Protein AF-A0A6C0DHE0-F1 (afdb_monomer_lite)

Structure (mmCIF, N/CA/C/O backbone):
data_AF-A0A6C0DHE0-F1
#
_entry.id   AF-A0A6C0DHE0-F1
#
loop_
_atom_site.group_PDB
_atom_site.id
_atom_site.type_symbol
_atom_site.label_atom_id
_atom_site.label_alt_id
_atom_site.label_comp_id
_atom_site.label_asym_id
_atom_site.label_entity_id
_atom_site.label_seq_id
_atom_site.pdbx_PDB_ins_code
_atom_site.Cartn_x
_atom_site.Cartn_y
_atom_site.Cartn_z
_atom_site.occupancy
_atom_site.B_iso_or_equiv
_atom_site.auth_seq_id
_atom_site.auth_comp_id
_atom_site.auth_asym_id
_atom_site.auth_atom_id
_atom_site.pdbx_PDB_model_num
ATOM 1 N N . MET A 1 1 ? -10.640 47.328 -38.305 1.00 56.69 1 MET A N 1
ATOM 2 C CA . MET A 1 1 ? -11.706 46.494 -37.706 1.00 56.69 1 MET A CA 1
ATOM 3 C C . MET A 1 1 ? -12.024 47.086 -36.341 1.00 56.69 1 MET A C 1
ATOM 5 O O . MET A 1 1 ? -11.101 47.287 -35.565 1.00 56.69 1 MET A O 1
ATOM 9 N N . ASN A 1 2 ? -13.267 47.509 -36.112 1.00 73.56 2 ASN A N 1
ATOM 10 C CA . ASN A 1 2 ? -13.634 48.379 -34.990 1.00 73.56 2 ASN A CA 1
ATOM 11 C C . ASN A 1 2 ? -13.521 47.608 -33.659 1.00 73.56 2 ASN A C 1
ATOM 13 O O . ASN A 1 2 ? -14.171 46.573 -33.521 1.00 73.56 2 ASN A O 1
ATOM 17 N N . GLN A 1 3 ? -12.709 48.072 -32.700 1.00 78.75 3 GLN A N 1
ATOM 18 C CA . GLN A 1 3 ? -12.484 47.367 -31.421 1.00 78.75 3 GLN A CA 1
ATOM 19 C C . GLN A 1 3 ? -13.794 47.066 -30.673 1.00 78.75 3 GLN A C 1
ATOM 21 O O . GLN A 1 3 ? -13.920 46.011 -30.056 1.00 78.75 3 GLN A O 1
ATOM 26 N N . GLY A 1 4 ? -14.806 47.930 -30.812 1.00 91.25 4 GLY A N 1
ATOM 27 C CA . GLY A 1 4 ? -16.132 47.697 -30.236 1.00 91.25 4 GLY A CA 1
ATOM 28 C C . GLY A 1 4 ? -16.842 46.448 -30.777 1.00 91.25 4 GLY A C 1
ATOM 29 O O . GLY A 1 4 ? -17.544 45.776 -30.028 1.00 91.25 4 GLY A O 1
ATOM 30 N N . LEU A 1 5 ? -16.616 46.076 -32.043 1.00 91.88 5 LEU A N 1
ATOM 31 C CA . LEU A 1 5 ? -17.239 44.890 -32.644 1.00 91.88 5 LEU A CA 1
ATOM 32 C C . LEU A 1 5 ? -16.629 43.591 -32.093 1.00 91.88 5 LEU A C 1
ATOM 34 O O . LEU A 1 5 ? -17.346 42.625 -31.856 1.00 91.88 5 LEU A O 1
ATOM 38 N N . LEU A 1 6 ? -15.317 43.581 -31.839 1.00 91.88 6 LEU A N 1
ATOM 39 C CA . LEU A 1 6 ? -14.616 42.431 -31.257 1.00 91.88 6 LEU A CA 1
ATOM 40 C C . LEU A 1 6 ? -15.067 42.156 -29.817 1.00 91.88 6 LEU A C 1
ATOM 42 O O . LEU A 1 6 ? -15.291 41.002 -29.460 1.00 91.88 6 LEU A O 1
ATOM 46 N N . ILE A 1 7 ? -15.268 43.209 -29.018 1.00 94.12 7 ILE A N 1
ATOM 47 C CA . ILE A 1 7 ? -15.759 43.085 -27.637 1.00 94.12 7 ILE A CA 1
ATOM 48 C C . ILE A 1 7 ? -17.194 42.543 -27.621 1.00 94.12 7 ILE A C 1
ATOM 50 O O . ILE A 1 7 ? -17.504 41.652 -26.832 1.00 94.12 7 ILE A O 1
ATOM 54 N N . LEU A 1 8 ? -18.055 43.015 -28.529 1.00 95.31 8 LEU A N 1
ATOM 55 C CA . LEU A 1 8 ? -19.436 42.537 -28.626 1.00 95.31 8 LEU A CA 1
ATOM 56 C C . LEU A 1 8 ? -19.506 41.046 -29.004 1.00 95.31 8 LEU A C 1
ATOM 58 O O . LEU A 1 8 ? -20.281 40.296 -28.413 1.00 95.31 8 LEU A O 1
ATOM 62 N N . ILE A 1 9 ? -18.668 40.605 -29.950 1.00 95.25 9 ILE A N 1
ATOM 63 C CA . ILE A 1 9 ? -18.583 39.194 -30.358 1.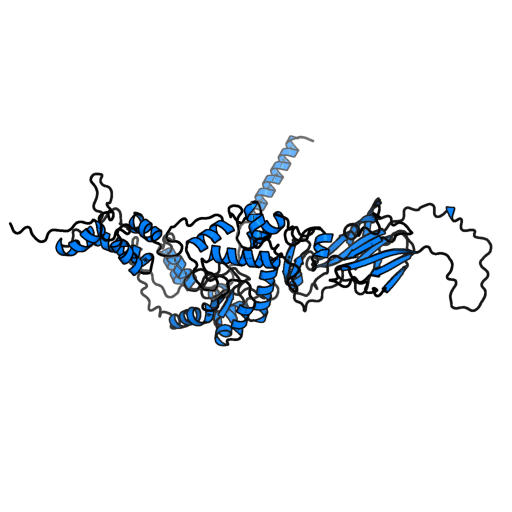00 95.25 9 ILE A CA 1
ATOM 64 C C . ILE A 1 9 ? -18.084 38.326 -29.196 1.00 95.25 9 ILE A C 1
ATOM 66 O O . ILE A 1 9 ? -18.640 37.258 -28.947 1.00 95.25 9 ILE A O 1
ATOM 70 N N . PHE A 1 10 ? -17.080 38.791 -28.450 1.00 94.81 10 PHE A N 1
ATOM 71 C CA . PHE A 1 10 ? -16.539 38.049 -27.311 1.00 94.81 10 PHE A CA 1
ATOM 72 C C . PHE A 1 10 ? -17.572 37.881 -26.184 1.00 94.81 10 PHE A C 1
ATOM 74 O O . PHE A 1 10 ? -17.731 36.784 -25.649 1.00 94.81 10 PHE A O 1
ATOM 81 N N . LEU A 1 11 ? -18.344 38.931 -25.880 1.00 95.50 11 LEU A N 1
ATOM 82 C CA . LEU A 1 11 ? -19.434 38.866 -24.899 1.00 95.50 11 LEU A CA 1
ATOM 83 C C . LEU A 1 11 ? -20.566 37.929 -25.344 1.00 95.50 11 LEU A C 1
ATOM 85 O O . LEU A 1 11 ? -21.099 37.184 -24.522 1.00 95.50 11 LEU A O 1
ATOM 89 N N . LEU A 1 12 ? -20.896 37.912 -26.639 1.00 95.25 12 LEU A N 1
ATOM 90 C CA . LEU A 1 12 ? -21.870 36.974 -27.205 1.00 95.25 12 LEU A CA 1
ATOM 91 C C . LEU A 1 12 ? -21.413 35.519 -27.065 1.00 95.25 12 LEU A C 1
ATOM 93 O O . LEU A 1 12 ? -22.221 34.671 -26.696 1.00 95.25 12 LEU A O 1
ATOM 97 N N . ILE A 1 13 ? -20.129 35.230 -27.297 1.00 95.19 13 ILE A N 1
ATOM 98 C CA . ILE A 1 13 ? -19.569 33.881 -27.123 1.00 95.19 13 ILE A CA 1
ATOM 99 C C . ILE A 1 13 ? -19.643 33.454 -25.652 1.00 95.19 13 ILE A C 1
ATOM 101 O O . ILE A 1 13 ? -20.100 32.348 -25.370 1.00 95.19 13 ILE A O 1
ATOM 105 N N . ILE A 1 14 ? -19.271 34.330 -24.711 1.00 93.81 14 ILE A N 1
ATOM 106 C CA . ILE A 1 14 ? -19.358 34.035 -23.271 1.00 93.81 14 ILE A CA 1
ATOM 107 C C . ILE A 1 14 ? -20.806 33.759 -22.854 1.00 93.81 14 ILE A C 1
ATOM 109 O O . ILE A 1 14 ? -21.067 32.761 -22.184 1.00 93.81 14 ILE A O 1
ATOM 113 N N . ALA A 1 15 ? -21.761 34.588 -23.284 1.00 93.31 15 ALA A N 1
ATOM 114 C CA . ALA A 1 15 ? -23.175 34.383 -22.977 1.00 93.31 15 ALA A CA 1
ATOM 115 C C . ALA A 1 15 ? -23.695 33.042 -23.524 1.00 93.31 15 ALA A C 1
ATOM 117 O O . ALA A 1 15 ? -24.464 32.354 -22.854 1.00 93.31 15 ALA A O 1
ATOM 118 N N . LEU A 1 16 ? -23.238 32.633 -24.711 1.00 92.12 16 LEU A N 1
ATOM 119 C CA . LEU A 1 16 ? -23.638 31.379 -25.351 1.00 92.12 16 LEU A CA 1
ATOM 120 C C . LEU A 1 16 ? -23.019 30.151 -24.661 1.00 92.12 16 LEU A C 1
ATOM 122 O O . LEU A 1 16 ? -23.686 29.124 -24.528 1.00 92.12 16 LEU A O 1
ATOM 126 N N . VAL A 1 17 ? -21.782 30.268 -24.166 1.00 89.62 17 VAL A N 1
ATOM 127 C CA . VAL A 1 17 ? -21.126 29.241 -23.339 1.00 89.62 17 VAL A CA 1
ATOM 128 C C . VAL A 1 17 ? -21.826 29.106 -21.986 1.00 89.62 17 VAL A C 1
ATOM 130 O O . VAL A 1 17 ? -22.160 27.992 -21.589 1.00 89.62 17 VAL A O 1
ATOM 133 N N . LEU A 1 18 ? -22.136 30.217 -21.312 1.00 83.00 18 LEU A N 1
ATOM 134 C CA . LEU A 1 18 ? -22.871 30.200 -20.041 1.00 83.00 18 LEU A CA 1
ATOM 135 C C . LEU A 1 18 ? -24.290 29.636 -20.202 1.00 83.00 18 LEU A C 1
ATOM 137 O O . LEU A 1 18 ? -24.746 28.866 -19.362 1.00 83.00 18 LEU A O 1
ATOM 141 N N . TYR A 1 19 ? -24.964 29.943 -21.313 1.00 86.19 19 TYR A N 1
ATOM 142 C CA . TYR A 1 19 ? -26.270 29.368 -21.645 1.00 86.19 19 TYR A CA 1
ATOM 143 C C . TYR A 1 19 ? -26.208 27.855 -21.913 1.00 86.19 19 TYR A C 1
ATOM 145 O O . TYR A 1 19 ? -27.143 27.121 -21.596 1.00 86.19 19 TYR A O 1
ATOM 153 N N . ARG A 1 20 ? -25.109 27.363 -22.500 1.00 79.12 20 ARG A N 1
ATOM 154 C CA . ARG A 1 20 ? -24.880 25.922 -22.697 1.00 79.12 20 ARG A CA 1
ATOM 155 C C . ARG A 1 20 ? -24.599 25.210 -21.375 1.00 79.12 20 ARG A C 1
ATOM 157 O O . ARG A 1 20 ? -25.156 24.138 -21.168 1.00 79.12 20 ARG A O 1
ATOM 164 N N . LEU A 1 21 ? -23.804 25.819 -20.494 1.00 73.25 21 LEU A N 1
ATOM 165 C CA . LEU A 1 21 ? -23.482 25.269 -19.175 1.00 73.25 21 LEU A CA 1
ATOM 166 C C . LEU A 1 21 ? -24.697 25.250 -18.235 1.00 73.25 21 LEU A C 1
ATOM 168 O O . LEU A 1 21 ? -24.846 24.309 -17.465 1.00 73.25 21 LEU A O 1
ATOM 172 N N . SER A 1 22 ? -25.619 26.216 -18.334 1.00 73.50 22 SER A N 1
ATOM 173 C CA . SER A 1 22 ? -26.839 26.204 -17.508 1.00 73.50 22 SER A CA 1
ATOM 174 C C . SER A 1 22 ? -27.882 25.171 -17.952 1.00 73.50 22 SER A C 1
ATOM 176 O O . SER A 1 22 ? -28.775 24.832 -17.179 1.00 73.50 22 SER A O 1
ATOM 178 N N . ARG A 1 23 ? -27.782 24.641 -19.181 1.00 61.53 23 ARG A N 1
ATOM 179 C CA . ARG A 1 23 ? -28.684 23.593 -19.691 1.00 61.53 23 ARG A CA 1
ATOM 180 C C . ARG A 1 23 ? -28.195 22.164 -19.455 1.00 61.53 23 ARG A C 1
ATOM 182 O O . ARG A 1 23 ? -28.951 21.241 -19.743 1.00 61.53 23 ARG A O 1
ATOM 189 N N . THR A 1 24 ? -26.987 21.960 -18.933 1.00 47.41 24 THR A N 1
ATOM 190 C CA . THR A 1 24 ? -26.464 20.615 -18.637 1.00 47.41 24 THR A CA 1
ATOM 191 C C . THR A 1 24 ? -26.794 20.097 -17.234 1.00 47.41 24 THR A C 1
ATOM 193 O O . THR A 1 24 ? -26.434 18.967 -16.935 1.00 47.41 24 THR A O 1
ATOM 196 N N . GLU A 1 25 ? -27.540 20.841 -16.408 1.00 45.81 25 GLU A N 1
ATOM 197 C CA . GLU A 1 25 ? -27.940 20.399 -15.054 1.00 45.81 25 GLU A CA 1
ATOM 198 C C . GLU A 1 25 ? -29.461 20.286 -14.851 1.00 45.81 25 GLU A C 1
ATOM 200 O O . GLU A 1 25 ? -30.001 20.604 -13.794 1.00 45.81 25 GLU A O 1
ATOM 205 N N . ALA A 1 26 ? -30.181 19.802 -15.862 1.00 38.78 26 ALA A N 1
ATOM 206 C CA . ALA A 1 26 ? -31.522 19.268 -15.646 1.00 38.78 26 ALA A CA 1
ATOM 207 C C . ALA A 1 26 ? -31.431 17.741 -15.574 1.00 38.78 26 ALA A C 1
ATOM 209 O O . ALA A 1 26 ? -31.319 17.073 -16.604 1.00 38.78 26 ALA A O 1
ATOM 210 N N . PHE A 1 27 ? -31.486 17.203 -14.353 1.00 38.72 27 PHE A N 1
ATOM 211 C CA . PHE A 1 27 ? -31.745 15.791 -14.084 1.00 38.72 27 PHE A CA 1
ATOM 212 C C . PHE A 1 27 ? -33.061 15.387 -14.764 1.00 38.72 27 PHE A C 1
ATOM 214 O O . PHE A 1 27 ? -34.150 15.550 -14.221 1.00 38.72 27 PHE A O 1
ATOM 221 N N . THR A 1 28 ? -32.956 14.873 -15.986 1.00 36.12 28 THR A N 1
ATOM 222 C CA . THR A 1 28 ? -33.985 14.041 -16.613 1.00 36.12 28 THR A CA 1
ATOM 223 C C . THR A 1 28 ? -33.538 12.596 -16.476 1.00 36.12 28 THR A C 1
ATOM 225 O O . THR A 1 28 ? -33.389 11.869 -17.454 1.00 36.12 28 THR A O 1
ATOM 228 N N . ASP A 1 29 ? -33.293 12.187 -15.232 1.00 39.88 29 ASP A N 1
ATOM 229 C CA . ASP A 1 29 ? -33.177 10.773 -14.932 1.00 39.88 29 ASP A CA 1
ATOM 230 C C . ASP A 1 29 ? -34.555 10.157 -15.148 1.00 39.88 29 ASP A C 1
ATOM 232 O O . ASP A 1 29 ? -35.525 10.414 -14.431 1.00 39.88 29 ASP A O 1
ATOM 236 N N . ILE A 1 30 ? -34.629 9.350 -16.201 1.00 42.12 30 ILE A N 1
ATOM 237 C CA . ILE A 1 30 ? -35.605 8.282 -16.334 1.00 42.12 30 ILE A CA 1
ATOM 238 C C . ILE A 1 30 ? -35.575 7.532 -15.003 1.00 42.12 30 ILE A C 1
ATOM 240 O O . ILE A 1 30 ? -34.563 6.922 -14.658 1.00 42.12 30 ILE A O 1
ATOM 244 N N . ILE A 1 31 ? -36.669 7.622 -14.243 1.00 39.47 31 ILE A N 1
ATOM 245 C CA . ILE A 1 31 ? -36.842 6.881 -12.995 1.00 39.47 31 ILE A CA 1
ATOM 246 C C . ILE A 1 31 ? -36.572 5.408 -13.329 1.00 39.47 31 ILE A C 1
ATOM 248 O O . ILE A 1 31 ? -37.299 4.843 -14.154 1.00 39.47 31 ILE A O 1
ATOM 252 N N . PRO A 1 32 ? -35.527 4.780 -12.760 1.00 42.03 32 PRO A N 1
ATOM 253 C CA . PRO A 1 32 ? -35.292 3.369 -12.987 1.00 42.03 32 PRO A CA 1
ATOM 254 C C . PRO A 1 32 ? -36.508 2.612 -12.463 1.00 42.03 32 PRO A C 1
ATOM 256 O O . PRO A 1 32 ? -37.011 2.923 -11.383 1.00 42.03 32 PRO A O 1
ATOM 259 N N . ASP A 1 33 ? -36.975 1.658 -13.267 1.00 49.16 33 ASP A N 1
ATOM 260 C CA . ASP A 1 33 ? -38.077 0.736 -12.997 1.00 49.16 33 ASP A CA 1
ATOM 261 C C . ASP A 1 33 ? -38.360 0.567 -11.491 1.00 49.16 33 ASP A C 1
ATOM 263 O O . ASP A 1 33 ? -37.537 0.050 -10.726 1.00 49.16 33 ASP A O 1
ATOM 267 N N . LEU A 1 34 ? -39.536 1.039 -11.067 1.00 42.59 34 LEU A N 1
ATOM 268 C CA . LEU A 1 34 ? -39.989 1.030 -9.678 1.00 42.59 34 LEU A CA 1
ATOM 269 C C . LEU A 1 34 ? -39.909 -0.382 -9.073 1.00 42.59 34 LEU A C 1
ATOM 271 O O . LEU A 1 34 ? -39.610 -0.516 -7.887 1.00 42.59 34 LEU A O 1
ATOM 275 N N . GLN A 1 35 ? -40.078 -1.438 -9.881 1.00 46.78 35 GLN A N 1
ATOM 276 C CA . GLN A 1 35 ? -39.924 -2.820 -9.420 1.00 46.78 35 GLN A CA 1
ATOM 277 C C . GLN A 1 35 ? -38.462 -3.202 -9.141 1.00 46.78 35 GLN A C 1
ATOM 279 O O . GLN A 1 35 ? -38.179 -3.925 -8.180 1.00 46.78 35 GLN A O 1
ATOM 284 N N . ALA A 1 36 ? -37.510 -2.695 -9.928 1.00 44.06 36 ALA A N 1
ATOM 285 C CA . ALA A 1 36 ? -36.083 -2.902 -9.691 1.00 44.06 36 ALA A CA 1
ATOM 286 C C . ALA A 1 36 ? -35.593 -2.124 -8.455 1.00 44.06 36 ALA A C 1
ATOM 288 O O . ALA A 1 36 ? -34.754 -2.628 -7.703 1.00 44.06 36 ALA A O 1
ATOM 289 N N . SER A 1 37 ? -36.157 -0.937 -8.203 1.00 40.00 37 SER A N 1
ATOM 290 C CA . SER A 1 37 ? -35.892 -0.151 -6.990 1.00 40.00 37 SER A CA 1
ATOM 291 C C . SER A 1 37 ? -36.490 -0.811 -5.737 1.00 40.00 37 SER A C 1
ATOM 293 O O . SER A 1 37 ? -35.801 -0.952 -4.726 1.00 40.00 37 SER A O 1
ATOM 295 N N . GLN A 1 38 ? -37.710 -1.358 -5.825 1.00 41.91 38 GLN A N 1
ATOM 296 C CA . GLN A 1 38 ? -38.346 -2.126 -4.743 1.00 41.91 38 GLN A CA 1
ATOM 297 C C . GLN A 1 38 ? -37.552 -3.382 -4.345 1.00 41.91 38 GLN A C 1
ATOM 299 O O . GLN A 1 38 ? -37.475 -3.704 -3.163 1.00 41.91 38 GLN A O 1
ATOM 304 N N . LYS A 1 39 ? -36.880 -4.059 -5.290 1.00 44.72 39 LYS A N 1
ATOM 305 C CA . LYS A 1 39 ? -35.964 -5.180 -4.984 1.00 44.72 39 LYS A CA 1
ATOM 306 C C . LYS A 1 39 ? -34.632 -4.752 -4.354 1.00 44.72 39 LYS A C 1
ATOM 308 O O . LYS A 1 39 ? -33.948 -5.579 -3.749 1.00 44.72 39 LYS A O 1
ATOM 313 N N . ARG A 1 40 ? -34.229 -3.487 -4.510 1.00 41.25 40 ARG A N 1
ATOM 314 C CA . ARG A 1 40 ? -32.993 -2.936 -3.927 1.00 41.25 40 ARG A CA 1
ATOM 315 C C . ARG A 1 40 ? -33.206 -2.310 -2.547 1.00 41.25 40 ARG A C 1
ATOM 317 O O . ARG A 1 40 ? -32.215 -2.076 -1.857 1.00 41.25 40 ARG A O 1
ATOM 324 N N . PHE A 1 41 ? -34.455 -2.103 -2.134 1.00 39.84 41 PHE A N 1
ATOM 325 C CA . PHE A 1 41 ? -34.826 -1.476 -0.869 1.00 39.84 41 PHE A CA 1
ATOM 326 C C . PHE A 1 41 ? -34.469 -2.349 0.346 1.00 39.84 41 PHE A C 1
ATOM 328 O O . PHE A 1 41 ? -34.904 -3.493 0.460 1.00 39.84 41 PHE A O 1
ATOM 335 N N . ASN A 1 42 ? -33.680 -1.790 1.267 1.00 43.88 42 ASN A N 1
ATOM 336 C CA . ASN A 1 42 ? -33.455 -2.343 2.601 1.00 43.88 42 ASN A CA 1
ATOM 337 C C . ASN A 1 42 ? -34.370 -1.591 3.587 1.00 43.88 42 ASN A C 1
ATOM 339 O O . ASN A 1 42 ? -34.052 -0.451 3.933 1.00 43.88 42 ASN A O 1
ATOM 343 N N . PRO A 1 43 ? -35.479 -2.192 4.053 1.00 42.47 43 PRO A N 1
ATOM 344 C CA . PRO A 1 43 ? -36.441 -1.516 4.926 1.00 42.47 43 PRO A CA 1
ATOM 345 C C . PRO A 1 43 ? -35.841 -1.081 6.276 1.00 42.47 43 PRO A C 1
ATOM 347 O O . PRO A 1 43 ? -36.341 -0.142 6.893 1.00 42.47 43 PRO A O 1
ATOM 350 N N . PHE A 1 44 ? -34.735 -1.694 6.717 1.00 38.75 44 PHE A N 1
ATOM 351 C CA . PHE A 1 44 ? -34.072 -1.353 7.979 1.00 38.75 44 PHE A CA 1
ATOM 352 C C . PHE A 1 44 ? -33.209 -0.086 7.887 1.00 38.75 44 PHE A C 1
ATOM 354 O O . PHE A 1 44 ? -33.185 0.712 8.822 1.00 38.75 44 PHE A O 1
ATOM 361 N N . GLY A 1 45 ? -32.542 0.144 6.749 1.00 39.88 45 GLY A N 1
ATOM 362 C CA . GLY A 1 45 ? -31.717 1.344 6.541 1.00 39.88 45 GLY A CA 1
ATOM 363 C C . GLY A 1 45 ? -32.540 2.637 6.553 1.00 39.88 45 GLY A C 1
ATOM 364 O O . GLY A 1 45 ? -32.062 3.682 6.987 1.00 39.88 45 GLY A O 1
ATOM 365 N N . SER A 1 46 ? -33.806 2.553 6.139 1.00 41.09 46 SER A N 1
ATOM 366 C CA . SER A 1 46 ? -34.766 3.663 6.164 1.00 41.09 46 SER A CA 1
ATOM 367 C C . SER A 1 46 ? -35.324 3.921 7.566 1.00 41.09 46 SER A C 1
ATOM 369 O O . SER A 1 46 ? -35.529 5.072 7.939 1.00 41.09 46 SER A O 1
ATOM 371 N N . LEU A 1 47 ? -35.534 2.863 8.357 1.00 40.53 47 LEU A N 1
ATOM 372 C CA . LEU A 1 47 ? -36.077 2.949 9.717 1.00 40.53 47 LEU A CA 1
ATOM 373 C C . LEU A 1 47 ? -35.121 3.669 10.678 1.00 40.53 47 LEU A C 1
ATOM 375 O O . LEU A 1 47 ? -35.563 4.442 11.521 1.00 40.53 47 LEU A O 1
ATOM 379 N N . VAL A 1 48 ? -33.811 3.484 10.495 1.00 41.31 48 VAL A N 1
ATOM 380 C CA . VAL A 1 48 ? -32.780 4.185 11.278 1.00 41.31 48 VAL A CA 1
ATOM 381 C C . VAL A 1 48 ? -32.671 5.666 10.880 1.00 41.31 48 VAL A C 1
ATOM 383 O O . VAL A 1 48 ? -32.404 6.508 11.732 1.00 41.31 48 VAL A O 1
ATOM 386 N N . ASN A 1 49 ? -32.944 6.013 9.616 1.00 36.78 49 ASN A N 1
ATOM 387 C CA . ASN A 1 49 ? -32.893 7.400 9.131 1.00 36.78 49 ASN A CA 1
ATOM 388 C C . ASN A 1 49 ? -34.166 8.214 9.445 1.00 36.78 49 ASN A C 1
ATOM 390 O O . ASN A 1 49 ? -34.109 9.438 9.510 1.00 36.78 49 ASN A O 1
ATOM 394 N N . LEU A 1 50 ? -35.305 7.548 9.669 1.00 41.72 50 LEU A N 1
ATOM 395 C CA . LEU A 1 50 ? -36.585 8.175 10.038 1.00 41.72 50 LEU A CA 1
ATOM 396 C C . LEU A 1 50 ? -36.635 8.678 11.490 1.00 41.72 50 LEU A C 1
ATOM 398 O O . LEU A 1 50 ? -37.531 9.442 11.834 1.00 41.72 50 LEU A O 1
ATOM 402 N N . LEU A 1 51 ? -35.674 8.284 12.330 1.00 41.38 51 LEU A N 1
ATOM 403 C CA . LEU A 1 51 ? -35.515 8.794 13.697 1.00 41.38 51 LEU A CA 1
ATOM 404 C C . LEU A 1 51 ? -34.620 10.045 13.764 1.00 41.38 51 LEU A C 1
ATOM 406 O O . LEU A 1 51 ? -34.309 10.522 14.854 1.00 41.38 51 LEU A O 1
ATOM 410 N N . ASN A 1 52 ? -34.209 10.594 12.615 1.00 41.06 52 ASN A N 1
ATOM 411 C CA . ASN A 1 52 ? -33.520 11.876 12.558 1.00 41.06 52 ASN A CA 1
ATOM 412 C C . ASN A 1 52 ? -34.526 13.014 12.845 1.00 41.06 52 ASN A C 1
ATOM 414 O O . ASN A 1 52 ? -35.450 13.208 12.051 1.00 41.06 52 ASN A O 1
ATOM 418 N N . PRO A 1 53 ? -34.354 13.803 13.925 1.00 44.22 53 PRO A N 1
ATOM 419 C CA . PRO A 1 53 ? -35.300 14.851 14.322 1.00 44.22 53 PRO A CA 1
ATOM 420 C C . PRO A 1 53 ? -35.424 16.010 13.317 1.00 44.22 53 PRO A C 1
ATOM 422 O O . PRO A 1 53 ? -36.232 16.908 13.531 1.00 44.22 53 PRO A O 1
ATOM 425 N N . GLN A 1 54 ? -34.637 16.019 12.233 1.00 40.12 54 GLN A N 1
ATOM 426 C CA . GLN A 1 54 ? -34.694 17.047 11.188 1.00 40.12 54 GLN A CA 1
ATOM 427 C C . GLN A 1 54 ? -35.657 16.748 10.029 1.00 40.12 54 GLN A C 1
ATOM 429 O O . GLN A 1 54 ? -35.846 17.611 9.172 1.00 40.12 54 GLN A O 1
ATOM 434 N N . ILE A 1 55 ? -36.266 15.560 9.968 1.00 45.16 55 ILE A N 1
ATOM 435 C CA . ILE A 1 55 ? -37.254 15.243 8.928 1.00 45.16 55 ILE A CA 1
ATOM 436 C C . ILE A 1 55 ? -38.648 15.623 9.437 1.00 45.16 55 ILE A C 1
ATOM 438 O O . ILE A 1 55 ? -39.194 14.968 10.321 1.00 45.16 55 ILE A O 1
ATOM 442 N N . ASP A 1 56 ? -39.230 16.677 8.861 1.00 45.00 56 ASP A N 1
ATOM 443 C CA . ASP A 1 56 ? -40.589 17.125 9.179 1.00 45.00 56 ASP A CA 1
ATOM 444 C C . ASP A 1 56 ? -41.624 16.101 8.673 1.00 45.00 56 ASP A C 1
ATOM 446 O O . ASP A 1 56 ? -41.898 15.968 7.471 1.00 45.00 56 ASP A O 1
ATOM 450 N N . LEU A 1 57 ? -42.192 15.331 9.603 1.00 49.62 57 LEU A N 1
ATOM 451 C CA . LEU A 1 57 ? -43.244 14.350 9.339 1.00 49.62 57 LEU A CA 1
ATOM 452 C C . LEU A 1 57 ? -44.615 15.038 9.249 1.00 49.62 57 LEU A C 1
ATOM 454 O O . LEU A 1 57 ? -45.546 14.738 10.001 1.00 49.62 57 LEU A O 1
ATOM 458 N N . SER A 1 58 ? -44.754 15.960 8.296 1.00 55.25 58 SER A N 1
ATOM 459 C CA . SER A 1 58 ? -46.042 16.545 7.930 1.00 55.25 58 SER A CA 1
ATOM 460 C C . SER A 1 58 ? -46.995 15.471 7.360 1.00 55.25 58 SER A C 1
ATOM 462 O O . SER A 1 58 ? -46.600 14.348 7.021 1.00 55.25 58 SER A O 1
ATOM 464 N N . LYS A 1 59 ? -48.293 15.792 7.236 1.00 51.00 59 LYS A N 1
ATOM 465 C CA . LYS A 1 59 ? -49.317 14.881 6.671 1.00 51.00 59 LYS A CA 1
ATOM 466 C C . LYS A 1 59 ? -48.947 14.335 5.279 1.00 51.00 59 LYS A C 1
ATOM 468 O O . LYS A 1 59 ? -49.337 13.215 4.939 1.00 51.00 59 LYS A O 1
ATOM 473 N N . GLU A 1 60 ? -48.196 15.099 4.492 1.00 53.38 60 GLU A N 1
ATOM 474 C CA . GLU A 1 60 ? -47.743 14.710 3.152 1.00 53.38 60 GLU A CA 1
ATOM 475 C C . GLU A 1 60 ? -46.582 13.711 3.223 1.00 53.38 60 GLU A C 1
ATOM 477 O O . GLU A 1 60 ? -46.638 12.666 2.568 1.00 53.38 60 GLU A O 1
ATOM 482 N N . THR A 1 61 ? -45.608 13.936 4.111 1.00 57.66 61 THR A N 1
ATOM 483 C CA . THR A 1 61 ? -44.502 13.001 4.377 1.00 57.66 61 THR A CA 1
ATOM 484 C C . THR A 1 61 ? -45.024 11.658 4.891 1.00 57.66 61 THR A C 1
ATOM 486 O O . THR A 1 61 ? -44.592 10.601 4.437 1.00 57.66 61 THR A O 1
ATOM 489 N N . ASN A 1 62 ? -46.039 11.675 5.759 1.00 54.06 62 ASN A N 1
ATOM 490 C CA . ASN A 1 62 ? -46.682 10.458 6.262 1.00 54.06 62 ASN A CA 1
ATOM 491 C C . ASN A 1 62 ? -47.361 9.627 5.167 1.00 54.06 62 ASN A C 1
ATOM 493 O O . ASN A 1 62 ? -47.354 8.398 5.227 1.00 54.06 62 ASN A O 1
ATOM 497 N N . THR A 1 63 ? -47.929 10.274 4.147 1.00 58.38 63 THR A N 1
ATOM 498 C CA . THR A 1 63 ? -48.573 9.566 3.031 1.00 58.38 63 THR A CA 1
ATOM 499 C C . THR A 1 63 ? -47.530 8.879 2.145 1.00 58.38 63 THR A C 1
ATOM 501 O O . THR A 1 63 ? -47.714 7.720 1.773 1.00 58.38 63 THR A O 1
ATOM 504 N N . LEU A 1 64 ? -46.397 9.545 1.892 1.00 58.94 64 LEU A N 1
ATOM 505 C CA . LEU A 1 64 ? -45.267 8.993 1.136 1.00 58.94 64 LEU A CA 1
ATOM 506 C C . LEU A 1 64 ? -44.562 7.852 1.888 1.00 58.94 64 LEU A C 1
ATOM 508 O O . LEU A 1 64 ? -44.281 6.807 1.303 1.00 58.94 64 LEU A O 1
ATOM 512 N N . VAL A 1 65 ? -44.349 7.992 3.201 1.00 55.00 65 VAL A N 1
ATOM 513 C CA . VAL A 1 65 ? -43.765 6.929 4.040 1.00 55.00 65 VAL A CA 1
ATOM 514 C C . VAL A 1 65 ? -44.708 5.726 4.138 1.00 55.00 65 VAL A C 1
ATOM 516 O O . VAL A 1 65 ? -44.258 4.581 4.068 1.00 55.00 65 VAL A O 1
ATOM 519 N N . LYS A 1 66 ? -46.024 5.949 4.223 1.00 55.69 66 LYS A N 1
ATOM 520 C CA . LYS A 1 66 ? -47.031 4.877 4.234 1.00 55.69 66 LYS A CA 1
ATOM 521 C C . LYS A 1 66 ? -47.106 4.132 2.898 1.00 55.69 66 LYS A C 1
ATOM 523 O O . LYS A 1 66 ? -47.264 2.912 2.893 1.00 55.69 66 LYS A O 1
ATOM 528 N N . GLN A 1 67 ? -46.953 4.838 1.775 1.00 59.66 67 GLN A N 1
ATOM 529 C CA . GLN A 1 67 ? -46.827 4.217 0.452 1.00 59.66 67 GLN A CA 1
ATOM 530 C C . GLN A 1 67 ? -45.524 3.420 0.302 1.00 59.66 67 GLN A C 1
ATOM 532 O O . GLN A 1 67 ? -45.535 2.375 -0.337 1.00 59.66 67 GLN A O 1
ATOM 537 N N . ALA A 1 68 ? -44.425 3.872 0.914 1.00 56.16 68 ALA A N 1
ATOM 538 C CA . ALA A 1 68 ? -43.129 3.200 0.828 1.00 56.16 68 ALA A CA 1
ATOM 539 C C . ALA A 1 68 ? -42.992 1.978 1.756 1.00 56.16 68 ALA A C 1
ATOM 541 O O . ALA A 1 68 ? -42.265 1.044 1.430 1.00 56.16 68 ALA A O 1
ATOM 542 N N . THR A 1 69 ? -43.661 1.975 2.914 1.00 57.38 69 THR A N 1
ATOM 543 C CA . THR A 1 69 ? -43.453 0.951 3.959 1.00 57.38 69 THR A CA 1
ATOM 544 C C . THR A 1 69 ? -44.578 -0.075 4.070 1.00 57.38 69 THR A C 1
ATOM 546 O O . THR A 1 69 ? -44.365 -1.120 4.673 1.00 57.38 69 THR A O 1
ATOM 549 N N . HIS A 1 70 ? -45.761 0.186 3.500 1.00 51.84 70 HIS A N 1
ATOM 550 C CA . HIS A 1 70 ? -46.962 -0.671 3.504 1.00 51.84 70 HIS A CA 1
ATOM 551 C C . HIS A 1 70 ? -47.486 -1.184 4.867 1.00 51.84 70 HIS A C 1
ATOM 553 O O . HIS A 1 70 ? -48.591 -1.723 4.903 1.00 51.84 70 HIS A O 1
ATOM 559 N N . SER A 1 71 ? -46.781 -0.989 5.985 1.00 48.66 71 SER A N 1
ATOM 560 C CA . SER A 1 71 ? -47.110 -1.601 7.282 1.00 48.66 71 SER A CA 1
ATOM 561 C C . SER A 1 71 ? -47.074 -0.648 8.480 1.00 48.66 71 SER A C 1
ATOM 563 O O . SER A 1 71 ? -47.554 -1.021 9.549 1.00 48.66 71 SER A O 1
ATOM 565 N N . ILE A 1 72 ? -46.567 0.581 8.331 1.00 47.78 72 ILE A N 1
ATOM 566 C CA . ILE A 1 72 ? -46.391 1.501 9.464 1.00 47.78 72 ILE A CA 1
ATOM 567 C C . ILE A 1 72 ? -47.430 2.628 9.396 1.00 47.78 72 ILE A C 1
ATOM 569 O O . ILE A 1 72 ? -47.448 3.430 8.460 1.00 47.78 72 ILE A O 1
ATOM 573 N N . GLN A 1 73 ? -48.326 2.682 10.388 1.00 47.91 73 GLN A N 1
ATOM 574 C CA . GLN A 1 73 ? -49.214 3.824 10.618 1.00 47.91 73 GLN A CA 1
ATOM 575 C C . GLN A 1 73 ? -48.604 4.729 11.689 1.00 47.91 73 GLN A C 1
ATOM 577 O O . GLN A 1 73 ? -48.468 4.320 12.838 1.00 47.91 73 GLN A O 1
ATOM 582 N N . PHE A 1 74 ? -48.275 5.967 11.325 1.00 50.09 74 PHE A N 1
ATOM 583 C CA . PHE A 1 74 ? -47.914 7.001 12.290 1.00 50.09 74 PHE A CA 1
ATOM 584 C C . PHE A 1 74 ? -49.159 7.822 12.632 1.00 50.09 74 PHE A C 1
ATOM 586 O O . PHE A 1 74 ? -49.814 8.378 11.747 1.00 50.09 74 PHE A O 1
ATOM 593 N N . THR A 1 75 ? -49.495 7.913 13.914 1.00 45.19 75 THR A N 1
ATOM 594 C CA . THR A 1 75 ? -50.531 8.820 14.418 1.00 45.19 75 THR A CA 1
ATOM 595 C C . THR A 1 75 ? -49.857 9.987 15.126 1.00 45.19 75 THR A C 1
ATOM 597 O O . THR A 1 75 ? -49.278 9.800 16.191 1.00 45.19 75 THR A O 1
ATOM 600 N N . GLY A 1 76 ? -49.923 11.194 14.556 1.00 44.28 76 GLY A N 1
ATOM 601 C CA . GLY A 1 76 ? -49.391 12.380 15.223 1.00 44.28 76 GLY A CA 1
ATOM 602 C C . GLY A 1 76 ? -49.789 13.704 14.576 1.00 44.28 76 GLY A C 1
ATOM 603 O O . GLY A 1 76 ? -49.509 13.935 13.403 1.00 44.28 76 GLY A O 1
ATOM 604 N N . GLY A 1 77 ? -50.449 14.569 15.351 1.00 49.53 77 GLY A N 1
ATOM 605 C CA . GLY A 1 77 ? -50.539 16.008 15.089 1.00 49.53 77 GLY A CA 1
ATOM 606 C C . GLY A 1 77 ? -49.302 16.759 15.615 1.00 49.53 77 GLY A C 1
ATOM 607 O O . GLY A 1 77 ? -48.366 16.123 16.108 1.00 49.53 77 GLY A O 1
ATOM 608 N N . PRO A 1 78 ? -49.282 18.103 15.538 1.00 36.59 78 PRO A N 1
ATOM 609 C CA . PRO A 1 78 ? -48.142 18.918 15.961 1.00 36.59 78 PRO A CA 1
ATOM 610 C C . PRO A 1 78 ? -47.848 18.691 17.454 1.00 36.59 78 PRO A C 1
ATOM 612 O O . PRO A 1 78 ? -48.643 19.086 18.302 1.00 36.59 78 PRO A O 1
ATOM 615 N N . GLY A 1 79 ? -46.738 18.009 17.769 1.00 49.03 79 GLY A N 1
ATOM 616 C CA . GLY A 1 79 ? -46.330 17.653 19.140 1.00 49.03 79 GLY A CA 1
ATOM 617 C C . GLY A 1 79 ? -46.046 16.163 19.400 1.00 49.03 79 GLY A C 1
ATOM 618 O O . GLY A 1 79 ? -45.555 15.822 20.471 1.00 49.03 79 GLY A O 1
ATOM 619 N N . ALA A 1 80 ? -46.286 15.267 18.437 1.00 44.31 80 ALA A N 1
ATOM 620 C CA . ALA A 1 80 ? -46.244 13.810 18.642 1.00 44.31 80 ALA A CA 1
ATOM 621 C C . ALA A 1 80 ? -44.847 13.143 18.707 1.00 44.31 80 ALA A C 1
ATOM 623 O O . ALA A 1 80 ? -44.759 11.917 18.737 1.00 44.31 80 ALA A O 1
ATOM 624 N N . TYR A 1 81 ? -43.747 13.903 18.769 1.00 43.59 81 TYR A N 1
ATOM 625 C CA . TYR A 1 81 ? -42.386 13.336 18.797 1.00 43.59 81 TYR A CA 1
ATOM 626 C C . TYR A 1 81 ? -42.100 12.445 20.023 1.00 43.59 81 TYR A C 1
ATOM 628 O O . TYR A 1 81 ? -41.171 11.645 19.982 1.00 43.59 81 TYR A O 1
ATOM 636 N N . LYS A 1 82 ? -42.883 12.555 21.108 1.00 39.72 82 LYS A N 1
ATOM 637 C CA . LYS A 1 82 ? -42.680 11.780 22.348 1.00 39.72 82 LYS A CA 1
ATOM 638 C C . LYS A 1 82 ? -43.529 10.507 22.472 1.00 39.72 82 LYS A C 1
ATOM 640 O O . LYS A 1 82 ? -43.262 9.715 23.367 1.00 39.72 82 LYS A O 1
ATOM 645 N N . GLU A 1 83 ? -44.510 10.287 21.593 1.00 41.00 83 GLU A N 1
ATOM 646 C CA . GLU A 1 83 ? -45.495 9.195 21.741 1.00 41.00 83 GLU A CA 1
ATOM 647 C C . GLU A 1 83 ? -45.687 8.345 20.475 1.00 41.00 83 GLU A C 1
ATOM 649 O O . GLU A 1 83 ? -46.642 7.575 20.387 1.00 41.00 83 GLU A O 1
ATOM 654 N N . ALA A 1 84 ? -44.791 8.438 19.488 1.00 41.41 84 ALA A N 1
ATOM 655 C CA . ALA A 1 84 ? -44.835 7.580 18.304 1.00 41.41 84 ALA A CA 1
ATOM 656 C C . ALA A 1 84 ? -44.476 6.120 18.658 1.00 41.41 84 ALA A C 1
ATOM 658 O O . ALA A 1 84 ? -43.376 5.638 18.395 1.00 41.41 84 ALA A O 1
ATOM 659 N N . GLY A 1 85 ? -45.415 5.406 19.276 1.00 43.56 85 GLY A N 1
ATOM 660 C CA . GLY A 1 85 ? -45.397 3.956 19.394 1.00 43.56 85 GLY A CA 1
ATOM 661 C C . GLY A 1 85 ? -45.774 3.331 18.055 1.00 43.56 85 GLY A C 1
ATOM 662 O O . GLY A 1 85 ? -46.786 3.686 17.453 1.00 43.56 85 GLY A O 1
ATOM 663 N N . VAL A 1 86 ? -44.958 2.394 17.575 1.00 41.22 86 VAL A N 1
ATOM 664 C CA . VAL A 1 86 ? -45.269 1.593 16.386 1.00 41.22 86 VAL A CA 1
ATOM 665 C C . VAL A 1 86 ? -46.465 0.695 16.716 1.00 41.22 86 VAL A C 1
ATOM 667 O O . VAL A 1 86 ? -46.311 -0.337 17.363 1.00 41.22 86 VAL A O 1
ATOM 670 N N . ILE A 1 87 ? -47.671 1.081 16.291 1.00 37.72 87 ILE A N 1
ATOM 671 C CA . ILE A 1 87 ? -48.859 0.222 16.381 1.00 37.72 87 ILE A CA 1
ATOM 672 C C . ILE A 1 87 ? -48.940 -0.593 15.093 1.00 37.72 87 ILE A C 1
ATOM 674 O O . ILE A 1 87 ? -49.574 -0.221 14.108 1.00 37.72 87 ILE A O 1
ATOM 678 N N . GLY A 1 88 ? -48.245 -1.719 15.109 1.00 43.00 88 GLY A N 1
ATOM 679 C CA . GLY A 1 88 ? -48.332 -2.765 14.107 1.00 43.00 88 GLY A CA 1
ATOM 680 C C . GLY A 1 88 ? -47.645 -3.996 14.666 1.00 43.00 88 GLY A C 1
ATOM 681 O O . GLY A 1 88 ? -46.589 -3.881 15.284 1.00 43.00 88 GLY A O 1
ATOM 682 N N . THR A 1 89 ? -48.231 -5.174 14.466 1.00 39.22 89 THR A N 1
ATOM 683 C CA . THR A 1 89 ? -47.565 -6.457 14.712 1.00 39.22 89 THR A CA 1
ATOM 684 C C . THR A 1 89 ? -46.456 -6.637 13.677 1.00 39.22 89 THR A C 1
ATOM 686 O O . THR A 1 89 ? -46.538 -7.488 12.794 1.00 39.22 89 THR A O 1
ATOM 689 N N . SER A 1 90 ? -45.427 -5.795 13.738 1.00 38.31 90 SER A N 1
ATOM 690 C CA . SER A 1 90 ? -44.149 -6.118 13.142 1.00 38.31 90 SER A CA 1
ATOM 691 C C . SER A 1 90 ? -43.623 -7.252 14.005 1.00 38.31 90 SER A C 1
ATOM 693 O O . SER A 1 90 ? -43.128 -7.025 15.109 1.00 38.31 90 SER A O 1
ATOM 695 N N . GLN A 1 91 ? -43.863 -8.492 13.574 1.00 36.25 91 GLN A N 1
ATOM 696 C CA . GLN A 1 91 ? -43.129 -9.614 14.130 1.00 36.25 91 GLN A CA 1
ATOM 697 C C . GLN A 1 91 ? -41.657 -9.240 13.978 1.00 36.25 91 GLN A C 1
ATOM 699 O O . GLN A 1 91 ? -41.184 -9.028 12.860 1.00 36.25 91 GLN A O 1
ATOM 704 N N . ILE A 1 92 ? -40.969 -9.065 15.110 1.00 41.62 92 ILE A N 1
ATOM 705 C CA . ILE A 1 92 ? -39.509 -9.014 15.137 1.00 41.62 92 ILE A CA 1
ATOM 706 C C . ILE A 1 92 ? -39.074 -10.218 14.299 1.00 41.62 92 ILE A C 1
ATOM 708 O O . ILE A 1 92 ? -39.524 -11.319 14.625 1.00 41.62 92 ILE A O 1
ATOM 712 N N . PRO A 1 93 ? -38.319 -10.035 13.199 1.00 45.66 93 PRO A N 1
ATOM 713 C CA . PRO A 1 93 ? -37.973 -11.142 12.327 1.00 45.66 93 PRO A CA 1
ATOM 714 C C . PRO A 1 93 ? -37.383 -12.273 13.166 1.00 45.66 93 PRO A C 1
ATOM 716 O O . PRO A 1 93 ? -36.364 -12.098 13.842 1.00 45.66 93 PRO A O 1
ATOM 719 N N . GLU A 1 94 ? -38.083 -13.402 13.165 1.00 43.69 94 GLU A N 1
ATOM 720 C CA . GLU A 1 94 ? -37.701 -14.636 13.836 1.00 43.69 94 GLU A CA 1
ATOM 721 C C . GLU A 1 94 ? -36.392 -15.101 13.170 1.00 43.69 94 GLU A C 1
ATOM 723 O O . GLU A 1 94 ? -36.396 -15.628 12.062 1.00 43.69 94 GLU A O 1
ATOM 728 N N . GLY A 1 95 ? -35.251 -14.730 13.762 1.00 50.62 95 GLY A N 1
ATOM 729 C CA . GLY A 1 95 ? -33.918 -14.925 13.173 1.00 50.62 95 GLY A CA 1
ATOM 730 C C . GLY A 1 95 ? -32.822 -13.971 13.672 1.00 50.62 95 GLY A C 1
ATOM 731 O O . GLY A 1 95 ? -31.643 -14.277 13.525 1.00 50.62 95 GLY A O 1
ATOM 732 N N . GLN A 1 96 ? -33.169 -12.843 14.310 1.00 56.25 96 GLN A N 1
ATOM 733 C CA . GLN A 1 96 ? -32.170 -11.876 14.807 1.00 56.25 96 GLN A CA 1
ATOM 734 C C . GLN A 1 96 ? -31.242 -12.347 15.951 1.00 56.25 96 GLN A C 1
ATOM 736 O O . GLN A 1 96 ? -30.113 -11.857 15.992 1.00 56.25 96 GLN A O 1
ATOM 741 N N . PRO A 1 97 ? -31.627 -13.258 16.869 1.00 71.56 97 PRO A N 1
ATOM 742 C CA . PRO A 1 97 ? -30.691 -13.735 17.888 1.00 71.56 97 PRO A CA 1
ATOM 743 C C . PRO A 1 97 ? -29.584 -14.606 17.284 1.00 71.56 97 PRO A C 1
ATOM 745 O O . PRO A 1 97 ? -28.410 -14.407 17.582 1.00 71.56 97 PRO A O 1
ATOM 748 N N . GLU A 1 98 ? -29.950 -15.532 16.395 1.00 85.44 98 GLU A N 1
ATOM 749 C CA . GLU A 1 98 ? -29.040 -16.573 15.905 1.00 85.44 98 GLU A CA 1
ATOM 750 C C . GLU A 1 98 ? -27.988 -16.020 14.934 1.00 85.44 98 GLU A C 1
ATOM 752 O O . GLU A 1 98 ? -26.824 -16.417 14.989 1.00 85.44 98 GLU A O 1
ATOM 757 N N . SER A 1 99 ? -28.345 -15.055 14.078 1.00 89.81 99 SER A N 1
ATOM 758 C CA . SER A 1 99 ? -27.387 -14.429 13.154 1.00 89.81 99 SER A CA 1
ATOM 759 C C . SER A 1 99 ? -26.360 -13.553 13.878 1.00 89.81 99 SER A C 1
ATOM 761 O O . SER A 1 99 ? -25.185 -13.564 13.512 1.00 89.81 99 SER A O 1
ATOM 763 N N . ILE A 1 100 ? -26.775 -12.818 14.917 1.00 91.00 100 ILE A N 1
ATOM 764 C CA . ILE A 1 100 ? -25.867 -12.027 15.763 1.00 91.00 100 ILE A CA 1
ATOM 765 C C . ILE A 1 100 ? -24.980 -12.956 16.593 1.00 91.00 100 ILE A C 1
ATOM 767 O O . ILE A 1 100 ? -23.777 -12.729 16.699 1.00 91.00 100 ILE A O 1
ATOM 771 N N . GLU A 1 101 ? -25.545 -14.031 17.140 1.00 91.75 101 GLU A N 1
ATOM 772 C CA . GLU A 1 101 ? -24.781 -15.043 17.864 1.00 91.75 101 GLU A CA 1
ATOM 773 C C . GLU A 1 101 ? -23.742 -15.715 16.956 1.00 91.75 101 GLU A C 1
ATOM 775 O O . GLU A 1 101 ? -22.583 -15.842 17.343 1.00 91.75 101 GLU A O 1
ATOM 780 N N . THR A 1 102 ? -24.117 -16.059 15.723 1.00 92.62 102 THR A N 1
ATOM 781 C CA . THR A 1 102 ? -23.205 -16.591 14.699 1.00 92.62 102 THR A CA 1
ATOM 782 C C . THR A 1 102 ? -22.097 -15.591 14.375 1.00 92.62 102 THR A C 1
ATOM 784 O O . THR A 1 102 ? -20.921 -15.959 14.335 1.00 92.62 102 THR A O 1
ATOM 787 N N . ALA A 1 103 ? -22.447 -14.314 14.191 1.00 92.62 103 ALA A N 1
ATOM 788 C CA . ALA A 1 103 ? -21.472 -13.258 13.954 1.00 92.62 103 ALA A CA 1
ATOM 789 C C . ALA A 1 103 ? -20.439 -13.192 15.084 1.00 92.62 103 ALA A C 1
ATOM 791 O O . ALA A 1 103 ? -19.241 -13.235 14.818 1.00 92.62 103 ALA A O 1
ATOM 792 N N . GLN A 1 104 ? -20.895 -13.177 16.336 1.00 92.81 104 GLN A N 1
ATOM 793 C CA . GLN A 1 104 ? -20.031 -13.031 17.506 1.00 92.81 104 GLN A CA 1
ATOM 794 C C . GLN A 1 104 ? -19.218 -14.292 17.819 1.00 92.81 104 GLN A C 1
ATOM 796 O O . GLN A 1 104 ? -18.047 -14.182 18.171 1.00 92.81 104 GLN A O 1
ATOM 801 N N . LYS A 1 105 ? -19.814 -15.486 17.703 1.00 95.06 105 LYS A N 1
ATOM 802 C CA . LYS A 1 105 ? -19.178 -16.755 18.100 1.00 95.06 105 LYS A CA 1
ATOM 803 C C . LYS A 1 105 ? -18.309 -17.379 17.015 1.00 95.06 105 LYS A C 1
ATOM 805 O O . LYS A 1 105 ? -17.364 -18.084 17.355 1.00 95.06 105 LYS A O 1
ATOM 810 N N . ILE A 1 106 ? -18.626 -17.152 15.739 1.00 96.00 106 ILE A N 1
ATOM 811 C CA . ILE A 1 106 ? -17.938 -17.802 14.613 1.00 96.00 106 ILE A CA 1
ATOM 812 C C . ILE A 1 106 ? -17.090 -16.802 13.832 1.00 96.00 106 ILE A C 1
ATOM 814 O O . ILE A 1 106 ? -15.924 -17.076 13.559 1.00 96.00 106 ILE A O 1
ATOM 818 N N . CYS A 1 107 ? -17.644 -15.641 13.476 1.00 97.12 107 CYS A N 1
ATOM 819 C CA . CYS A 1 107 ? -16.936 -14.706 12.602 1.00 97.12 107 CYS A CA 1
ATOM 820 C C . CYS A 1 107 ? -15.959 -13.816 13.383 1.00 97.12 107 CYS A C 1
ATOM 822 O O . CYS A 1 107 ? -14.767 -13.795 13.092 1.00 97.12 107 CYS A O 1
ATOM 824 N N . GLU A 1 108 ? -16.442 -13.110 14.403 1.00 95.31 108 GLU A N 1
ATOM 825 C CA . GLU A 1 108 ? -15.695 -12.051 15.097 1.00 95.31 108 GLU A CA 1
ATOM 826 C C . GLU A 1 108 ? -14.594 -12.574 16.033 1.00 95.31 108 GLU A C 1
ATOM 828 O O . GLU A 1 108 ? -13.720 -11.802 16.444 1.00 95.31 108 GLU A O 1
ATOM 833 N N . VAL A 1 109 ? -14.602 -13.878 16.339 1.00 94.12 109 VAL A N 1
ATOM 834 C CA . VAL A 1 109 ? -13.505 -14.557 17.053 1.00 94.12 109 VAL A CA 1
ATOM 835 C C . VAL A 1 109 ? -12.244 -14.670 16.197 1.00 94.12 109 VAL A C 1
ATOM 837 O O . VAL A 1 109 ? -11.144 -14.761 16.736 1.00 94.12 109 VAL A O 1
ATOM 840 N N . VAL A 1 110 ? -12.386 -14.639 14.868 1.00 94.19 110 VAL A N 1
ATOM 841 C CA . VAL A 1 110 ? -11.255 -14.630 13.942 1.00 94.19 110 VAL A CA 1
ATOM 842 C C . VAL A 1 110 ? -10.706 -13.213 13.869 1.00 94.19 110 VAL A C 1
ATOM 844 O O . VAL A 1 110 ? -11.359 -12.299 13.361 1.00 94.19 110 VAL A O 1
ATOM 847 N N . ARG A 1 111 ? -9.492 -13.034 14.382 1.00 91.00 111 ARG A N 1
ATOM 848 C CA . ARG A 1 111 ? -8.784 -11.753 14.434 1.00 91.00 111 ARG A CA 1
ATOM 849 C C . ARG A 1 111 ? -7.350 -11.939 13.981 1.00 91.00 111 ARG A C 1
ATOM 851 O O . ARG A 1 111 ? -6.742 -12.969 14.260 1.00 91.00 111 ARG A O 1
ATOM 858 N N . ALA A 1 112 ? -6.821 -10.923 13.318 1.00 87.88 112 ALA A N 1
ATOM 859 C CA . ALA A 1 112 ? -5.404 -10.811 13.035 1.00 87.88 112 ALA A CA 1
ATOM 860 C C . ALA A 1 112 ? -4.933 -9.382 13.315 1.00 87.88 112 ALA A C 1
ATOM 862 O O . ALA A 1 112 ? -5.648 -8.400 13.088 1.00 87.88 112 ALA A O 1
ATOM 863 N N . ASP A 1 113 ? -3.707 -9.276 13.813 1.00 78.25 113 ASP A N 1
ATOM 864 C CA . ASP A 1 113 ? -3.066 -7.983 14.059 1.00 78.25 113 ASP A CA 1
ATOM 865 C C . ASP A 1 113 ? -2.248 -7.509 12.858 1.00 78.25 113 ASP A C 1
ATOM 867 O O . ASP A 1 113 ? -1.880 -6.340 12.782 1.00 78.25 113 ASP A O 1
ATOM 871 N N . THR A 1 114 ? -2.002 -8.412 11.910 1.00 80.88 114 THR A N 1
ATOM 872 C CA . THR A 1 114 ? -1.200 -8.198 10.709 1.00 80.88 114 THR A CA 1
ATOM 873 C C . THR A 1 114 ? -1.901 -8.771 9.476 1.00 80.88 114 THR A C 1
ATOM 875 O O . THR A 1 114 ? -2.866 -9.528 9.605 1.00 80.88 114 THR A O 1
ATOM 878 N N . PHE A 1 115 ? -1.412 -8.459 8.270 1.00 82.69 115 PHE A N 1
ATOM 879 C CA . PHE A 1 115 ? -1.884 -9.039 6.996 1.00 82.69 115 PHE A CA 1
ATOM 880 C C . PHE A 1 115 ? -1.514 -10.530 6.833 1.00 82.69 115 PHE A C 1
ATOM 882 O O . PHE A 1 115 ? -1.270 -11.022 5.736 1.00 82.69 115 PHE A O 1
ATOM 889 N N . ASN A 1 116 ? -1.459 -11.277 7.936 1.00 82.94 116 ASN A N 1
ATOM 890 C CA . ASN A 1 116 ? -1.036 -12.663 7.949 1.00 82.94 116 ASN A CA 1
ATOM 891 C C . ASN A 1 116 ? -2.056 -13.553 7.232 1.00 82.94 116 ASN A C 1
ATOM 893 O O . ASN A 1 116 ? -3.200 -13.692 7.665 1.00 82.94 116 ASN A O 1
ATOM 897 N N . LYS A 1 117 ? -1.591 -14.252 6.195 1.00 90.88 117 LYS A N 1
ATOM 898 C CA . LYS A 1 117 ? -2.355 -15.252 5.432 1.00 90.88 117 LYS A CA 1
ATOM 899 C C . LYS A 1 117 ? -2.964 -16.353 6.298 1.00 90.88 117 LYS A C 1
ATOM 901 O O . LYS A 1 117 ? -3.915 -17.000 5.869 1.00 90.88 117 LYS A O 1
ATOM 906 N N . SER A 1 118 ? -2.448 -16.582 7.506 1.00 92.25 118 SER A N 1
ATOM 907 C CA . SER A 1 118 ? -2.997 -17.561 8.447 1.00 92.25 118 SER A CA 1
ATOM 908 C C . SER A 1 118 ? -4.464 -17.296 8.796 1.00 92.25 118 SER A C 1
ATOM 910 O O . SER A 1 118 ? -5.201 -18.259 9.003 1.00 92.25 118 SER A O 1
ATOM 912 N N . VAL A 1 119 ? -4.924 -16.037 8.757 1.00 94.06 119 VAL A N 1
ATOM 913 C CA . VAL A 1 119 ? -6.344 -15.690 8.944 1.00 94.06 119 VAL A CA 1
ATOM 914 C C . VAL A 1 119 ? -7.234 -16.329 7.871 1.00 94.06 119 VAL A C 1
ATOM 916 O O . VAL A 1 119 ? -8.383 -16.676 8.127 1.00 94.06 119 VAL A O 1
ATOM 919 N N . CYS A 1 120 ? -6.697 -16.575 6.673 1.00 96.38 120 CYS A N 1
ATOM 920 C CA . CYS A 1 120 ? -7.427 -17.228 5.592 1.00 96.38 120 CYS A CA 1
ATOM 921 C C . CYS A 1 120 ? -7.641 -18.728 5.840 1.00 96.38 120 CYS A C 1
ATOM 923 O O . CYS A 1 120 ? -8.514 -19.326 5.213 1.00 96.38 120 CYS A O 1
ATOM 925 N N . ASN A 1 121 ? -6.914 -19.348 6.779 1.00 97.00 121 ASN A N 1
ATOM 926 C CA . ASN A 1 121 ? -7.182 -20.729 7.195 1.00 97.00 121 ASN A CA 1
ATOM 927 C C . ASN A 1 121 ? -8.505 -20.856 7.961 1.00 97.00 121 ASN A C 1
ATOM 929 O O . ASN A 1 121 ? -9.037 -21.954 8.087 1.00 97.00 121 ASN A O 1
ATOM 933 N N . SER A 1 122 ? -9.104 -19.748 8.409 1.00 96.62 122 SER A N 1
ATOM 934 C CA . SER A 1 122 ? -10.455 -19.765 8.975 1.00 96.62 122 SER A CA 1
ATOM 935 C C . SER A 1 122 ? -11.503 -20.280 7.985 1.00 96.62 122 SER A C 1
ATOM 937 O O . SER A 1 122 ? -12.490 -20.869 8.411 1.00 96.62 122 SER A O 1
ATOM 939 N N . PHE A 1 123 ? -11.266 -20.166 6.674 1.00 97.62 123 PHE A N 1
ATOM 940 C CA . PHE A 1 123 ? -12.126 -20.765 5.648 1.00 97.62 123 PHE A CA 1
ATOM 941 C C . PHE A 1 123 ? -12.055 -22.299 5.579 1.00 97.62 123 PHE A C 1
ATOM 943 O O . PHE A 1 123 ? -12.894 -22.904 4.916 1.00 97.62 123 PHE A O 1
ATOM 950 N N . ASP A 1 124 ? -11.108 -22.946 6.267 1.00 97.50 124 ASP A N 1
ATOM 951 C CA . ASP A 1 124 ? -11.102 -24.409 6.404 1.00 97.50 124 ASP A CA 1
ATOM 952 C C . ASP A 1 124 ? -12.202 -24.890 7.373 1.00 97.50 124 ASP A C 1
ATOM 954 O O . ASP A 1 124 ? -12.610 -26.052 7.338 1.00 97.50 124 ASP A O 1
ATOM 958 N N . ASN A 1 125 ? -12.731 -23.995 8.219 1.00 97.56 125 ASN A N 1
ATOM 959 C CA . ASN A 1 125 ? -13.923 -24.257 9.017 1.00 97.56 125 ASN A CA 1
ATOM 960 C C . ASN A 1 125 ? -15.183 -24.069 8.152 1.00 97.56 125 ASN A C 1
ATOM 962 O O . ASN A 1 125 ? -15.456 -22.980 7.648 1.00 97.56 125 ASN A O 1
ATOM 966 N N . VAL A 1 126 ? -15.982 -25.133 8.024 1.00 97.38 126 VAL A N 1
ATOM 967 C CA . VAL A 1 126 ? -17.187 -25.164 7.175 1.00 97.38 126 VAL A CA 1
ATOM 968 C C . VAL A 1 126 ? -18.235 -24.127 7.595 1.00 97.38 126 VAL A C 1
ATOM 970 O O . VAL A 1 126 ? -18.877 -23.527 6.733 1.00 97.38 126 VAL A O 1
ATOM 973 N N . GLU A 1 127 ? -18.414 -23.882 8.895 1.00 96.75 127 GLU A N 1
ATOM 974 C CA . GLU A 1 127 ? -19.369 -22.881 9.387 1.00 96.75 127 GLU A CA 1
ATOM 975 C C . GLU A 1 127 ? -18.886 -21.460 9.095 1.00 96.75 127 GLU A C 1
ATOM 977 O O . GLU A 1 127 ? -19.658 -20.640 8.592 1.00 96.75 127 GLU A O 1
ATOM 982 N N . PHE A 1 128 ? -17.597 -21.186 9.317 1.00 97.56 128 PHE A N 1
ATOM 983 C CA . PHE A 1 128 ? -16.997 -19.900 8.963 1.00 97.56 128 PHE A CA 1
ATOM 984 C C . PHE A 1 128 ? -17.110 -19.648 7.457 1.00 97.56 128 PHE A C 1
ATOM 986 O O . PHE A 1 128 ? -17.612 -18.609 7.034 1.00 97.56 128 PHE A O 1
ATOM 993 N N . ALA A 1 129 ? -16.739 -20.629 6.631 1.00 97.06 129 ALA A N 1
ATOM 994 C CA . ALA A 1 129 ? -16.853 -20.524 5.183 1.00 97.06 129 ALA A CA 1
ATOM 995 C C . ALA A 1 129 ? -18.296 -20.310 4.715 1.00 97.06 129 ALA A C 1
ATOM 997 O O . ALA A 1 129 ? -18.503 -19.689 3.676 1.00 97.06 129 ALA A O 1
ATOM 998 N N . LYS A 1 130 ? -19.301 -20.774 5.466 1.00 96.19 130 LYS A N 1
ATOM 999 C CA . LYS A 1 130 ? -20.719 -20.590 5.136 1.00 96.19 130 LYS A CA 1
ATOM 1000 C C . LYS A 1 130 ? -21.247 -19.195 5.489 1.00 96.19 130 LYS A C 1
ATOM 1002 O O . LYS A 1 130 ? -22.002 -18.633 4.696 1.00 96.19 130 LYS A O 1
ATOM 1007 N N . TYR A 1 131 ? -20.874 -18.650 6.647 1.00 96.75 131 TYR A N 1
ATOM 1008 C CA . TYR A 1 131 ? -21.512 -17.453 7.221 1.00 96.75 131 TYR A CA 1
ATOM 1009 C C . TYR A 1 131 ? -20.611 -16.220 7.318 1.00 96.75 131 TYR A C 1
ATOM 1011 O O . TYR A 1 131 ? -21.101 -15.109 7.502 1.00 96.75 131 TYR A O 1
ATOM 1019 N N . CYS A 1 132 ? -19.302 -16.389 7.187 1.00 97.75 132 CYS A N 1
ATOM 1020 C CA . CYS A 1 132 ? -18.327 -15.339 7.434 1.00 97.75 132 CYS A CA 1
ATOM 1021 C C . CYS A 1 132 ? -17.531 -15.008 6.169 1.00 97.75 132 CYS A C 1
ATOM 1023 O O . CYS A 1 132 ? -17.406 -15.817 5.246 1.00 97.75 132 CYS A O 1
ATOM 1025 N N . GLY A 1 133 ? -16.996 -13.796 6.140 1.00 96.75 133 GLY A N 1
ATOM 1026 C CA . GLY A 1 133 ? -15.892 -13.402 5.276 1.00 96.75 133 GLY A CA 1
ATOM 1027 C C . GLY A 1 133 ? -14.760 -12.821 6.116 1.00 96.75 133 GLY A C 1
ATOM 1028 O O . GLY A 1 133 ? -14.938 -12.605 7.313 1.00 96.75 133 GLY A O 1
ATOM 1029 N N . VAL A 1 134 ? -13.616 -12.546 5.500 1.00 97.00 134 VAL A N 1
ATOM 1030 C CA . VAL A 1 134 ? -12.475 -11.884 6.151 1.00 97.00 134 VAL A CA 1
ATOM 1031 C C . VAL A 1 134 ? -12.340 -10.475 5.590 1.00 97.00 134 VAL A C 1
ATOM 1033 O O . VAL A 1 134 ? -12.452 -10.284 4.385 1.00 97.00 134 VAL A O 1
ATOM 1036 N N . THR A 1 135 ? -12.117 -9.482 6.446 1.00 95.25 135 THR A N 1
ATOM 1037 C CA . THR A 1 135 ? -11.717 -8.131 6.037 1.00 95.25 135 THR A CA 1
ATOM 1038 C C . THR A 1 135 ? -10.243 -7.893 6.336 1.00 95.25 135 THR A C 1
ATOM 1040 O O . THR A 1 135 ? -9.737 -8.363 7.355 1.00 95.25 135 THR A O 1
ATOM 1043 N N . PHE A 1 136 ? -9.578 -7.128 5.471 1.00 92.81 136 PHE A N 1
ATOM 1044 C CA . PHE A 1 136 ? -8.219 -6.617 5.669 1.00 92.81 136 PHE A CA 1
ATOM 1045 C C . PHE A 1 136 ? -8.173 -5.113 5.981 1.00 92.81 136 PHE A C 1
ATOM 1047 O O . PHE A 1 136 ? -7.113 -4.496 5.968 1.00 92.81 136 PHE A O 1
ATOM 1054 N N . ASP A 1 137 ? -9.318 -4.499 6.276 1.00 89.81 137 ASP A N 1
ATOM 1055 C CA . ASP A 1 137 ? -9.381 -3.101 6.695 1.00 89.81 137 ASP A CA 1
ATOM 1056 C C . ASP A 1 137 ? -9.077 -2.963 8.192 1.00 89.81 137 ASP A C 1
ATOM 1058 O O . ASP A 1 137 ? -9.828 -3.450 9.036 1.00 89.81 137 ASP A O 1
ATOM 1062 N N . LEU A 1 138 ? -8.007 -2.240 8.533 1.00 85.19 138 LEU A N 1
ATOM 1063 C CA . LEU A 1 138 ? -7.617 -1.951 9.919 1.00 85.19 138 LEU A CA 1
ATOM 1064 C C . LEU A 1 138 ? -8.681 -1.164 10.700 1.00 85.19 138 LEU A C 1
ATOM 1066 O O . LEU A 1 138 ? -8.712 -1.246 11.927 1.00 85.19 138 LEU A O 1
ATOM 1070 N N . LYS A 1 139 ? -9.558 -0.433 10.004 1.00 86.44 139 LYS A N 1
ATOM 1071 C CA . LYS A 1 139 ? -10.642 0.376 10.579 1.00 86.44 139 LYS A CA 1
ATOM 1072 C C . LYS A 1 139 ? -11.997 -0.327 10.538 1.00 86.44 139 LYS A C 1
ATOM 1074 O O . LYS A 1 139 ? -13.013 0.306 10.827 1.00 86.44 139 LYS A O 1
ATOM 1079 N N . SER A 1 140 ? -12.034 -1.607 10.164 1.00 92.00 140 SER A N 1
ATOM 1080 C CA . SER A 1 140 ? -13.288 -2.350 10.144 1.00 92.00 140 SER A CA 1
ATOM 1081 C C . SER A 1 140 ? -13.917 -2.394 11.541 1.00 92.00 140 SER A C 1
ATOM 1083 O O . SER A 1 140 ? -13.207 -2.393 12.553 1.00 92.00 140 SER A O 1
ATOM 1085 N N . THR A 1 141 ? -15.245 -2.450 11.604 1.00 91.94 141 THR A N 1
ATOM 1086 C CA . THR A 1 141 ? -15.988 -2.585 12.859 1.00 91.94 141 THR A CA 1
ATOM 1087 C C . THR A 1 141 ? -16.797 -3.873 12.902 1.00 91.94 141 THR A C 1
ATOM 1089 O O . THR A 1 141 ? -17.259 -4.350 11.867 1.00 91.94 141 THR A O 1
ATOM 1092 N N . ASN A 1 142 ? -16.976 -4.431 14.100 1.00 93.81 142 ASN A N 1
ATOM 1093 C CA . ASN A 1 142 ? -17.782 -5.628 14.357 1.00 93.81 142 ASN A CA 1
ATOM 1094 C C . ASN A 1 142 ? -19.293 -5.310 14.465 1.00 93.81 142 ASN A C 1
ATOM 1096 O O . ASN A 1 142 ? -19.724 -4.167 14.287 1.00 93.81 142 ASN A O 1
ATOM 1100 N N . SER A 1 143 ? -20.116 -6.312 14.796 1.00 92.81 143 SER A N 1
ATOM 1101 C CA . SER A 1 143 ? -21.566 -6.165 15.013 1.00 92.81 143 SER A CA 1
ATOM 1102 C C . SER A 1 143 ? -21.953 -5.172 16.117 1.00 92.81 143 SER A C 1
ATOM 1104 O O . SER A 1 143 ? -23.063 -4.643 16.088 1.00 92.81 143 SER A O 1
ATOM 1106 N N . LYS A 1 144 ? -21.049 -4.879 17.061 1.00 88.12 144 LYS A N 1
ATOM 1107 C CA . LYS A 1 144 ? -21.245 -3.904 18.149 1.00 88.12 144 LYS A CA 1
ATOM 1108 C C . LYS A 1 144 ? -20.797 -2.487 17.778 1.00 88.12 144 LYS A C 1
ATOM 1110 O O . LYS A 1 144 ? -20.996 -1.563 18.559 1.00 88.12 144 LYS A O 1
ATOM 1115 N N . GLY A 1 145 ? -20.202 -2.304 16.599 1.00 85.19 145 GLY A N 1
ATOM 1116 C CA . GLY A 1 145 ? -19.622 -1.032 16.171 1.00 85.19 145 GLY A CA 1
ATOM 1117 C C . GLY A 1 145 ? -18.232 -0.753 16.749 1.00 85.19 145 GLY A C 1
ATOM 1118 O O . GLY A 1 145 ? -17.698 0.330 16.527 1.00 85.19 145 GLY A O 1
ATOM 1119 N N . GLU A 1 146 ? -17.632 -1.715 17.448 1.00 83.88 146 GLU A N 1
ATOM 1120 C CA . GLU A 1 146 ? -16.264 -1.620 17.958 1.00 83.88 146 GLU A CA 1
ATOM 1121 C C . GLU A 1 146 ? -15.272 -1.932 16.834 1.00 83.88 146 GLU A C 1
ATOM 1123 O O . GLU A 1 146 ? -15.575 -2.722 15.937 1.00 83.88 146 GLU A O 1
ATOM 1128 N N . VAL A 1 147 ? -14.074 -1.344 16.879 1.00 83.94 147 VAL A N 1
ATOM 1129 C CA . VAL A 1 147 ? -13.030 -1.610 15.880 1.00 83.94 147 VAL A CA 1
ATOM 1130 C C . VAL A 1 147 ? -12.554 -3.063 15.994 1.00 83.94 147 VAL A C 1
ATOM 1132 O O . VAL A 1 147 ? -11.998 -3.474 17.010 1.00 83.94 147 VAL A O 1
ATOM 1135 N N . GLN A 1 148 ? -12.750 -3.830 14.924 1.00 87.19 148 GLN A N 1
ATOM 1136 C CA . GLN A 1 148 ? -12.279 -5.208 14.761 1.00 87.19 148 GLN A CA 1
ATOM 1137 C C . GLN A 1 148 ? -10.919 -5.228 14.040 1.00 87.19 148 GLN A C 1
ATOM 1139 O O . GLN A 1 148 ? -9.999 -5.958 14.419 1.00 87.19 148 GLN A O 1
ATOM 1144 N N . GLY A 1 149 ? -10.770 -4.387 13.012 1.00 89.94 149 GLY A N 1
ATOM 1145 C CA . GLY A 1 149 ? -9.663 -4.410 12.057 1.00 89.94 149 GLY A CA 1
ATOM 1146 C C . GLY A 1 149 ? -9.618 -5.689 11.219 1.00 89.94 149 GLY A C 1
ATOM 1147 O O . GLY A 1 149 ? -10.657 -6.170 10.781 1.00 89.94 149 GLY A O 1
ATOM 1148 N N . ILE A 1 150 ? -8.434 -6.261 10.988 1.00 91.88 150 ILE A N 1
ATOM 1149 C CA . ILE A 1 150 ? -8.313 -7.490 10.188 1.00 91.88 150 ILE A CA 1
ATOM 1150 C C . ILE A 1 150 ? -8.964 -8.669 10.927 1.00 91.88 150 ILE A C 1
ATOM 1152 O O . ILE A 1 150 ? -8.627 -8.959 12.078 1.00 91.88 150 ILE A O 1
ATOM 1156 N N . GLY A 1 151 ? -9.898 -9.359 10.276 1.00 94.94 151 GLY A N 1
ATOM 1157 C CA . GLY A 1 151 ? -10.606 -10.475 10.900 1.00 94.94 151 GLY A CA 1
ATOM 1158 C C . GLY A 1 151 ? -11.907 -10.866 10.216 1.00 94.94 151 GLY A C 1
ATOM 1159 O O . GLY A 1 151 ? -12.229 -10.390 9.128 1.00 94.94 151 GLY A O 1
ATOM 1160 N N . GLY A 1 152 ? -12.651 -11.763 10.858 1.00 97.00 152 GLY A N 1
ATOM 1161 C CA . GLY A 1 152 ? -13.918 -12.264 10.346 1.00 97.00 152 GLY A CA 1
ATOM 1162 C C . GLY A 1 152 ? -15.083 -11.302 10.589 1.00 97.00 152 GLY A C 1
ATOM 1163 O O . GLY A 1 152 ? -15.249 -10.791 11.695 1.00 97.00 152 GLY A O 1
ATOM 1164 N N . LEU A 1 153 ? -15.923 -11.096 9.571 1.00 97.38 153 LEU A N 1
ATOM 1165 C CA . LEU A 1 153 ? -17.206 -10.390 9.676 1.00 97.38 153 LEU A CA 1
ATOM 1166 C C . LEU A 1 153 ? -18.328 -11.244 9.081 1.00 97.38 153 LEU A C 1
ATOM 1168 O O . LEU A 1 153 ? -18.114 -12.033 8.158 1.00 97.38 153 LEU A O 1
ATOM 1172 N N . TYR A 1 154 ? -19.536 -11.088 9.617 1.00 97.31 154 TYR A N 1
ATOM 1173 C CA . TYR A 1 154 ? -20.689 -11.883 9.207 1.00 97.31 154 TYR A CA 1
ATOM 1174 C C . TYR A 1 154 ? -21.285 -11.388 7.889 1.00 97.31 154 TYR A C 1
ATOM 1176 O O . TYR A 1 154 ? -21.534 -10.194 7.710 1.00 97.31 154 TYR A O 1
ATOM 1184 N N . LEU A 1 155 ? -21.573 -12.325 6.990 1.00 96.06 155 LEU A N 1
ATOM 1185 C CA . LEU A 1 155 ? -22.291 -12.099 5.744 1.00 96.06 155 LEU A CA 1
ATOM 1186 C C . LEU A 1 155 ? -23.391 -13.147 5.605 1.00 96.06 155 LEU A C 1
ATOM 1188 O O . LEU A 1 155 ? -23.124 -14.330 5.388 1.00 96.06 155 LEU A O 1
ATOM 1192 N N . GLU A 1 156 ? -24.634 -12.686 5.663 1.00 95.25 156 GLU A N 1
ATOM 1193 C CA . GLU A 1 156 ? -25.804 -13.533 5.504 1.00 95.25 156 GLU A CA 1
ATOM 1194 C C . GLU A 1 156 ? -25.747 -14.295 4.160 1.00 95.25 156 GLU A C 1
ATOM 1196 O O . GLU A 1 156 ? -25.499 -13.680 3.114 1.00 95.25 156 GLU A O 1
ATOM 1201 N N . PRO A 1 157 ? -26.011 -15.618 4.133 1.00 94.25 157 PRO A N 1
ATOM 1202 C CA . PRO A 1 157 ? -25.896 -16.416 2.910 1.00 94.25 157 PRO A CA 1
ATOM 1203 C C . PRO A 1 157 ? -26.737 -15.892 1.736 1.00 94.25 157 PRO A C 1
ATOM 1205 O O . PRO A 1 157 ? -26.291 -15.917 0.587 1.00 94.25 157 PRO A O 1
ATOM 1208 N N . SER A 1 158 ? -27.935 -15.367 2.014 1.00 92.44 158 SER A N 1
ATOM 1209 C CA . SER A 1 158 ? -28.820 -14.766 1.008 1.00 92.44 158 SER A CA 1
ATOM 1210 C C . SER A 1 158 ? -28.184 -13.521 0.364 1.00 92.44 158 SER A C 1
ATOM 1212 O O . SER A 1 158 ? -28.207 -13.358 -0.861 1.00 92.44 158 SER A O 1
ATOM 1214 N N . GLN A 1 159 ? -27.538 -12.674 1.172 1.00 91.75 159 GLN A N 1
ATOM 1215 C CA . GLN A 1 159 ? -26.819 -11.488 0.714 1.00 91.75 159 GLN A CA 1
ATOM 1216 C C . GLN A 1 159 ? -25.559 -11.856 -0.055 1.00 91.75 159 GLN A C 1
ATOM 1218 O O . GLN A 1 159 ? -25.276 -11.218 -1.065 1.00 91.75 159 GLN A O 1
ATOM 1223 N N . ARG A 1 160 ? -24.845 -12.910 0.355 1.00 91.12 160 ARG A N 1
ATOM 1224 C CA . ARG A 1 160 ? -23.693 -13.423 -0.392 1.00 91.12 160 ARG A CA 1
ATOM 1225 C C . ARG A 1 160 ? -24.074 -13.805 -1.818 1.00 91.12 160 ARG A C 1
ATOM 1227 O O . ARG A 1 160 ? -23.409 -13.378 -2.757 1.00 91.12 160 ARG A O 1
ATOM 1234 N N . ILE A 1 161 ? -25.163 -14.557 -1.989 1.00 90.00 161 ILE A N 1
ATOM 1235 C CA . ILE A 1 161 ? -25.669 -14.948 -3.315 1.00 90.00 161 ILE A CA 1
ATOM 1236 C C . ILE A 1 161 ? -26.034 -13.702 -4.130 1.00 90.00 161 ILE A C 1
ATOM 1238 O O . ILE A 1 161 ? -25.632 -13.578 -5.286 1.00 90.00 161 ILE A O 1
ATOM 1242 N N . ARG A 1 162 ? -26.739 -12.744 -3.514 1.00 88.56 162 ARG A N 1
ATOM 1243 C CA . ARG A 1 162 ? -27.140 -11.494 -4.171 1.00 88.56 162 ARG A CA 1
ATOM 1244 C C . ARG A 1 162 ? -25.936 -10.649 -4.596 1.00 88.56 162 ARG A C 1
ATOM 1246 O O . ARG A 1 162 ? -25.907 -10.175 -5.727 1.00 88.56 162 ARG A O 1
ATOM 1253 N N . GLN A 1 163 ? -24.955 -10.446 -3.721 1.00 89.38 163 GLN A N 1
ATOM 1254 C CA . GLN A 1 163 ? -23.754 -9.661 -4.025 1.00 89.38 163 GLN A CA 1
ATOM 1255 C C . GLN A 1 163 ? -22.917 -10.344 -5.107 1.00 89.38 163 GLN A C 1
ATOM 1257 O O . GLN A 1 163 ? -22.546 -9.687 -6.074 1.00 89.38 163 GLN A O 1
ATOM 1262 N N . LYS A 1 164 ? -22.757 -11.672 -5.035 1.00 86.06 164 LYS A N 1
ATOM 1263 C CA . LYS A 1 164 ? -22.101 -12.456 -6.087 1.00 86.06 164 LYS A CA 1
ATOM 1264 C C . LYS A 1 164 ? -22.798 -12.313 -7.444 1.00 86.06 164 LYS A C 1
ATOM 1266 O O . LYS A 1 164 ? -22.124 -12.167 -8.451 1.00 86.06 164 LYS A O 1
ATOM 1271 N N . SER A 1 165 ? -24.134 -12.300 -7.480 1.00 84.12 165 SER A N 1
ATOM 1272 C CA . SER A 1 165 ? -24.886 -12.091 -8.730 1.00 84.12 165 SER A CA 1
ATOM 1273 C C . SER A 1 165 ? -24.812 -10.659 -9.278 1.00 84.12 165 SER A C 1
ATOM 1275 O O . SER A 1 165 ? -25.064 -10.448 -10.459 1.00 84.12 165 SER A O 1
ATOM 1277 N N . ASN A 1 166 ? -24.482 -9.681 -8.427 1.00 81.06 166 ASN A N 1
ATOM 1278 C CA . ASN A 1 166 ? -24.350 -8.274 -8.812 1.00 81.06 166 ASN A CA 1
ATOM 1279 C C . ASN A 1 166 ? -22.911 -7.884 -9.175 1.00 81.06 166 ASN A C 1
ATOM 1281 O O . ASN A 1 166 ? -22.709 -6.791 -9.703 1.00 81.06 166 ASN A O 1
ATOM 1285 N N . ALA A 1 167 ? -21.922 -8.728 -8.869 1.00 74.19 167 ALA A N 1
ATOM 1286 C CA . ALA A 1 167 ? -20.540 -8.502 -9.261 1.00 74.19 167 ALA A CA 1
ATOM 1287 C C . ALA A 1 167 ? -20.444 -8.605 -10.792 1.00 74.19 167 ALA A C 1
ATOM 1289 O O . ALA A 1 167 ? -20.485 -9.691 -11.364 1.00 74.19 167 ALA A O 1
ATOM 1290 N N . VAL A 1 168 ? -20.392 -7.452 -11.462 1.00 61.25 168 VAL A N 1
ATOM 1291 C CA . VAL A 1 168 ? -20.224 -7.367 -12.916 1.00 61.25 168 VAL A CA 1
ATOM 1292 C C . VAL A 1 168 ? -18.805 -7.824 -13.256 1.00 61.25 168 VAL A C 1
ATOM 1294 O O . VAL A 1 168 ? -17.846 -7.257 -12.736 1.00 61.25 168 VAL A O 1
ATOM 1297 N N . GLU A 1 169 ? -18.664 -8.814 -14.142 1.00 56.84 169 GLU A N 1
ATOM 1298 C CA . GLU A 1 169 ? -17.370 -9.425 -14.509 1.00 56.84 169 GLU A CA 1
ATOM 1299 C C . GLU A 1 169 ? -16.307 -8.405 -14.979 1.00 56.84 169 GLU A C 1
ATOM 1301 O O . GLU A 1 169 ? -15.103 -8.615 -14.804 1.00 56.84 169 GLU A O 1
ATOM 1306 N N . ASP A 1 170 ? -16.726 -7.255 -15.515 1.00 50.88 170 ASP A N 1
ATOM 1307 C CA . ASP A 1 170 ? -15.818 -6.244 -16.063 1.00 50.88 170 ASP A CA 1
ATOM 1308 C C . ASP A 1 170 ? -15.145 -5.334 -15.018 1.00 50.88 170 ASP A C 1
ATOM 1310 O O . ASP A 1 170 ? -14.042 -4.833 -15.269 1.00 50.88 170 ASP A O 1
ATOM 1314 N N . ILE A 1 171 ? -15.714 -5.164 -13.821 1.00 49.19 171 ILE A N 1
ATOM 1315 C CA . ILE A 1 171 ? -15.172 -4.283 -12.771 1.00 49.19 171 ILE A CA 1
ATOM 1316 C C . ILE A 1 171 ? -14.618 -5.173 -11.665 1.00 49.19 171 ILE A C 1
ATOM 1318 O O . ILE A 1 171 ? -15.398 -5.614 -10.835 1.00 49.19 171 ILE A O 1
ATOM 1322 N N . ALA A 1 172 ? -13.308 -5.467 -11.702 1.00 53.31 172 ALA A N 1
ATOM 1323 C CA . ALA A 1 172 ? -12.558 -6.256 -10.704 1.00 53.31 172 ALA A CA 1
ATOM 1324 C C . ALA A 1 172 ? -13.466 -7.069 -9.742 1.00 53.31 172 ALA A C 1
ATOM 1326 O O . ALA A 1 172 ? -13.620 -6.687 -8.580 1.00 53.31 172 ALA A O 1
ATOM 1327 N N . PRO A 1 173 ? -14.137 -8.131 -10.241 1.00 51.16 173 PRO A N 1
ATOM 1328 C CA . PRO A 1 173 ? -15.295 -8.752 -9.579 1.00 51.16 173 PRO A CA 1
ATOM 1329 C C . PRO A 1 173 ? -14.962 -9.416 -8.235 1.00 51.16 173 PRO A C 1
ATOM 1331 O O . PRO A 1 173 ? -15.853 -9.858 -7.514 1.00 51.16 173 PRO A O 1
ATOM 1334 N N . GLU A 1 174 ? -13.681 -9.481 -7.892 1.00 56.72 174 GLU A N 1
ATOM 1335 C CA . GLU A 1 174 ? -13.137 -10.257 -6.788 1.00 56.72 174 GLU A CA 1
ATOM 1336 C C . GLU A 1 174 ? -13.437 -9.648 -5.402 1.00 56.72 174 GLU A C 1
ATOM 1338 O O . GLU A 1 174 ? -13.419 -10.385 -4.419 1.00 56.72 174 GLU A O 1
ATOM 1343 N N . TYR A 1 175 ? -13.786 -8.352 -5.288 1.00 61.94 175 TYR A N 1
ATOM 1344 C CA . TYR A 1 175 ? -13.771 -7.668 -3.975 1.00 61.94 175 TYR A CA 1
ATOM 1345 C C . TYR A 1 175 ? -14.996 -6.808 -3.614 1.00 61.94 175 TYR A C 1
ATOM 1347 O O . TYR A 1 175 ? -14.919 -5.944 -2.738 1.00 61.94 175 TYR A O 1
ATOM 1355 N N . ILE A 1 176 ? -16.151 -7.022 -4.250 1.00 72.69 176 ILE A N 1
ATOM 1356 C CA . ILE A 1 176 ? -17.371 -6.231 -3.979 1.00 72.69 176 ILE A CA 1
ATOM 1357 C C . ILE A 1 176 ? -18.281 -6.935 -2.962 1.00 72.69 176 ILE A C 1
ATOM 1359 O O . ILE A 1 176 ? -19.501 -6.981 -3.126 1.00 72.69 176 ILE A O 1
ATOM 1363 N N . TYR A 1 177 ? -17.706 -7.524 -1.915 1.00 89.00 177 TYR A N 1
ATOM 1364 C CA . TYR A 1 177 ? -18.515 -8.000 -0.800 1.00 89.00 177 TYR A CA 1
ATOM 1365 C C . TYR A 1 177 ? -18.627 -6.916 0.272 1.00 89.00 177 TYR A C 1
ATOM 1367 O O . TYR A 1 177 ? -17.703 -6.146 0.522 1.00 89.00 177 TYR A O 1
ATOM 1375 N N . SER A 1 178 ? -19.782 -6.846 0.924 1.00 93.06 178 SER A N 1
ATOM 1376 C CA . SER A 1 178 ? -20.012 -6.013 2.104 1.00 93.06 178 SER A CA 1
ATOM 1377 C C . SER A 1 178 ? -20.679 -6.861 3.177 1.00 93.06 178 SER A C 1
ATOM 1379 O O . SER A 1 178 ? -21.668 -7.531 2.864 1.00 93.06 178 SER A O 1
ATOM 1381 N N . PRO A 1 179 ? -20.162 -6.862 4.416 1.00 95.94 179 PRO A N 1
ATOM 1382 C CA . PRO A 1 179 ? -20.704 -7.684 5.486 1.00 95.94 179 PRO A CA 1
ATOM 1383 C C . PRO A 1 179 ? -22.123 -7.233 5.855 1.00 95.94 179 PRO A C 1
ATOM 1385 O O . PRO A 1 179 ? -22.492 -6.070 5.689 1.00 95.94 179 PRO A O 1
ATOM 1388 N N . THR A 1 180 ? -22.923 -8.162 6.375 1.00 95.12 180 THR A N 1
ATOM 1389 C CA . THR A 1 180 ? -24.267 -7.872 6.895 1.00 95.12 180 THR A CA 1
ATOM 1390 C C . THR A 1 180 ? -24.195 -7.181 8.256 1.00 95.12 180 THR A C 1
ATOM 1392 O O . THR A 1 180 ? -24.997 -6.288 8.528 1.00 95.12 180 THR A O 1
ATOM 1395 N N . TYR A 1 181 ? -23.228 -7.570 9.094 1.00 94.12 181 TYR A N 1
ATOM 1396 C CA . TYR A 1 181 ? -22.937 -6.913 10.369 1.00 94.12 181 TYR A CA 1
ATOM 1397 C C . TYR A 1 181 ? -21.509 -6.386 10.396 1.00 94.12 181 TYR A C 1
ATOM 1399 O O . TYR A 1 181 ? -20.581 -7.060 9.951 1.00 94.12 181 TYR A O 1
ATOM 1407 N N . GLY A 1 182 ? -21.348 -5.193 10.963 1.00 94.38 182 GLY A N 1
ATOM 1408 C CA . GLY A 1 182 ? -20.084 -4.471 10.945 1.00 94.38 182 GLY A CA 1
ATOM 1409 C C . GLY A 1 182 ? -19.933 -3.548 9.741 1.00 94.38 182 GLY A C 1
ATOM 1410 O O . GLY A 1 182 ? -20.863 -3.345 8.956 1.00 94.38 182 GLY A O 1
ATOM 1411 N N . ARG A 1 183 ? -18.758 -2.933 9.624 1.00 94.56 183 ARG A N 1
ATOM 1412 C CA . ARG A 1 183 ? -18.406 -2.032 8.519 1.00 94.56 183 ARG A CA 1
ATOM 1413 C C . ARG A 1 183 ? -16.979 -2.282 8.079 1.00 94.56 183 ARG A C 1
ATOM 1415 O O . ARG A 1 183 ? -16.127 -2.616 8.891 1.00 94.56 183 ARG A O 1
ATOM 1422 N N . THR A 1 184 ? -16.719 -2.097 6.795 1.00 93.69 184 THR A N 1
ATOM 1423 C CA . THR A 1 184 ? -15.384 -2.224 6.219 1.00 93.69 184 THR A CA 1
ATOM 1424 C C . THR A 1 184 ? -15.309 -1.462 4.903 1.00 93.69 184 THR A C 1
ATOM 1426 O O . THR A 1 184 ? -16.332 -1.232 4.253 1.00 93.69 184 THR A O 1
ATOM 1429 N N . THR A 1 185 ? -14.106 -1.040 4.537 1.00 90.31 185 THR A N 1
ATOM 1430 C CA . THR A 1 185 ? -13.814 -0.416 3.251 1.00 90.31 185 THR A CA 1
ATOM 1431 C C . THR A 1 185 ? -14.144 -1.374 2.103 1.00 90.31 185 THR A C 1
ATOM 1433 O O . THR A 1 185 ? -13.851 -2.567 2.148 1.00 90.31 185 THR A O 1
ATOM 1436 N N . VAL A 1 186 ? -14.780 -0.854 1.054 1.00 86.94 186 VAL A N 1
ATOM 1437 C CA . VAL A 1 186 ? -15.084 -1.639 -0.149 1.00 86.94 186 VAL A CA 1
ATOM 1438 C C . VAL A 1 186 ? -13.776 -2.130 -0.768 1.00 86.94 186 VAL A C 1
ATOM 1440 O O . VAL A 1 186 ? -12.821 -1.364 -0.870 1.00 86.94 186 VAL A O 1
ATOM 1443 N N . GLY A 1 187 ? -13.725 -3.391 -1.194 1.00 85.31 187 GLY A N 1
ATOM 1444 C CA . GLY A 1 187 ? -12.524 -3.962 -1.802 1.00 85.31 187 GLY A CA 1
ATOM 1445 C C . GLY A 1 187 ? -11.629 -4.762 -0.851 1.00 85.31 187 GLY A C 1
ATOM 1446 O O . GLY A 1 187 ? -10.723 -5.440 -1.318 1.00 85.31 187 GLY A O 1
ATOM 1447 N N . THR A 1 188 ? -11.866 -4.722 0.464 1.00 90.44 188 THR A N 1
ATOM 1448 C CA . THR A 1 188 ? -11.020 -5.432 1.445 1.00 90.44 188 THR A CA 1
ATOM 1449 C C . THR A 1 188 ? -11.703 -6.638 2.085 1.00 90.44 188 THR A C 1
ATOM 1451 O O . THR A 1 188 ? -11.062 -7.349 2.858 1.00 90.44 188 THR A O 1
ATOM 1454 N N . PHE A 1 189 ? -12.986 -6.876 1.786 1.00 94.44 189 PHE A N 1
ATOM 1455 C CA . PHE A 1 189 ? -13.779 -7.970 2.346 1.00 94.44 189 PHE A CA 1
ATOM 1456 C C . PHE A 1 189 ? -13.963 -9.112 1.344 1.00 94.44 189 PHE A C 1
ATOM 1458 O O . PHE A 1 189 ? -14.470 -8.919 0.239 1.00 94.44 189 PHE A O 1
ATOM 1465 N N . VAL A 1 190 ? -13.574 -10.315 1.758 1.00 94.69 190 VAL A N 1
ATOM 1466 C CA . VAL A 1 190 ? -13.504 -11.526 0.929 1.00 94.69 190 VAL A CA 1
ATOM 1467 C C . VAL A 1 190 ? -14.317 -12.659 1.540 1.00 94.69 190 VAL A C 1
ATOM 1469 O O . VAL A 1 190 ? -14.494 -12.720 2.755 1.00 94.69 190 VAL A O 1
ATOM 1472 N N . THR A 1 191 ? -14.808 -13.584 0.713 1.00 95.06 191 THR A N 1
ATOM 1473 C CA . THR A 1 191 ? -15.726 -14.655 1.159 1.00 95.06 191 THR A CA 1
ATOM 1474 C C . THR A 1 191 ? -15.238 -16.073 0.860 1.00 95.06 191 THR A C 1
ATOM 1476 O O . THR A 1 191 ? -15.959 -17.033 1.135 1.00 95.06 191 THR A O 1
ATOM 1479 N N . ASP A 1 192 ? -14.018 -16.218 0.343 1.00 94.81 192 ASP A N 1
ATOM 1480 C CA . ASP A 1 192 ? -13.375 -17.501 0.071 1.00 94.81 192 ASP A CA 1
ATOM 1481 C C . ASP A 1 192 ? -11.858 -17.442 0.321 1.00 94.81 192 ASP A C 1
ATOM 1483 O O . ASP A 1 192 ? -11.259 -16.366 0.404 1.00 94.81 192 ASP A O 1
ATOM 1487 N N . LYS A 1 193 ? -11.240 -18.621 0.452 1.00 95.44 193 LYS A N 1
ATOM 1488 C CA . LYS A 1 193 ? -9.835 -18.769 0.846 1.00 95.44 193 LYS A CA 1
ATOM 1489 C C . LYS A 1 193 ? -8.843 -18.292 -0.217 1.00 95.44 193 LYS A C 1
ATOM 1491 O O . LYS A 1 193 ? -7.844 -17.681 0.149 1.00 95.44 193 LYS A O 1
ATOM 1496 N N . GLU A 1 194 ? -9.088 -18.573 -1.498 1.00 92.94 194 GLU A N 1
ATOM 1497 C CA . GLU A 1 194 ? -8.155 -18.218 -2.581 1.00 92.94 194 GLU A CA 1
ATOM 1498 C C . GLU A 1 194 ? -8.093 -16.697 -2.737 1.00 92.94 194 GLU A C 1
ATOM 1500 O O . GLU A 1 194 ? -7.012 -16.108 -2.673 1.00 92.94 194 GLU A O 1
ATOM 1505 N N . THR A 1 195 ? -9.261 -16.056 -2.799 1.00 91.62 195 THR A N 1
ATOM 1506 C CA . THR A 1 195 ? -9.389 -14.598 -2.824 1.00 91.62 195 THR A CA 1
ATOM 1507 C C . THR A 1 195 ? -8.826 -13.974 -1.546 1.00 91.62 195 THR A C 1
ATOM 1509 O O . THR A 1 195 ? -8.158 -12.947 -1.609 1.00 91.62 195 THR A O 1
ATOM 1512 N N . CYS A 1 196 ? -9.014 -14.602 -0.380 1.00 94.06 196 CYS A N 1
ATOM 1513 C CA . CYS A 1 196 ? -8.432 -14.121 0.875 1.00 94.06 196 CYS A CA 1
ATOM 1514 C C . CYS A 1 196 ? -6.912 -14.063 0.852 1.00 94.06 196 CYS A C 1
ATOM 1516 O O . CYS A 1 196 ? -6.341 -13.044 1.233 1.00 94.06 196 CYS A O 1
ATOM 1518 N N . VAL A 1 197 ? -6.255 -15.119 0.372 1.00 93.88 197 VAL A N 1
ATOM 1519 C CA . VAL A 1 197 ? -4.794 -15.126 0.251 1.00 93.88 197 VAL A CA 1
ATOM 1520 C C . VAL A 1 197 ? -4.336 -14.063 -0.747 1.00 93.88 197 VAL A C 1
ATOM 1522 O O . VAL A 1 197 ? -3.387 -13.341 -0.459 1.00 93.88 197 VAL A O 1
ATOM 1525 N N . ALA A 1 198 ? -5.040 -13.910 -1.873 1.00 91.81 198 ALA A N 1
ATOM 1526 C CA . ALA A 1 198 ? -4.719 -12.896 -2.872 1.00 91.81 198 ALA A CA 1
ATOM 1527 C C . ALA A 1 198 ? -4.863 -11.457 -2.340 1.00 91.81 198 ALA A C 1
ATOM 1529 O O . ALA A 1 198 ? -3.999 -10.631 -2.625 1.00 91.81 198 ALA A O 1
ATOM 1530 N N . VAL A 1 199 ? -5.901 -11.154 -1.547 1.00 91.94 199 VAL A N 1
ATOM 1531 C CA . VAL A 1 199 ? -6.051 -9.831 -0.907 1.00 91.94 199 VAL A CA 1
ATOM 1532 C C . VAL A 1 199 ? -5.022 -9.623 0.186 1.00 91.94 199 VAL A C 1
ATOM 1534 O O . VAL A 1 199 ? -4.476 -8.530 0.270 1.00 91.94 199 VAL A O 1
ATOM 1537 N N . ALA A 1 200 ? -4.727 -10.641 0.998 1.00 92.50 200 ALA A N 1
ATOM 1538 C CA . ALA A 1 200 ? -3.671 -10.547 2.002 1.00 92.50 200 ALA A CA 1
ATOM 1539 C C . ALA A 1 200 ? -2.336 -10.162 1.345 1.00 92.50 200 ALA A C 1
ATOM 1541 O O . ALA A 1 200 ? -1.710 -9.192 1.759 1.00 92.50 200 ALA A O 1
ATOM 1542 N N . ASP A 1 201 ? -1.972 -10.863 0.267 1.00 92.56 201 ASP A N 1
ATOM 1543 C CA . ASP A 1 201 ? -0.786 -10.583 -0.548 1.00 92.56 201 ASP A CA 1
ATOM 1544 C C . ASP A 1 201 ? -0.812 -9.182 -1.175 1.00 92.56 201 ASP A C 1
ATOM 1546 O O . ASP A 1 201 ? 0.188 -8.470 -1.150 1.00 92.56 201 ASP A O 1
ATOM 1550 N N . GLU A 1 202 ? -1.952 -8.766 -1.734 1.00 93.38 202 GLU A N 1
ATOM 1551 C CA . GLU A 1 202 ? -2.119 -7.430 -2.316 1.00 93.38 202 GLU A CA 1
ATOM 1552 C C . GLU A 1 202 ? -1.938 -6.335 -1.260 1.00 93.38 202 GLU A C 1
ATOM 1554 O O . GLU A 1 202 ? -1.228 -5.361 -1.501 1.00 93.38 202 GLU A O 1
ATOM 1559 N N . MET A 1 203 ? -2.564 -6.478 -0.091 1.00 91.56 203 MET A N 1
ATOM 1560 C CA . MET A 1 203 ? -2.456 -5.502 0.993 1.00 91.56 203 MET A CA 1
ATOM 1561 C C . MET A 1 203 ? -1.036 -5.462 1.556 1.00 91.56 203 MET A C 1
ATOM 1563 O O . MET A 1 203 ? -0.494 -4.378 1.760 1.00 91.56 203 MET A O 1
ATOM 1567 N N . GLU A 1 204 ? -0.410 -6.623 1.754 1.00 91.19 204 GLU A N 1
ATOM 1568 C CA . GLU A 1 204 ? 0.974 -6.717 2.214 1.00 91.19 204 GLU A CA 1
ATOM 1569 C C . GLU A 1 204 ? 1.939 -6.063 1.213 1.00 91.19 204 GLU A C 1
ATOM 1571 O O . GLU A 1 204 ? 2.773 -5.250 1.610 1.00 91.19 204 GLU A O 1
ATOM 1576 N N . CYS A 1 205 ? 1.767 -6.326 -0.085 1.00 94.00 205 CYS A N 1
ATOM 1577 C CA . CYS A 1 205 ? 2.552 -5.712 -1.153 1.00 94.00 205 CYS A CA 1
ATOM 1578 C C . CYS A 1 205 ? 2.386 -4.184 -1.209 1.00 94.00 205 CYS A C 1
ATOM 1580 O O . CYS A 1 205 ? 3.382 -3.457 -1.192 1.00 94.00 205 CYS A O 1
ATOM 1582 N N . ASN A 1 206 ? 1.145 -3.683 -1.199 1.00 92.62 206 ASN A N 1
ATOM 1583 C CA . ASN A 1 206 ? 0.852 -2.244 -1.212 1.00 92.62 206 ASN A CA 1
ATOM 1584 C C . ASN A 1 206 ? 1.457 -1.510 -0.006 1.00 92.62 206 ASN A C 1
ATOM 1586 O O . ASN A 1 206 ? 1.938 -0.383 -0.137 1.00 92.62 206 ASN A O 1
ATOM 1590 N N . GLN A 1 207 ? 1.402 -2.134 1.172 1.00 90.19 207 GLN A N 1
ATOM 1591 C CA . GLN A 1 207 ? 1.808 -1.512 2.431 1.00 90.19 207 GLN A CA 1
ATOM 1592 C C . GLN A 1 207 ? 3.320 -1.580 2.658 1.00 90.19 207 GLN A C 1
ATOM 1594 O O . GLN A 1 207 ? 3.938 -0.571 2.999 1.00 90.19 207 GLN A O 1
ATOM 1599 N N . LYS A 1 208 ? 3.937 -2.749 2.441 1.00 91.25 208 LYS A N 1
ATOM 1600 C CA . LYS A 1 208 ? 5.384 -2.935 2.631 1.00 91.25 208 LYS A CA 1
ATOM 1601 C C . LYS A 1 208 ? 6.209 -2.390 1.464 1.00 91.25 208 LYS A C 1
ATOM 1603 O O . LYS A 1 208 ? 7.376 -2.069 1.671 1.00 91.25 208 LYS A O 1
ATOM 1608 N N . LYS A 1 209 ? 5.628 -2.291 0.259 1.00 93.75 209 LYS A N 1
ATOM 1609 C CA . LYS A 1 209 ? 6.283 -1.790 -0.965 1.00 93.75 209 LYS A CA 1
ATOM 1610 C C . LYS A 1 209 ? 7.657 -2.422 -1.206 1.00 93.75 209 LYS A C 1
ATOM 1612 O O . LYS A 1 209 ? 8.625 -1.718 -1.475 1.00 93.75 209 LYS A O 1
ATOM 1617 N N . SER A 1 210 ? 7.761 -3.740 -1.044 1.00 92.81 210 SER A N 1
ATOM 1618 C CA . SER A 1 210 ? 9.033 -4.467 -1.107 1.00 92.81 210 SER A CA 1
ATOM 1619 C C . SER A 1 210 ? 9.024 -5.508 -2.220 1.00 92.81 210 SER A C 1
ATOM 1621 O O . SER A 1 210 ? 8.080 -6.288 -2.330 1.00 92.81 210 SER A O 1
ATOM 1623 N N . PHE A 1 211 ? 10.107 -5.562 -2.999 1.00 93.62 211 PHE A N 1
ATOM 1624 C CA . PHE A 1 211 ? 10.337 -6.625 -3.986 1.00 93.62 211 PHE A CA 1
ATOM 1625 C C . PHE A 1 211 ? 10.784 -7.952 -3.355 1.00 93.62 211 PHE A C 1
ATOM 1627 O O . PHE A 1 211 ? 10.833 -8.961 -4.053 1.00 93.62 211 PHE A O 1
ATOM 1634 N N . ASP A 1 212 ? 11.099 -7.970 -2.054 1.00 91.19 212 ASP A N 1
ATOM 1635 C CA . ASP A 1 212 ? 11.403 -9.211 -1.328 1.00 91.19 212 ASP A CA 1
ATOM 1636 C C . ASP A 1 212 ? 10.135 -10.058 -1.102 1.00 91.19 212 ASP A C 1
ATOM 1638 O O . ASP A 1 212 ? 10.214 -11.265 -0.869 1.00 91.19 212 ASP A O 1
ATOM 1642 N N . LEU A 1 213 ? 8.952 -9.438 -1.217 1.00 90.50 213 LEU A N 1
ATOM 1643 C CA . LEU A 1 213 ? 7.677 -10.139 -1.147 1.00 90.50 213 LEU A CA 1
ATOM 1644 C C . LEU A 1 213 ? 7.391 -10.890 -2.454 1.00 90.50 213 LEU A C 1
ATOM 1646 O O . LEU A 1 213 ? 7.467 -10.311 -3.544 1.00 90.50 213 LEU A O 1
ATOM 1650 N N . PRO A 1 214 ? 6.981 -12.166 -2.378 1.00 91.25 214 PRO A N 1
ATOM 1651 C CA . PRO A 1 214 ? 6.737 -12.968 -3.564 1.00 91.25 214 PRO A CA 1
ATOM 1652 C C . PRO A 1 214 ? 5.592 -12.386 -4.398 1.00 91.25 214 PRO A C 1
ATOM 1654 O O . PRO A 1 214 ? 4.477 -12.191 -3.916 1.00 91.25 214 PRO A O 1
ATOM 1657 N N . ASN A 1 215 ? 5.858 -12.198 -5.690 1.00 92.44 215 ASN A N 1
ATOM 1658 C CA . ASN A 1 215 ? 4.927 -11.644 -6.677 1.00 92.44 215 ASN A CA 1
ATOM 1659 C C . ASN A 1 215 ? 4.483 -10.194 -6.420 1.00 92.44 215 ASN A C 1
ATOM 1661 O O . ASN A 1 215 ? 3.492 -9.753 -6.998 1.00 92.44 215 ASN A O 1
ATOM 1665 N N . CYS A 1 216 ? 5.194 -9.448 -5.578 1.00 95.38 216 CYS A N 1
ATOM 1666 C CA . CYS A 1 216 ? 4.967 -8.019 -5.428 1.00 95.38 216 CYS A CA 1
ATOM 1667 C C . CYS A 1 216 ? 5.715 -7.254 -6.526 1.00 95.38 216 CYS A C 1
ATOM 1669 O O . CYS A 1 216 ? 6.898 -7.492 -6.772 1.00 95.38 216 CYS A O 1
ATOM 1671 N N . ALA A 1 217 ? 5.024 -6.347 -7.211 1.00 96.81 217 ALA A N 1
ATOM 1672 C CA . ALA A 1 217 ? 5.583 -5.599 -8.326 1.00 96.81 217 ALA A CA 1
ATOM 1673 C C . ALA A 1 217 ? 5.113 -4.149 -8.321 1.00 96.81 217 ALA A C 1
ATOM 1675 O O . ALA A 1 217 ? 3.986 -3.844 -7.945 1.00 96.81 217 ALA A O 1
ATOM 1676 N N . GLN A 1 218 ? 5.962 -3.252 -8.802 1.00 97.25 218 GLN A N 1
ATOM 1677 C CA . GLN A 1 218 ? 5.652 -1.838 -8.924 1.00 97.25 218 GLN A CA 1
ATOM 1678 C C . GLN A 1 218 ? 5.075 -1.538 -10.311 1.00 97.25 218 GLN A C 1
ATOM 1680 O O . GLN A 1 218 ? 5.687 -1.862 -11.330 1.00 97.25 218 GLN A O 1
ATOM 1685 N N . CYS A 1 219 ? 3.932 -0.862 -10.373 1.00 97.38 219 CYS A N 1
ATOM 1686 C CA . CYS A 1 219 ? 3.428 -0.264 -11.602 1.00 97.38 219 CYS A CA 1
ATOM 1687 C C . CYS A 1 219 ? 4.268 0.968 -11.957 1.00 97.38 219 CYS A C 1
ATOM 1689 O O . CYS A 1 219 ? 4.278 1.956 -11.224 1.00 97.38 219 CYS A O 1
ATOM 1691 N N . LEU A 1 220 ? 4.980 0.929 -13.086 1.00 96.44 220 LEU A N 1
ATOM 1692 C CA . LEU A 1 220 ? 5.983 1.950 -13.401 1.00 96.44 220 LEU A CA 1
ATOM 1693 C C . LEU A 1 220 ? 5.417 3.388 -13.492 1.00 96.44 220 LEU A C 1
ATOM 1695 O O . LEU A 1 220 ? 6.071 4.295 -12.982 1.00 96.44 220 LEU A O 1
ATOM 1699 N N . PRO A 1 221 ? 4.240 3.651 -14.099 1.00 95.50 221 PRO A N 1
ATOM 1700 C CA . PRO A 1 221 ? 3.724 5.019 -14.195 1.00 95.50 221 PRO A CA 1
ATOM 1701 C C . PRO A 1 221 ? 3.162 5.604 -12.893 1.00 95.50 221 PRO A C 1
ATOM 1703 O O . PRO A 1 221 ? 3.226 6.820 -12.723 1.00 95.50 221 PRO A O 1
ATOM 1706 N N . SER A 1 222 ? 2.567 4.785 -12.017 1.00 94.69 222 SER A N 1
ATOM 1707 C CA . SER A 1 222 ? 1.962 5.252 -10.756 1.00 94.69 222 SER A CA 1
ATOM 1708 C C . SER A 1 222 ? 2.893 5.115 -9.551 1.00 94.69 222 SER A C 1
ATOM 1710 O O . SER A 1 222 ? 2.639 5.726 -8.515 1.00 94.69 222 SER A O 1
ATOM 1712 N N . SER A 1 223 ? 3.956 4.317 -9.674 1.00 94.38 223 SER A N 1
ATOM 1713 C CA . SER A 1 223 ? 4.820 3.872 -8.576 1.00 94.38 223 SER A CA 1
ATOM 1714 C C . SER A 1 223 ? 4.087 3.077 -7.478 1.00 94.38 223 SER A C 1
ATOM 1716 O O . SER A 1 223 ? 4.677 2.817 -6.428 1.00 94.38 223 SER A O 1
ATOM 1718 N N . GLU A 1 224 ? 2.832 2.674 -7.703 1.00 95.06 224 GLU A N 1
ATOM 1719 C CA . GLU A 1 224 ? 2.045 1.846 -6.778 1.00 95.06 224 GLU A CA 1
ATOM 1720 C C . GLU A 1 224 ? 2.481 0.378 -6.853 1.00 95.06 224 GLU A C 1
ATOM 1722 O O . GLU A 1 224 ? 2.913 -0.098 -7.904 1.00 95.06 224 GLU A O 1
ATOM 1727 N N . PHE A 1 225 ? 2.392 -0.338 -5.733 1.00 95.50 225 PHE A N 1
ATOM 1728 C CA . PHE A 1 225 ? 2.825 -1.731 -5.623 1.00 95.50 225 PHE A CA 1
ATOM 1729 C C . PHE A 1 225 ? 1.619 -2.659 -5.614 1.00 95.50 225 PHE A C 1
ATOM 1731 O O . PHE A 1 225 ? 0.739 -2.516 -4.781 1.00 95.50 225 PHE A O 1
ATOM 1738 N N . HIS A 1 226 ? 1.605 -3.647 -6.497 1.00 95.56 226 HIS A N 1
ATOM 1739 C CA . HIS A 1 226 ? 0.520 -4.607 -6.625 1.00 95.56 226 HIS A CA 1
ATOM 1740 C C . HIS A 1 226 ? 1.052 -6.030 -6.604 1.00 95.56 226 HIS A C 1
ATOM 1742 O O . HIS A 1 226 ? 2.135 -6.321 -7.120 1.00 95.56 226 HIS A O 1
ATOM 1748 N N . ARG A 1 227 ? 0.246 -6.943 -6.070 1.00 94.25 227 ARG A N 1
ATOM 1749 C CA . ARG A 1 227 ? 0.435 -8.371 -6.300 1.00 94.25 227 ARG A CA 1
ATOM 1750 C C . ARG A 1 227 ? 0.192 -8.650 -7.784 1.00 94.25 227 ARG A C 1
ATOM 1752 O O . ARG A 1 227 ? -0.802 -8.202 -8.359 1.00 94.25 227 ARG A O 1
ATOM 1759 N N . ILE A 1 228 ? 1.065 -9.444 -8.381 1.00 93.75 228 ILE A N 1
ATOM 1760 C CA . ILE A 1 228 ? 0.841 -10.107 -9.664 1.00 93.75 228 ILE A CA 1
ATOM 1761 C C . ILE A 1 228 ? 0.514 -11.566 -9.366 1.00 93.75 228 ILE A C 1
ATOM 1763 O O . ILE A 1 228 ? 1.175 -12.204 -8.551 1.00 93.75 228 ILE A O 1
ATOM 1767 N N . ASP A 1 229 ? -0.518 -12.122 -9.987 1.00 91.44 229 ASP A N 1
ATOM 1768 C CA . ASP A 1 229 ? -0.788 -13.540 -9.842 1.00 91.44 229 ASP A CA 1
ATOM 1769 C C . ASP A 1 229 ? 0.348 -14.358 -10.489 1.00 91.44 229 ASP A C 1
ATOM 1771 O O . ASP A 1 229 ? 0.656 -14.144 -11.665 1.00 91.44 229 ASP A O 1
ATOM 1775 N N . PRO A 1 230 ? 0.957 -15.331 -9.783 1.00 90.38 230 PRO A N 1
ATOM 1776 C CA . PRO A 1 230 ? 2.032 -16.148 -10.345 1.00 90.38 230 PRO A CA 1
ATOM 1777 C C . PRO A 1 230 ? 1.637 -16.901 -11.628 1.00 90.38 230 PRO A C 1
ATOM 1779 O O . PRO A 1 230 ? 2.505 -17.329 -12.388 1.00 90.38 230 PRO A O 1
ATOM 1782 N N . LYS A 1 231 ? 0.333 -17.109 -11.867 1.00 91.31 231 LYS A N 1
ATOM 1783 C CA . LYS A 1 231 ? -0.196 -17.768 -13.069 1.00 91.31 231 LYS A CA 1
ATOM 1784 C C . LYS A 1 231 ? -0.281 -16.820 -14.268 1.00 91.31 231 LYS A C 1
ATOM 1786 O O . LYS A 1 231 ? -0.476 -17.291 -15.390 1.00 91.31 231 LYS A O 1
ATOM 1791 N N . VAL A 1 232 ? -0.182 -15.505 -14.065 1.00 89.38 232 VAL A N 1
ATOM 1792 C CA . VAL A 1 232 ? -0.271 -14.525 -15.149 1.00 89.38 232 VAL A CA 1
ATOM 1793 C C . VAL A 1 232 ? 1.057 -14.481 -15.900 1.00 89.38 232 VAL A C 1
ATOM 1795 O O . VAL A 1 232 ? 2.090 -14.145 -15.322 1.00 89.38 232 VAL A O 1
ATOM 1798 N N . PRO A 1 233 ? 1.063 -14.790 -17.210 1.00 88.19 233 PRO A N 1
ATOM 1799 C CA . PRO A 1 233 ? 2.282 -14.709 -17.989 1.00 88.19 233 PRO A CA 1
ATOM 1800 C C . PRO A 1 233 ? 2.699 -13.245 -18.130 1.00 88.19 233 PRO A C 1
ATOM 1802 O O . PRO A 1 233 ? 1.931 -12.403 -18.610 1.00 88.19 233 PRO A O 1
ATOM 1805 N N . LEU A 1 234 ? 3.939 -12.968 -17.740 1.00 89.00 234 LEU A N 1
ATOM 1806 C CA . LEU A 1 234 ? 4.598 -11.702 -18.014 1.00 89.00 234 LEU A CA 1
ATOM 1807 C C . LEU A 1 234 ? 5.201 -11.752 -19.420 1.00 89.00 234 LEU A C 1
ATOM 1809 O O . LEU A 1 234 ? 6.087 -12.551 -19.723 1.00 89.00 234 LEU A O 1
ATOM 1813 N N . GLY A 1 235 ? 4.653 -10.923 -20.300 1.00 86.00 235 GLY A N 1
ATOM 1814 C CA . GLY A 1 235 ? 5.087 -10.760 -21.674 1.00 86.00 235 GLY A CA 1
ATOM 1815 C C . GLY A 1 235 ? 6.337 -9.880 -21.773 1.00 86.00 235 GLY A C 1
ATOM 1816 O O . GLY A 1 235 ? 6.429 -8.853 -21.088 1.00 86.00 235 GLY A O 1
ATOM 1817 N N . PRO A 1 236 ? 7.287 -10.241 -22.652 1.00 83.12 236 PRO A N 1
ATOM 1818 C CA . PRO A 1 236 ? 8.499 -9.472 -22.854 1.00 83.12 236 PRO A CA 1
ATOM 1819 C C . PRO A 1 236 ? 8.204 -8.137 -23.564 1.00 83.12 236 PRO A C 1
ATOM 1821 O O . PRO A 1 236 ? 7.332 -8.081 -24.443 1.00 83.12 236 PRO A O 1
ATOM 1824 N N . PRO A 1 237 ? 8.952 -7.063 -23.261 1.00 90.31 237 PRO A N 1
ATOM 1825 C CA . PRO A 1 237 ? 8.959 -5.874 -24.102 1.00 90.31 237 PRO A CA 1
ATOM 1826 C C . PRO A 1 237 ? 9.413 -6.182 -25.541 1.00 90.31 237 PRO A C 1
ATOM 1828 O O . PRO A 1 237 ? 10.220 -7.076 -25.785 1.00 90.31 237 PRO A O 1
ATOM 1831 N N . SER A 1 238 ? 8.949 -5.392 -26.512 1.00 91.12 238 SER A N 1
ATOM 1832 C CA . SER A 1 238 ? 9.487 -5.378 -27.880 1.00 91.12 238 SER A CA 1
ATOM 1833 C C . SER A 1 238 ? 10.450 -4.206 -28.064 1.00 91.12 238 SER A C 1
ATOM 1835 O O . SER A 1 238 ? 10.096 -3.071 -27.759 1.00 91.12 238 SER A O 1
ATOM 1837 N N . LEU A 1 239 ? 11.646 -4.459 -28.598 1.00 92.38 239 LEU A N 1
ATOM 1838 C CA . LEU A 1 239 ? 12.645 -3.427 -28.883 1.00 92.38 239 LEU A CA 1
ATOM 1839 C C . LEU A 1 239 ? 12.535 -2.968 -30.344 1.00 92.38 239 LEU A C 1
ATOM 1841 O O . LEU A 1 239 ? 12.638 -3.777 -31.265 1.00 92.38 239 LEU A O 1
ATOM 1845 N N . ILE A 1 240 ? 12.334 -1.670 -30.560 1.00 94.06 240 ILE A N 1
ATOM 1846 C CA . ILE A 1 240 ? 12.264 -1.038 -31.880 1.00 94.06 240 ILE A CA 1
ATOM 1847 C C . ILE A 1 240 ? 13.512 -0.183 -32.067 1.00 94.06 240 ILE A C 1
ATOM 1849 O O . ILE A 1 240 ? 13.761 0.720 -31.268 1.00 94.06 240 ILE A O 1
ATOM 1853 N N . ILE A 1 241 ? 14.290 -0.446 -33.120 1.00 93.31 241 ILE A N 1
ATOM 1854 C CA . ILE A 1 241 ? 15.512 0.309 -33.420 1.00 93.31 241 ILE A CA 1
ATOM 1855 C C . ILE A 1 241 ? 15.475 0.839 -34.847 1.00 93.31 241 ILE A C 1
ATOM 1857 O O . ILE A 1 241 ? 15.097 0.152 -35.790 1.00 93.31 241 ILE A O 1
ATOM 1861 N N . MET A 1 242 ? 15.951 2.067 -34.994 1.00 93.00 242 MET A N 1
ATOM 1862 C CA . MET A 1 242 ? 16.313 2.711 -36.240 1.00 93.00 242 MET A CA 1
ATOM 1863 C C . MET A 1 242 ? 17.796 3.079 -36.193 1.00 93.00 242 MET A C 1
ATOM 1865 O O . MET A 1 242 ? 18.281 3.682 -35.233 1.00 93.00 242 MET A O 1
ATOM 1869 N N . THR A 1 243 ? 18.516 2.742 -37.255 1.00 91.62 243 THR A N 1
ATOM 1870 C CA . THR A 1 243 ? 19.936 3.063 -37.408 1.00 91.62 243 THR A CA 1
ATOM 1871 C C . THR A 1 243 ? 20.262 3.353 -38.873 1.00 91.62 243 THR A C 1
ATOM 1873 O O . THR A 1 243 ? 19.475 3.045 -39.771 1.00 91.62 243 THR A O 1
ATOM 1876 N N . ASN A 1 244 ? 21.409 3.980 -39.119 1.00 88.25 244 ASN A N 1
ATOM 1877 C CA . ASN A 1 244 ? 22.047 4.042 -40.433 1.00 88.25 244 ASN A CA 1
ATOM 1878 C C . ASN A 1 244 ? 23.113 2.948 -40.641 1.00 88.25 244 ASN A C 1
ATOM 1880 O O . ASN A 1 244 ? 23.710 2.902 -41.711 1.00 88.25 244 ASN A O 1
ATOM 1884 N N . ALA A 1 245 ? 23.347 2.065 -39.663 1.00 84.25 245 ALA A N 1
ATOM 1885 C CA . ALA A 1 245 ? 24.222 0.906 -39.822 1.00 84.25 245 ALA A CA 1
ATOM 1886 C C . ALA A 1 245 ? 23.556 -0.206 -40.655 1.00 84.25 245 ALA A C 1
ATOM 1888 O O . ALA A 1 245 ? 22.361 -0.473 -40.522 1.00 84.25 245 ALA A O 1
ATOM 1889 N N . HIS A 1 246 ? 24.343 -0.901 -41.480 1.00 80.56 246 HIS A N 1
ATOM 1890 C CA . HIS A 1 246 ? 23.849 -1.995 -42.328 1.00 80.56 246 HIS A CA 1
ATOM 1891 C C . HIS A 1 246 ? 23.607 -3.304 -41.560 1.00 80.56 246 HIS A C 1
ATOM 1893 O O . HIS A 1 246 ? 22.678 -4.054 -41.874 1.00 80.56 246 HIS A O 1
ATOM 1899 N N . ILE A 1 247 ? 24.440 -3.590 -40.556 1.00 81.00 247 ILE A N 1
ATOM 1900 C CA . ILE A 1 247 ? 24.383 -4.821 -39.762 1.00 81.00 247 ILE A CA 1
ATOM 1901 C C . ILE A 1 247 ? 24.514 -4.460 -38.285 1.00 81.00 247 ILE A C 1
ATOM 1903 O O . ILE A 1 247 ? 25.489 -3.825 -37.877 1.00 81.00 247 ILE A O 1
ATOM 1907 N N . LEU A 1 248 ? 23.543 -4.908 -37.488 1.00 83.12 248 LEU A N 1
ATOM 1908 C CA . LEU A 1 248 ? 23.607 -4.868 -36.032 1.00 83.12 248 LEU A CA 1
ATOM 1909 C C . LEU A 1 248 ? 23.780 -6.291 -35.489 1.00 83.12 248 LEU A C 1
ATOM 1911 O O . LEU A 1 248 ? 23.104 -7.235 -35.913 1.00 83.12 248 LEU A O 1
ATOM 1915 N N . GLU A 1 249 ? 24.688 -6.442 -34.532 1.00 84.56 249 GLU A N 1
ATOM 1916 C CA . GLU A 1 249 ? 24.844 -7.659 -33.743 1.00 84.56 249 GLU A CA 1
ATOM 1917 C C . GLU A 1 249 ? 24.235 -7.440 -32.362 1.00 84.56 249 GLU A C 1
ATOM 1919 O O . GLU A 1 249 ? 24.633 -6.538 -31.626 1.00 84.56 249 GLU A O 1
ATOM 1924 N N . PHE A 1 250 ? 23.274 -8.289 -32.012 1.00 84.38 250 PHE A N 1
ATOM 1925 C CA . PHE A 1 250 ? 22.669 -8.331 -30.692 1.00 84.38 250 PHE A CA 1
ATOM 1926 C C . PHE A 1 250 ? 23.248 -9.519 -29.940 1.00 84.38 250 PHE A C 1
ATOM 1928 O O . PHE A 1 250 ? 23.125 -10.656 -30.397 1.00 84.38 250 PHE A O 1
ATOM 1935 N N . LYS A 1 251 ? 23.845 -9.282 -28.773 1.00 84.62 251 LYS A N 1
ATOM 1936 C CA . LYS A 1 251 ? 24.186 -10.370 -27.846 1.00 84.62 251 LYS A CA 1
ATOM 1937 C C . LYS A 1 251 ? 23.376 -10.200 -26.581 1.00 84.62 251 LYS A C 1
ATOM 1939 O O . LYS A 1 251 ? 23.452 -9.155 -25.932 1.00 84.62 251 LYS A O 1
ATOM 1944 N N . ILE A 1 252 ? 22.587 -11.219 -26.268 1.00 79.50 252 ILE A N 1
ATOM 1945 C CA . ILE A 1 252 ? 21.805 -11.269 -25.040 1.00 79.50 252 ILE A CA 1
ATOM 1946 C C . ILE A 1 252 ? 22.687 -11.920 -23.988 1.00 79.50 252 ILE A C 1
ATOM 1948 O O . ILE A 1 252 ? 23.152 -13.047 -24.162 1.00 79.50 252 ILE A O 1
ATOM 1952 N N . ILE A 1 253 ? 22.905 -11.201 -22.900 1.00 79.12 253 ILE A N 1
ATOM 1953 C CA . ILE A 1 253 ? 23.537 -11.727 -21.705 1.00 79.12 253 ILE A CA 1
ATOM 1954 C C . ILE A 1 253 ? 22.393 -11.927 -20.718 1.00 79.12 253 ILE A C 1
ATOM 1956 O O . ILE A 1 253 ? 21.861 -10.971 -20.149 1.00 79.12 253 ILE A O 1
ATOM 1960 N N . GLU A 1 254 ? 21.944 -13.174 -20.573 1.00 67.94 254 GLU A N 1
ATOM 1961 C CA . GLU A 1 254 ? 20.989 -13.510 -19.522 1.00 67.94 254 GLU A CA 1
ATOM 1962 C C . GLU A 1 254 ? 21.686 -13.385 -18.170 1.00 67.94 254 GLU A C 1
ATOM 1964 O O . GLU A 1 254 ? 22.519 -14.208 -17.788 1.00 67.94 254 GLU A O 1
ATOM 1969 N N . THR A 1 255 ? 21.338 -12.336 -17.436 1.00 59.09 255 THR A N 1
ATOM 1970 C CA . THR A 1 255 ? 21.689 -12.201 -16.030 1.00 59.09 255 THR A CA 1
ATOM 1971 C C . THR A 1 255 ? 20.813 -13.167 -15.236 1.00 59.09 255 THR A C 1
ATOM 1973 O O . THR A 1 255 ? 19.586 -13.062 -15.245 1.00 59.09 255 THR A O 1
ATOM 1976 N N . VAL A 1 256 ? 21.434 -14.147 -14.578 1.00 52.53 256 VAL A N 1
ATOM 1977 C CA . VAL A 1 256 ? 20.755 -14.974 -13.575 1.00 52.53 256 VAL A CA 1
ATOM 1978 C C . VAL A 1 256 ? 20.506 -14.069 -12.367 1.00 52.53 256 VAL A C 1
ATOM 1980 O O . VAL A 1 256 ? 21.455 -13.518 -11.808 1.00 52.53 256 VAL A O 1
ATOM 1983 N N . GLU A 1 257 ? 19.242 -13.839 -12.015 1.00 46.25 257 GLU A N 1
ATOM 1984 C CA . GLU A 1 257 ? 18.868 -13.008 -10.866 1.00 46.25 257 GLU A CA 1
ATOM 1985 C C . GLU A 1 257 ? 19.491 -13.558 -9.569 1.00 46.25 257 GLU A C 1
ATOM 1987 O O . GLU A 1 257 ? 19.457 -14.762 -9.317 1.00 46.25 257 GLU A O 1
ATOM 1992 N N . GLY A 1 258 ? 20.059 -12.673 -8.740 1.00 40.75 258 GLY A N 1
ATOM 1993 C CA . GLY A 1 258 ? 20.333 -12.969 -7.327 1.00 40.75 258 GLY A CA 1
ATOM 1994 C C . GLY A 1 258 ? 21.783 -13.196 -6.880 1.00 40.75 258 GLY A C 1
ATOM 1995 O O . GLY A 1 258 ? 21.990 -13.459 -5.700 1.00 40.75 258 GLY A O 1
ATOM 1996 N N . PHE A 1 259 ? 22.809 -13.063 -7.728 1.00 29.12 259 PHE A N 1
ATOM 1997 C CA . PHE A 1 259 ? 24.196 -13.277 -7.280 1.00 29.12 259 PHE A CA 1
ATOM 1998 C C . PHE A 1 259 ? 24.963 -11.977 -7.010 1.00 29.12 259 PHE A C 1
ATOM 2000 O O . PHE A 1 259 ? 25.390 -11.270 -7.922 1.00 29.12 259 PHE A O 1
ATOM 2007 N N . VAL A 1 260 ? 25.221 -11.714 -5.724 1.00 32.09 260 VAL A N 1
ATOM 2008 C CA . VAL A 1 260 ? 26.386 -10.934 -5.291 1.00 32.09 260 VAL A CA 1
ATOM 2009 C C . VAL A 1 260 ? 27.614 -11.574 -5.943 1.00 32.09 260 VAL A C 1
ATOM 2011 O O . VAL A 1 260 ? 27.873 -12.760 -5.744 1.00 32.09 260 VAL A O 1
ATOM 2014 N N . LEU A 1 261 ? 28.336 -10.801 -6.754 1.00 30.02 261 LEU A N 1
ATOM 2015 C CA . LEU A 1 261 ? 29.524 -11.214 -7.505 1.00 30.02 261 LEU A CA 1
ATOM 2016 C C . LEU A 1 261 ? 30.553 -11.911 -6.595 1.00 30.02 261 LEU A C 1
ATOM 2018 O O . LEU A 1 261 ? 31.390 -11.244 -5.987 1.00 30.02 261 LEU A O 1
ATOM 2022 N N . LYS A 1 262 ? 30.512 -13.246 -6.493 1.00 29.67 262 LYS A N 1
ATOM 2023 C CA . LYS A 1 262 ? 31.618 -14.034 -5.926 1.00 29.67 262 LYS A CA 1
ATOM 2024 C C . LYS A 1 262 ? 32.061 -15.226 -6.767 1.00 29.67 262 LYS A C 1
ATOM 2026 O O . LYS A 1 262 ? 33.237 -15.546 -6.674 1.00 29.67 262 LYS A O 1
ATOM 2031 N N . GLU A 1 263 ? 31.245 -15.792 -7.660 1.00 33.25 263 GLU A N 1
ATOM 2032 C CA . GLU A 1 263 ? 31.730 -16.791 -8.629 1.00 33.25 263 GLU A CA 1
ATOM 2033 C C . GLU A 1 263 ? 31.040 -16.669 -9.996 1.00 33.25 263 GLU A C 1
ATOM 2035 O O . GLU A 1 263 ? 29.826 -16.500 -10.100 1.00 33.25 263 GLU A O 1
ATOM 2040 N N . ALA A 1 264 ? 31.848 -16.712 -11.058 1.00 32.41 264 ALA A N 1
ATOM 2041 C CA . ALA A 1 264 ? 31.438 -16.492 -12.439 1.00 32.41 264 ALA A CA 1
ATOM 2042 C C . ALA A 1 264 ? 30.761 -17.740 -13.029 1.00 32.41 264 ALA A C 1
ATOM 2044 O O . ALA A 1 264 ? 31.421 -18.627 -13.574 1.00 32.41 264 ALA A O 1
ATOM 2045 N N . VAL A 1 265 ? 29.430 -17.797 -12.974 1.00 37.50 265 VAL A N 1
ATOM 2046 C CA . VAL A 1 265 ? 28.666 -18.680 -13.863 1.00 37.50 265 VAL A CA 1
ATOM 2047 C C . VAL A 1 265 ? 28.808 -18.128 -15.282 1.00 37.50 265 VAL A C 1
ATOM 2049 O O . VAL A 1 265 ? 28.430 -16.987 -15.541 1.00 37.50 265 VAL A O 1
ATOM 2052 N N . LYS A 1 266 ? 29.387 -18.910 -16.204 1.00 42.88 266 LYS A N 1
ATOM 2053 C CA . LYS A 1 266 ? 29.516 -18.508 -17.613 1.00 42.88 266 LYS A CA 1
ATOM 2054 C C . LYS A 1 266 ? 28.111 -18.344 -18.220 1.00 42.88 266 LYS A C 1
ATOM 2056 O O . LYS A 1 266 ? 27.390 -19.343 -18.285 1.00 42.88 266 LYS A O 1
ATOM 2061 N N . PRO A 1 267 ? 27.706 -17.137 -18.654 1.00 51.84 267 PRO A N 1
ATOM 2062 C CA . PRO A 1 267 ? 26.404 -16.933 -19.279 1.00 51.84 267 PRO A CA 1
ATOM 2063 C C . PRO A 1 267 ? 26.304 -17.762 -20.566 1.00 51.84 267 PRO A C 1
ATOM 2065 O O . PRO A 1 267 ? 27.278 -17.895 -21.310 1.00 51.84 267 PRO A O 1
ATOM 2068 N N . LYS A 1 268 ? 25.128 -18.342 -20.839 1.00 53.66 268 LYS A N 1
ATOM 2069 C CA . LYS A 1 268 ? 24.838 -18.913 -22.161 1.00 53.66 268 LYS A CA 1
ATOM 2070 C C . LYS A 1 268 ? 24.701 -17.752 -23.142 1.00 53.66 268 LYS A C 1
ATOM 2072 O O . LYS A 1 268 ? 23.693 -17.054 -23.137 1.00 53.66 268 LYS A O 1
ATOM 2077 N N . GLU A 1 269 ? 25.719 -17.535 -23.963 1.00 57.16 269 GLU A N 1
ATOM 2078 C CA . GLU A 1 269 ? 25.694 -16.500 -24.993 1.00 57.16 269 GLU A CA 1
ATOM 2079 C C . GLU A 1 269 ? 24.842 -16.960 -26.185 1.00 57.16 269 GLU A C 1
ATOM 2081 O O . GLU A 1 269 ? 25.220 -17.859 -26.936 1.00 57.16 269 GLU A O 1
ATOM 2086 N N . GLY A 1 270 ? 23.676 -16.336 -26.358 1.00 62.81 270 GLY A N 1
ATOM 2087 C CA . GLY A 1 270 ? 22.896 -16.392 -27.592 1.00 62.81 270 GLY A CA 1
ATOM 2088 C C . GLY A 1 270 ? 23.108 -15.104 -28.387 1.00 62.81 270 GLY A C 1
ATOM 2089 O O . GLY A 1 270 ? 22.670 -14.034 -27.962 1.00 62.81 270 GLY A O 1
ATOM 2090 N N . GLY A 1 271 ? 23.797 -15.185 -29.526 1.00 65.69 271 GLY A N 1
ATOM 2091 C CA . GLY A 1 271 ? 23.974 -14.055 -30.442 1.00 65.69 271 GLY A CA 1
ATOM 2092 C C . GLY A 1 271 ? 22.920 -14.062 -31.550 1.00 65.69 271 GLY A C 1
ATOM 2093 O O . GLY A 1 271 ? 22.792 -15.052 -32.268 1.00 65.69 271 GLY A O 1
ATOM 2094 N N . LEU A 1 272 ? 22.193 -12.958 -31.725 1.00 76.25 272 LEU A N 1
ATOM 2095 C CA . LEU A 1 272 ? 21.314 -12.714 -32.868 1.00 76.25 272 LEU A CA 1
ATOM 2096 C C . LEU A 1 272 ? 21.962 -11.653 -33.765 1.00 76.25 272 LEU A C 1
ATOM 2098 O O . LEU A 1 272 ? 22.031 -10.477 -33.412 1.00 76.25 272 LEU A O 1
ATOM 2102 N N . LYS A 1 273 ? 22.416 -12.048 -34.956 1.00 76.06 273 LYS A N 1
ATOM 2103 C CA . LYS A 1 273 ? 22.852 -11.096 -35.989 1.00 76.06 273 LYS A CA 1
ATOM 2104 C C . LYS A 1 273 ? 21.654 -10.721 -36.853 1.00 76.06 273 LYS A C 1
ATOM 2106 O O . LYS A 1 273 ? 21.006 -11.606 -37.410 1.00 76.06 273 LYS A O 1
ATOM 2111 N N . LYS A 1 274 ? 21.359 -9.425 -36.977 1.00 77.62 274 LYS A N 1
ATOM 2112 C CA . LYS A 1 274 ? 20.258 -8.933 -37.813 1.00 77.62 274 LYS A CA 1
ATOM 2113 C C . LYS A 1 274 ? 20.780 -7.935 -38.842 1.00 77.62 274 LYS A C 1
ATOM 2115 O O . LYS A 1 274 ? 21.361 -6.905 -38.502 1.00 77.62 274 LYS A O 1
ATOM 2120 N N . ARG A 1 275 ? 20.543 -8.244 -40.118 1.00 77.38 275 ARG A N 1
ATOM 2121 C CA . ARG A 1 275 ? 20.722 -7.293 -41.218 1.00 77.38 275 ARG A CA 1
ATOM 2122 C C . ARG A 1 275 ? 19.551 -6.314 -41.194 1.00 77.38 275 ARG A C 1
ATOM 2124 O O . ARG A 1 275 ? 18.403 -6.752 -41.136 1.00 77.38 275 ARG A O 1
ATOM 2131 N N . MET A 1 276 ? 19.848 -5.021 -41.198 1.00 76.75 276 MET A N 1
ATOM 2132 C CA . MET A 1 276 ? 18.823 -3.977 -41.181 1.00 76.75 276 MET A CA 1
ATOM 2133 C C . MET A 1 276 ? 18.324 -3.731 -42.606 1.00 76.75 276 MET A C 1
ATOM 2135 O O . MET A 1 276 ? 19.106 -3.814 -43.557 1.00 76.75 276 MET A O 1
ATOM 2139 N N . SER A 1 277 ? 17.034 -3.426 -42.764 1.00 66.06 277 SER A N 1
ATOM 2140 C CA . SER A 1 277 ? 16.393 -3.278 -44.085 1.00 66.06 277 SER A CA 1
ATOM 2141 C C . SER A 1 277 ? 16.925 -2.088 -44.905 1.00 66.06 277 SER A C 1
ATOM 2143 O O . SER A 1 277 ? 16.666 -1.986 -46.102 1.00 66.06 277 SER A O 1
ATOM 2145 N N . GLY A 1 278 ? 17.700 -1.205 -44.276 1.00 60.50 278 GLY A N 1
ATOM 2146 C CA . GLY A 1 278 ? 18.379 -0.079 -44.901 1.00 60.50 278 GLY A CA 1
ATOM 2147 C C . GLY A 1 278 ? 18.656 1.032 -43.889 1.00 60.50 278 GLY A C 1
ATOM 2148 O O . GLY A 1 278 ? 18.154 0.986 -42.761 1.00 60.50 278 GLY A O 1
ATOM 2149 N N . PRO A 1 279 ? 19.444 2.051 -44.265 1.00 60.81 279 PRO A N 1
ATOM 2150 C CA . PRO A 1 279 ? 19.604 3.227 -43.432 1.00 60.81 279 PRO A CA 1
ATOM 2151 C C . PRO A 1 279 ? 18.243 3.921 -43.310 1.00 60.81 279 PRO A C 1
ATOM 2153 O O . PRO A 1 279 ? 17.619 4.220 -44.323 1.00 60.81 279 PRO A O 1
ATOM 2156 N N . THR A 1 280 ? 17.800 4.211 -42.083 1.00 64.25 280 THR A N 1
ATOM 2157 C CA . THR A 1 280 ? 16.602 5.016 -41.728 1.00 64.25 280 THR A CA 1
ATOM 2158 C C . THR A 1 280 ? 15.230 4.332 -41.625 1.00 64.25 280 THR A C 1
ATOM 2160 O O . THR A 1 280 ? 14.284 4.997 -41.204 1.00 64.25 280 THR A O 1
ATOM 2163 N N . THR A 1 281 ? 15.084 3.030 -41.883 1.00 72.62 281 THR A N 1
ATOM 2164 C CA . THR A 1 281 ? 13.837 2.310 -41.542 1.00 72.62 281 THR A CA 1
ATOM 2165 C C . THR A 1 281 ? 13.907 1.761 -40.119 1.00 72.62 281 THR A C 1
ATOM 2167 O O . THR A 1 281 ? 14.898 1.143 -39.734 1.00 72.62 281 THR A O 1
ATOM 2170 N N . ALA A 1 282 ? 12.866 2.000 -39.319 1.00 77.56 282 ALA A N 1
ATOM 2171 C CA . ALA A 1 282 ? 12.744 1.384 -38.004 1.00 77.56 282 ALA A CA 1
ATOM 2172 C C . ALA A 1 282 ? 12.367 -0.092 -38.168 1.00 77.56 282 ALA A C 1
ATOM 2174 O O . ALA A 1 282 ? 11.339 -0.400 -38.767 1.00 77.56 282 ALA A O 1
ATOM 2175 N N . ASP A 1 283 ? 13.170 -0.988 -37.604 1.00 80.31 283 ASP A N 1
ATOM 2176 C CA . ASP A 1 283 ? 12.884 -2.417 -37.591 1.00 80.31 283 ASP A CA 1
ATOM 2177 C C . ASP A 1 283 ? 12.556 -2.863 -36.162 1.00 80.31 283 ASP A C 1
ATOM 2179 O O . ASP A 1 283 ? 13.262 -2.549 -35.195 1.00 80.31 283 ASP A O 1
ATOM 2183 N N . ARG A 1 284 ? 11.494 -3.663 -36.025 1.00 82.94 284 ARG A N 1
ATOM 2184 C CA . ARG A 1 284 ? 11.215 -4.384 -34.781 1.00 82.94 284 ARG A CA 1
ATOM 2185 C C . ARG A 1 284 ? 12.221 -5.501 -34.607 1.00 82.94 284 ARG A C 1
ATOM 2187 O O . ARG A 1 284 ? 12.400 -6.341 -35.491 1.00 82.94 284 ARG A O 1
ATOM 2194 N N . ILE A 1 285 ? 12.862 -5.540 -33.453 1.00 79.88 285 ILE A N 1
ATOM 2195 C CA . ILE A 1 285 ? 13.773 -6.607 -33.073 1.00 79.88 285 ILE A CA 1
ATOM 2196 C C . ILE A 1 285 ? 13.036 -7.448 -32.046 1.00 79.88 285 ILE A C 1
ATOM 2198 O O . ILE A 1 285 ? 12.959 -7.120 -30.863 1.00 79.88 285 ILE A O 1
ATOM 2202 N N . SER A 1 286 ? 12.451 -8.539 -32.531 1.00 73.31 286 SER A N 1
ATOM 2203 C CA . SER A 1 286 ? 11.943 -9.581 -31.653 1.00 73.31 286 SER A CA 1
ATOM 2204 C C . SER A 1 286 ? 13.139 -10.341 -31.105 1.00 73.31 286 SER A C 1
ATOM 2206 O O . SER A 1 286 ? 13.802 -11.068 -31.842 1.00 73.31 286 SER A O 1
ATOM 2208 N N . VAL A 1 287 ? 13.425 -10.128 -29.826 1.00 71.69 287 VAL A N 1
ATOM 2209 C CA . VAL A 1 287 ? 14.451 -10.848 -29.076 1.00 71.69 287 VAL A CA 1
ATOM 2210 C C . VAL A 1 287 ? 13.729 -11.939 -28.278 1.00 71.69 287 VAL A C 1
ATOM 2212 O O . VAL A 1 287 ? 13.054 -11.615 -27.298 1.00 71.69 287 VAL A O 1
ATOM 2215 N N . PRO A 1 288 ? 13.775 -13.217 -28.702 1.00 67.06 288 PRO A N 1
ATOM 2216 C CA . PRO A 1 288 ? 13.142 -14.296 -27.950 1.00 67.06 288 PRO A CA 1
ATOM 2217 C C . PRO A 1 288 ? 13.741 -14.376 -26.541 1.00 67.06 288 PRO A C 1
ATOM 2219 O O . PRO A 1 288 ? 14.957 -14.303 -26.393 1.00 67.06 288 PRO A O 1
ATOM 2222 N N . GLY A 1 289 ? 12.897 -14.524 -25.517 1.00 70.69 289 GLY A N 1
ATOM 2223 C CA . GLY A 1 289 ? 13.349 -14.688 -24.128 1.00 70.69 289 GLY A CA 1
ATOM 2224 C C . GLY A 1 289 ? 13.739 -13.397 -23.399 1.00 70.69 289 GLY A C 1
ATOM 2225 O O . GLY A 1 289 ? 14.295 -13.469 -22.307 1.00 70.69 289 GLY A O 1
ATOM 2226 N N . LEU A 1 290 ? 13.451 -12.221 -23.963 1.00 81.94 290 LEU A N 1
ATOM 2227 C CA . LEU A 1 290 ? 13.780 -10.952 -23.320 1.00 81.94 290 LEU A CA 1
ATOM 2228 C C . LEU A 1 290 ? 12.940 -10.712 -22.056 1.00 81.94 290 LEU A C 1
ATOM 2230 O O . LEU A 1 290 ? 11.777 -10.349 -22.150 1.00 81.94 290 LEU A O 1
ATOM 2234 N N . LYS A 1 291 ? 13.519 -10.868 -20.872 1.00 88.56 291 LYS A N 1
ATOM 2235 C CA . LYS A 1 291 ? 12.824 -10.678 -19.591 1.00 88.56 291 LYS A CA 1
ATOM 2236 C C . LYS A 1 291 ? 13.332 -9.436 -18.864 1.00 88.56 291 LYS A C 1
ATOM 2238 O O . LYS A 1 291 ? 14.348 -8.850 -19.245 1.00 88.56 291 LYS A O 1
ATOM 2243 N N . GLU A 1 292 ? 12.631 -9.028 -17.811 1.00 91.25 292 GLU A N 1
ATOM 2244 C CA . GLU A 1 292 ? 13.194 -8.068 -16.864 1.00 91.25 292 GLU A CA 1
ATOM 2245 C C . GLU A 1 292 ? 14.572 -8.550 -16.373 1.00 91.25 292 GLU A C 1
ATOM 2247 O O . GLU A 1 292 ? 14.824 -9.742 -16.208 1.00 91.25 292 GLU A O 1
ATOM 2252 N N . GLY A 1 293 ? 15.508 -7.615 -16.233 1.00 90.12 293 GLY A N 1
ATOM 2253 C CA . GLY A 1 293 ? 16.891 -7.889 -15.873 1.00 90.12 293 GLY A CA 1
ATOM 2254 C C . GLY A 1 293 ? 17.779 -8.335 -17.036 1.00 90.12 293 GLY A C 1
ATOM 2255 O O . GLY A 1 293 ? 18.999 -8.326 -16.864 1.00 90.12 293 GLY A O 1
ATOM 2256 N N . SER A 1 294 ? 17.233 -8.674 -18.213 1.00 90.31 294 SER A N 1
ATOM 2257 C CA . SER A 1 294 ? 18.043 -9.011 -19.390 1.00 90.31 294 SER A CA 1
ATOM 2258 C C . SER A 1 294 ? 18.936 -7.843 -19.806 1.00 90.31 294 SER A C 1
ATOM 2260 O O . SER A 1 294 ? 18.489 -6.695 -19.896 1.00 90.31 294 SER A O 1
ATOM 2262 N N . VAL A 1 295 ? 20.192 -8.160 -20.121 1.00 90.50 295 VAL A N 1
ATOM 2263 C CA . VAL A 1 295 ? 21.159 -7.215 -20.676 1.00 90.50 295 VAL A CA 1
ATOM 2264 C C . VAL A 1 295 ? 21.371 -7.537 -22.153 1.00 90.50 295 VAL A C 1
ATOM 2266 O O . VAL A 1 295 ? 21.681 -8.667 -22.523 1.00 90.50 295 VAL A O 1
ATOM 2269 N N . ILE A 1 296 ? 21.192 -6.542 -23.012 1.00 90.19 296 ILE A N 1
ATOM 2270 C CA . ILE A 1 296 ? 21.385 -6.636 -24.457 1.00 90.19 296 ILE A CA 1
ATOM 2271 C C . ILE A 1 296 ? 22.577 -5.766 -24.819 1.00 90.19 296 ILE A C 1
ATOM 2273 O O . ILE A 1 296 ? 22.563 -4.565 -24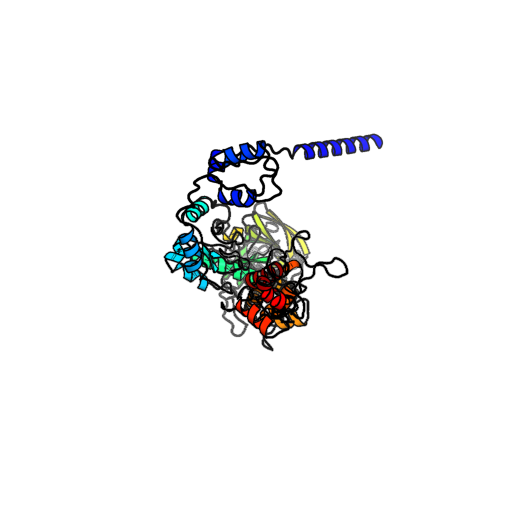.571 1.00 90.19 296 ILE A O 1
ATOM 2277 N N . THR A 1 297 ? 23.583 -6.340 -25.461 1.00 90.44 297 THR A N 1
ATOM 2278 C CA . THR A 1 297 ? 24.621 -5.546 -26.122 1.00 90.44 297 THR A CA 1
ATOM 2279 C C . THR A 1 297 ? 24.266 -5.391 -27.593 1.00 90.44 297 THR A C 1
ATOM 2281 O O . THR A 1 297 ? 23.881 -6.360 -28.250 1.00 90.44 297 THR A O 1
ATOM 2284 N N . VAL A 1 298 ? 24.354 -4.164 -28.099 1.00 89.31 298 VAL A N 1
ATOM 2285 C CA . VAL A 1 298 ? 24.114 -3.830 -29.503 1.00 89.31 298 VAL A CA 1
ATOM 2286 C C . VAL A 1 298 ? 25.425 -3.324 -30.081 1.00 89.31 298 VAL A C 1
ATOM 2288 O O . VAL A 1 298 ? 25.855 -2.199 -29.816 1.00 89.31 298 VAL A O 1
ATOM 2291 N N . GLY A 1 299 ? 26.086 -4.205 -30.822 1.00 85.19 299 GLY A N 1
ATOM 2292 C CA . GLY A 1 299 ? 27.326 -3.931 -31.530 1.00 85.19 299 GLY A CA 1
ATOM 2293 C C . GLY A 1 299 ? 27.084 -3.661 -33.006 1.00 85.19 299 GLY A C 1
ATOM 2294 O O . GLY A 1 299 ? 26.107 -4.122 -33.599 1.00 85.19 299 GLY A O 1
ATOM 2295 N N . MET A 1 300 ? 28.008 -2.924 -33.608 1.00 81.81 300 MET A N 1
ATOM 2296 C CA . MET A 1 300 ? 28.086 -2.792 -35.057 1.00 81.81 300 MET A CA 1
ATOM 2297 C C . MET A 1 300 ? 29.089 -3.815 -35.576 1.00 81.81 300 MET A C 1
ATOM 2299 O O . MET A 1 300 ? 30.179 -3.954 -35.023 1.00 81.81 300 MET A O 1
ATOM 2303 N N . VAL A 1 301 ? 28.737 -4.519 -36.647 1.00 76.31 301 VAL A N 1
ATOM 2304 C CA . VAL A 1 301 ? 29.678 -5.418 -37.319 1.00 76.31 301 VAL A CA 1
ATOM 2305 C C . VAL A 1 301 ? 30.281 -4.655 -38.485 1.00 76.31 301 VAL A C 1
ATOM 2307 O O . VAL A 1 301 ? 29.558 -4.257 -39.398 1.00 76.31 301 VAL A O 1
ATOM 2310 N N . ARG A 1 302 ? 31.605 -4.449 -38.471 1.00 69.62 302 ARG A N 1
ATOM 2311 C CA . ARG A 1 302 ? 32.311 -4.083 -39.702 1.00 69.62 302 ARG A CA 1
ATOM 2312 C C . ARG A 1 302 ? 32.198 -5.273 -40.634 1.00 69.62 302 ARG A C 1
ATOM 2314 O O . ARG A 1 302 ? 32.674 -6.358 -40.311 1.00 69.62 302 ARG A O 1
ATOM 2321 N N . GLU A 1 303 ? 31.567 -5.066 -41.777 1.00 62.78 303 GLU A N 1
ATOM 2322 C CA . GLU A 1 303 ? 31.615 -6.018 -42.875 1.00 62.78 303 GLU A CA 1
ATOM 2323 C C . GLU A 1 303 ? 33.041 -5.972 -43.445 1.00 62.78 303 GLU A C 1
ATOM 2325 O O . GLU A 1 303 ? 33.320 -5.357 -44.467 1.00 62.78 303 GLU A O 1
ATOM 2330 N N . THR A 1 304 ? 34.006 -6.570 -42.741 1.00 54.22 304 THR A N 1
ATOM 2331 C CA . THR A 1 304 ? 35.210 -7.044 -43.417 1.00 54.22 304 THR A CA 1
ATOM 2332 C C . THR A 1 304 ? 34.709 -8.054 -44.428 1.00 54.22 304 THR A C 1
ATOM 2334 O O . THR A 1 304 ? 34.153 -9.078 -44.040 1.00 54.22 304 THR A O 1
ATOM 2337 N N . ILE A 1 305 ? 34.849 -7.731 -45.712 1.00 48.19 305 ILE A N 1
ATOM 2338 C CA . ILE A 1 305 ? 34.579 -8.606 -46.854 1.00 48.19 305 ILE A CA 1
ATOM 2339 C C . ILE A 1 305 ? 35.519 -9.819 -46.744 1.00 48.19 305 ILE A C 1
ATOM 2341 O O . ILE A 1 305 ? 36.546 -9.894 -47.405 1.00 48.19 305 ILE A O 1
ATOM 2345 N N . VAL A 1 306 ? 35.229 -10.736 -45.826 1.00 43.84 306 VAL A N 1
ATOM 2346 C CA . VAL A 1 306 ? 35.942 -11.997 -45.609 1.00 43.84 306 VAL A CA 1
ATOM 2347 C C . VAL A 1 306 ? 34.928 -13.028 -45.118 1.00 43.84 306 VAL A C 1
ATOM 2349 O O . VAL A 1 306 ? 35.116 -13.665 -44.099 1.00 43.84 306 VAL A O 1
ATOM 2352 N N . ASP A 1 307 ? 33.822 -13.159 -45.840 1.00 42.12 307 ASP A N 1
ATOM 2353 C CA . ASP A 1 307 ? 33.033 -14.390 -45.875 1.00 42.12 307 ASP A CA 1
ATOM 2354 C C . ASP A 1 307 ? 32.506 -14.540 -47.301 1.00 42.12 307 ASP A C 1
ATOM 2356 O O . ASP A 1 307 ? 31.322 -14.426 -47.622 1.00 42.12 307 ASP A O 1
ATOM 2360 N N . THR A 1 308 ? 33.455 -14.772 -48.207 1.00 41.75 308 THR A N 1
ATOM 2361 C CA . THR A 1 308 ? 33.183 -15.560 -49.403 1.00 41.75 308 THR A CA 1
ATOM 2362 C C . THR A 1 308 ? 32.624 -16.893 -48.918 1.00 41.75 308 THR A C 1
ATOM 2364 O O . THR A 1 308 ? 33.369 -17.713 -48.393 1.00 41.75 308 THR A O 1
ATOM 2367 N N . PHE A 1 309 ? 31.305 -17.049 -49.032 1.00 41.09 309 PHE A N 1
ATOM 2368 C CA . PHE A 1 309 ? 30.597 -18.302 -49.282 1.00 41.09 309 PHE A CA 1
ATOM 2369 C C . PHE A 1 309 ? 31.385 -19.565 -48.901 1.00 41.09 309 PHE A C 1
ATOM 2371 O O . PHE A 1 309 ? 32.113 -20.123 -49.719 1.00 41.09 309 PHE A O 1
ATOM 2378 N N . ALA A 1 310 ? 31.170 -20.065 -47.684 1.00 42.94 310 ALA A N 1
ATOM 2379 C CA . ALA A 1 310 ? 31.654 -21.373 -47.238 1.00 42.94 310 ALA A CA 1
ATOM 2380 C C . ALA A 1 310 ? 30.984 -22.566 -47.964 1.00 42.94 310 ALA A C 1
ATOM 2382 O O . ALA A 1 310 ? 31.051 -23.691 -47.481 1.00 42.94 310 ALA A O 1
ATOM 2383 N N . ASP A 1 311 ? 30.349 -22.345 -49.118 1.00 43.94 311 ASP A N 1
ATOM 2384 C CA . ASP A 1 311 ? 29.753 -23.404 -49.922 1.00 43.94 311 ASP A CA 1
ATOM 2385 C C . ASP A 1 311 ? 29.732 -22.997 -51.405 1.00 43.94 311 ASP A C 1
ATOM 2387 O O . ASP A 1 311 ? 28.788 -22.362 -51.867 1.00 43.94 311 ASP A O 1
ATOM 2391 N N . LEU A 1 312 ? 30.842 -23.250 -52.115 1.00 37.25 312 LEU A N 1
ATOM 2392 C CA . LEU A 1 312 ? 30.945 -23.489 -53.567 1.00 37.25 312 LEU A CA 1
ATOM 2393 C C . LEU A 1 312 ? 32.429 -23.619 -53.953 1.00 37.25 312 LEU A C 1
ATOM 2395 O O . LEU A 1 312 ? 33.208 -22.672 -53.914 1.00 37.25 312 LEU A O 1
ATOM 2399 N N . THR A 1 313 ? 32.819 -24.819 -54.368 1.00 40.47 313 THR A N 1
ATOM 2400 C CA . THR A 1 313 ? 34.168 -25.264 -54.763 1.00 40.47 313 THR A CA 1
ATOM 2401 C C . THR A 1 313 ? 34.690 -24.674 -56.085 1.00 40.47 313 THR A C 1
ATOM 2403 O O . THR A 1 313 ? 35.461 -25.319 -56.795 1.00 40.47 313 THR A O 1
ATOM 2406 N N . ALA A 1 314 ? 34.328 -23.437 -56.434 1.00 45.03 314 ALA A N 1
ATOM 2407 C CA . ALA A 1 314 ? 34.834 -22.758 -57.624 1.00 45.03 314 ALA A CA 1
ATOM 2408 C C . ALA A 1 314 ? 35.583 -21.463 -57.248 1.00 45.03 314 ALA A C 1
ATOM 2410 O O . ALA A 1 314 ? 35.000 -20.587 -56.609 1.00 45.03 314 ALA A O 1
ATOM 2411 N N . PRO A 1 315 ? 36.854 -21.290 -57.659 1.00 39.47 315 PRO A N 1
ATOM 2412 C CA . PRO A 1 315 ? 37.594 -20.057 -57.421 1.00 39.47 315 PRO A CA 1
ATOM 2413 C C . PRO A 1 315 ? 37.020 -18.928 -58.287 1.00 39.47 315 PRO A C 1
ATOM 2415 O O . PRO A 1 315 ? 37.348 -18.799 -59.468 1.00 39.47 315 PRO A O 1
ATOM 2418 N N . VAL A 1 316 ? 36.172 -18.083 -57.702 1.00 42.94 316 VAL A N 1
ATOM 2419 C CA . VAL A 1 316 ? 35.784 -16.808 -58.314 1.00 42.94 316 VAL A CA 1
ATOM 2420 C C . VAL A 1 316 ? 36.881 -15.792 -58.009 1.00 42.94 316 VAL A C 1
ATOM 2422 O O . VAL A 1 316 ? 37.091 -15.388 -56.868 1.00 42.94 316 VAL A O 1
ATOM 2425 N N . LYS A 1 317 ? 37.616 -15.397 -59.049 1.00 41.88 317 LYS A N 1
ATOM 2426 C CA . LYS A 1 317 ? 38.606 -14.318 -58.992 1.00 41.88 317 LYS A CA 1
ATOM 2427 C C . LYS A 1 317 ? 37.861 -13.001 -58.705 1.00 41.88 317 LYS A C 1
ATOM 2429 O O . LYS A 1 317 ? 36.936 -12.690 -59.458 1.00 41.88 317 LYS A O 1
ATOM 2434 N N . PRO A 1 318 ? 38.226 -12.227 -57.668 1.00 45.56 318 PRO A N 1
ATOM 2435 C CA . PRO A 1 318 ? 37.591 -10.938 -57.417 1.00 45.56 318 PRO A CA 1
ATOM 2436 C C . PRO A 1 318 ? 37.796 -10.014 -58.629 1.00 45.56 318 PRO A C 1
ATOM 2438 O O . PRO A 1 318 ? 38.875 -10.048 -59.235 1.00 45.56 318 PRO A O 1
ATOM 2441 N N . PRO A 1 319 ? 36.793 -9.201 -59.013 1.00 45.00 319 PRO A N 1
ATOM 2442 C CA . PRO A 1 319 ? 36.948 -8.228 -60.083 1.00 45.00 319 PRO A CA 1
ATOM 2443 C C . PRO A 1 319 ? 38.062 -7.247 -59.708 1.00 45.00 319 PRO A C 1
ATOM 2445 O O . PRO A 1 319 ? 37.952 -6.437 -58.790 1.00 45.00 319 PRO A O 1
ATOM 2448 N N . SER A 1 320 ? 39.178 -7.358 -60.420 1.00 47.97 320 SER A N 1
ATOM 2449 C CA . SER A 1 320 ? 40.332 -6.479 -60.308 1.00 47.97 320 SER A CA 1
ATOM 2450 C C . SER A 1 320 ? 39.947 -5.077 -60.784 1.00 47.97 320 SER A C 1
ATOM 2452 O O . SER A 1 320 ? 39.920 -4.833 -61.989 1.00 47.97 320 SER A O 1
ATOM 2454 N N . GLY A 1 321 ? 39.630 -4.161 -59.866 1.00 47.69 321 GLY A N 1
ATOM 2455 C CA . GLY A 1 321 ? 39.437 -2.755 -60.235 1.00 47.69 321 GLY A CA 1
ATOM 2456 C C . GLY A 1 321 ? 38.819 -1.827 -59.192 1.00 47.69 321 GLY A C 1
ATOM 2457 O O . GLY A 1 321 ? 39.129 -0.640 -59.214 1.00 47.69 321 GLY A O 1
ATOM 2458 N N . SER A 1 322 ? 38.003 -2.310 -58.253 1.00 44.66 322 SER A N 1
ATOM 2459 C CA . SER A 1 322 ? 37.410 -1.437 -57.230 1.00 44.66 322 SER A CA 1
ATOM 2460 C C . SER A 1 322 ? 38.292 -1.392 -55.983 1.00 44.66 322 SER A C 1
ATOM 2462 O O . SER A 1 322 ? 38.167 -2.228 -55.088 1.00 44.66 322 SER A O 1
ATOM 2464 N N . LYS A 1 323 ? 39.199 -0.415 -55.920 1.00 44.56 323 LYS A N 1
ATOM 2465 C CA . LYS A 1 323 ? 39.781 0.003 -54.642 1.00 44.56 323 LYS A CA 1
ATOM 2466 C C . LYS A 1 323 ? 38.666 0.676 -53.842 1.00 44.56 323 LYS A C 1
ATOM 2468 O O . LYS A 1 323 ? 38.303 1.807 -54.145 1.00 44.56 323 LYS A O 1
ATOM 2473 N N . PHE A 1 324 ? 38.095 -0.031 -52.872 1.00 46.53 324 PHE A N 1
ATOM 2474 C CA . PHE A 1 324 ? 37.400 0.635 -51.774 1.00 46.53 324 PHE A CA 1
ATOM 2475 C C . PHE A 1 324 ? 38.475 1.411 -51.007 1.00 46.53 324 PHE A C 1
ATOM 2477 O O . PHE A 1 324 ? 39.383 0.804 -50.442 1.00 46.53 324 PHE A O 1
ATOM 2484 N N . ASN A 1 325 ? 38.442 2.740 -51.081 1.00 49.69 325 ASN A N 1
ATOM 2485 C CA . ASN A 1 325 ? 39.278 3.572 -50.227 1.00 49.69 325 ASN A CA 1
ATOM 2486 C C . ASN A 1 325 ? 38.687 3.509 -48.813 1.00 49.69 325 ASN A C 1
ATOM 2488 O O . ASN A 1 325 ? 37.545 3.918 -48.617 1.00 49.69 325 ASN A O 1
ATOM 2492 N N . ASP A 1 326 ? 39.464 3.024 -47.842 1.00 51.88 326 ASP A N 1
ATOM 2493 C CA . ASP A 1 326 ? 39.120 3.062 -46.406 1.00 51.88 326 ASP A CA 1
ATOM 2494 C C . ASP A 1 326 ? 38.818 4.496 -45.917 1.00 51.88 326 ASP A C 1
ATOM 2496 O O . ASP A 1 326 ? 38.132 4.687 -44.915 1.00 51.88 326 ASP A O 1
ATOM 2500 N N . ASP A 1 327 ? 39.274 5.507 -46.663 1.00 52.56 327 ASP A N 1
ATOM 2501 C CA . ASP A 1 327 ? 39.058 6.924 -46.374 1.00 52.56 327 ASP A CA 1
ATOM 2502 C C . ASP A 1 327 ? 37.639 7.428 -46.704 1.00 52.56 327 ASP A C 1
ATOM 2504 O O . ASP A 1 327 ? 37.284 8.504 -46.240 1.00 52.56 327 ASP A O 1
ATOM 2508 N N . ASP A 1 328 ? 36.817 6.680 -47.457 1.00 46.12 328 ASP A N 1
ATOM 2509 C CA . ASP A 1 328 ? 35.438 7.085 -47.813 1.00 46.12 328 ASP A CA 1
ATOM 2510 C C . ASP A 1 328 ? 34.386 6.604 -46.791 1.00 46.12 328 ASP A C 1
ATOM 2512 O O . ASP A 1 328 ? 33.212 6.961 -46.871 1.00 46.12 328 ASP A O 1
ATOM 2516 N N . ILE A 1 329 ? 34.802 5.859 -45.756 1.00 51.84 329 ILE A N 1
ATOM 2517 C CA . ILE A 1 329 ? 34.037 5.739 -44.504 1.00 51.84 329 ILE A CA 1
ATOM 2518 C C . ILE A 1 329 ? 34.417 6.944 -43.631 1.00 51.84 329 ILE A C 1
ATOM 2520 O O . ILE A 1 329 ? 34.933 6.814 -42.518 1.00 51.84 329 ILE A O 1
ATOM 2524 N N . THR A 1 330 ? 34.209 8.156 -44.153 1.00 49.25 330 THR A N 1
ATOM 2525 C CA . THR A 1 330 ? 34.406 9.405 -43.414 1.00 49.25 330 THR A CA 1
ATOM 2526 C C . THR A 1 330 ? 33.352 9.521 -42.324 1.00 49.25 330 THR A C 1
ATOM 2528 O O . THR A 1 330 ? 32.364 10.210 -42.523 1.00 49.25 330 THR A O 1
ATOM 2531 N N . SER A 1 331 ? 33.531 8.827 -41.195 1.00 52.81 331 SER A N 1
ATOM 2532 C CA . SER A 1 331 ? 32.807 9.030 -39.930 1.00 52.81 331 SER A CA 1
ATOM 2533 C C . SER A 1 331 ? 31.346 9.478 -40.084 1.00 52.81 331 SER A C 1
ATOM 2535 O O . SER A 1 331 ? 30.919 10.418 -39.402 1.00 52.81 331 SER A O 1
ATOM 2537 N N . ASP A 1 332 ? 30.591 8.866 -41.003 1.00 57.81 332 ASP A N 1
ATOM 2538 C CA . ASP A 1 332 ? 29.175 9.163 -41.136 1.00 57.81 332 ASP A CA 1
ATOM 2539 C C . ASP A 1 332 ? 28.601 8.940 -39.750 1.00 57.81 332 ASP A C 1
ATOM 2541 O O . ASP A 1 332 ? 28.866 7.904 -39.141 1.00 57.81 332 ASP A O 1
ATOM 2545 N N . ASN A 1 333 ? 27.952 9.967 -39.197 1.00 77.44 333 ASN A N 1
ATOM 2546 C CA . ASN A 1 333 ? 27.555 9.994 -37.794 1.00 77.44 333 ASN A CA 1
ATOM 2547 C C . ASN A 1 333 ? 26.603 8.824 -37.526 1.00 77.44 333 ASN A C 1
ATOM 2549 O O . ASN A 1 333 ? 25.385 8.951 -37.694 1.00 77.44 333 ASN A O 1
ATOM 2553 N N . PHE A 1 334 ? 27.168 7.672 -37.162 1.00 84.88 334 PHE A N 1
ATOM 2554 C CA . PHE A 1 334 ? 26.422 6.469 -36.870 1.00 84.88 334 PHE A CA 1
ATOM 2555 C C . PHE A 1 334 ? 25.513 6.772 -35.700 1.00 84.88 334 PHE A C 1
ATOM 2557 O O . PHE A 1 334 ? 25.898 7.434 -34.731 1.00 84.88 334 PHE A O 1
ATOM 2564 N N . PHE A 1 335 ? 24.277 6.314 -35.808 1.00 91.19 335 PHE A N 1
ATOM 2565 C CA . PHE A 1 335 ? 23.348 6.454 -34.714 1.00 91.19 335 PHE A CA 1
ATOM 2566 C C . PHE A 1 335 ? 22.496 5.212 -34.550 1.00 91.19 335 PHE A C 1
ATOM 2568 O O . PHE A 1 335 ? 22.130 4.536 -35.510 1.00 91.19 335 PHE A O 1
ATOM 2575 N N . ILE A 1 336 ? 22.136 4.960 -33.305 1.00 93.06 336 ILE A N 1
ATOM 2576 C CA . ILE A 1 336 ? 21.102 4.033 -32.888 1.00 93.06 336 ILE A CA 1
ATOM 2577 C C . ILE A 1 336 ? 20.071 4.884 -32.153 1.00 93.06 336 ILE A C 1
ATOM 2579 O O . ILE A 1 336 ? 20.386 5.553 -31.172 1.00 93.06 336 ILE A O 1
ATOM 2583 N N . ALA A 1 337 ? 18.845 4.905 -32.655 1.00 95.50 337 ALA A N 1
ATOM 2584 C CA . ALA A 1 337 ? 17.705 5.530 -31.999 1.00 95.50 337 ALA A CA 1
ATOM 2585 C C . ALA A 1 337 ? 16.588 4.498 -31.909 1.00 95.50 337 ALA A C 1
ATOM 2587 O O . ALA A 1 337 ? 16.415 3.693 -32.821 1.00 95.50 337 ALA A O 1
ATOM 2588 N N . GLY A 1 338 ? 15.818 4.501 -30.833 1.00 95.75 338 GLY A N 1
ATOM 2589 C CA . GLY A 1 338 ? 14.804 3.476 -30.663 1.00 95.75 338 GLY A CA 1
ATOM 2590 C C . GLY A 1 338 ? 13.984 3.642 -29.407 1.00 95.75 338 GLY A C 1
ATOM 2591 O O . GLY A 1 338 ? 14.209 4.540 -28.594 1.00 95.75 338 GLY A O 1
ATOM 2592 N N . PHE A 1 339 ? 13.038 2.737 -29.241 1.00 96.25 339 PHE A N 1
ATOM 2593 C CA . PHE A 1 339 ? 12.229 2.645 -28.042 1.00 96.25 339 PHE A CA 1
ATOM 2594 C C . PHE A 1 339 ? 11.841 1.195 -27.780 1.00 96.25 339 PHE A C 1
ATOM 2596 O O . PHE A 1 339 ? 11.796 0.361 -28.681 1.00 96.25 339 PHE A O 1
ATOM 2603 N N . VAL A 1 340 ? 11.551 0.903 -26.524 1.00 95.06 340 VAL A N 1
ATOM 2604 C CA . VAL A 1 340 ? 10.888 -0.319 -26.101 1.00 95.06 340 VAL A CA 1
ATOM 2605 C C . VAL A 1 340 ? 9.388 -0.080 -26.057 1.00 95.06 340 VAL A C 1
ATOM 2607 O O . VAL A 1 340 ? 8.946 0.997 -25.665 1.00 95.06 340 VAL A O 1
ATOM 2610 N N . THR A 1 341 ? 8.602 -1.072 -26.460 1.00 94.75 341 THR A N 1
ATOM 2611 C CA . THR A 1 341 ? 7.145 -0.989 -26.491 1.00 94.75 341 THR A CA 1
ATOM 2612 C C . THR A 1 341 ? 6.460 -2.277 -26.046 1.00 94.75 341 THR A C 1
ATOM 2614 O O . THR A 1 341 ? 7.011 -3.368 -26.193 1.00 94.75 341 THR A O 1
ATOM 2617 N N . GLY A 1 342 ? 5.248 -2.149 -25.510 1.00 93.62 342 GLY A N 1
ATOM 2618 C CA . GLY A 1 342 ? 4.376 -3.262 -25.148 1.00 93.62 342 GLY A CA 1
ATOM 2619 C C . GLY A 1 342 ? 2.920 -2.820 -25.050 1.00 93.62 342 GLY A C 1
ATOM 2620 O O . GLY A 1 342 ? 2.625 -1.628 -24.932 1.00 93.62 342 GLY A O 1
ATOM 2621 N N . GLN A 1 343 ? 2.006 -3.783 -25.150 1.00 94.38 343 GLN A N 1
ATOM 2622 C CA . GLN A 1 343 ? 0.571 -3.530 -25.035 1.00 94.38 343 GLN A CA 1
ATOM 2623 C C . GLN A 1 343 ? 0.167 -3.448 -23.561 1.00 94.38 343 GLN A C 1
ATOM 2625 O O . GLN A 1 343 ? 0.522 -4.316 -22.768 1.00 94.38 343 GLN A O 1
ATOM 2630 N N . THR A 1 344 ? -0.600 -2.418 -23.219 1.00 95.75 344 THR A N 1
ATOM 2631 C CA . THR A 1 344 ? -1.277 -2.246 -21.926 1.00 95.75 344 THR A CA 1
ATOM 2632 C C . THR A 1 344 ? -2.783 -2.158 -22.175 1.00 95.75 344 THR A C 1
ATOM 2634 O O . THR A 1 344 ? -3.225 -2.100 -23.325 1.00 95.75 344 THR A O 1
ATOM 2637 N N . ARG A 1 345 ? -3.607 -2.131 -21.124 1.00 93.06 345 ARG A N 1
ATOM 2638 C CA . ARG A 1 345 ? -5.065 -2.025 -21.298 1.00 93.06 345 ARG A CA 1
ATOM 2639 C C . ARG A 1 345 ? -5.501 -0.693 -21.907 1.00 93.06 345 ARG A C 1
ATOM 2641 O O . ARG A 1 345 ? -6.469 -0.669 -22.660 1.00 93.06 345 ARG A O 1
ATOM 2648 N N . LYS A 1 346 ? -4.798 0.401 -21.601 1.00 95.00 346 LYS A N 1
ATOM 2649 C CA . LYS A 1 346 ? -5.078 1.740 -22.145 1.00 95.00 346 LYS A CA 1
ATOM 2650 C C . LYS A 1 346 ? -4.374 2.026 -23.472 1.00 95.00 346 LYS A C 1
ATOM 2652 O O . LYS A 1 346 ? -4.578 3.094 -24.044 1.00 95.00 346 LYS A O 1
ATOM 2657 N N . GLY A 1 347 ? -3.579 1.083 -23.976 1.00 94.69 347 GLY A N 1
ATOM 2658 C CA . GLY A 1 347 ? -2.936 1.167 -25.283 1.00 94.69 347 GLY A CA 1
ATOM 2659 C C . GLY A 1 347 ? -1.452 0.827 -25.245 1.00 94.69 347 GLY A C 1
ATOM 2660 O O . GLY A 1 347 ? -0.950 0.176 -24.331 1.00 94.69 347 GLY A O 1
ATOM 2661 N N . THR A 1 348 ? -0.732 1.259 -26.270 1.00 95.19 348 THR A N 1
ATOM 2662 C CA . THR A 1 348 ? 0.692 0.962 -26.419 1.00 95.19 348 THR A CA 1
ATOM 2663 C C . THR A 1 348 ? 1.529 1.838 -25.485 1.00 95.19 348 THR A C 1
ATOM 2665 O O . THR A 1 348 ? 1.512 3.062 -25.601 1.00 95.19 348 THR A O 1
ATOM 2668 N N . TYR A 1 349 ? 2.308 1.221 -24.596 1.00 96.25 349 TYR A N 1
ATOM 2669 C CA . TYR A 1 349 ? 3.337 1.915 -23.821 1.00 96.25 349 TYR A CA 1
ATOM 2670 C C . TYR A 1 349 ? 4.635 1.985 -24.629 1.00 96.25 349 TYR A C 1
ATOM 2672 O O . TYR A 1 349 ? 4.979 1.038 -25.345 1.00 96.25 349 TYR A O 1
ATOM 2680 N N . THR A 1 350 ? 5.377 3.086 -24.502 1.00 96.44 350 THR A N 1
ATOM 2681 C CA . THR A 1 350 ? 6.675 3.272 -25.164 1.00 96.44 350 THR A CA 1
ATOM 2682 C C . THR A 1 350 ? 7.687 3.927 -24.231 1.00 96.44 350 THR A C 1
ATOM 2684 O O . THR A 1 350 ? 7.358 4.920 -23.587 1.00 96.44 350 THR A O 1
ATOM 2687 N N . LEU A 1 351 ? 8.929 3.438 -24.223 1.00 96.44 351 LEU A N 1
ATOM 2688 C CA . LEU A 1 351 ? 10.046 4.037 -23.491 1.00 96.44 351 LEU A CA 1
ATOM 2689 C C . LEU A 1 351 ? 11.282 4.154 -24.383 1.00 96.44 351 LEU A C 1
ATOM 2691 O O . LEU A 1 351 ? 11.731 3.172 -24.963 1.00 96.44 351 LEU A O 1
ATOM 2695 N N . ASP A 1 352 ? 11.852 5.352 -24.476 1.00 97.31 352 ASP A N 1
ATOM 2696 C CA . ASP A 1 352 ? 13.085 5.609 -25.228 1.00 97.31 352 ASP A CA 1
ATOM 2697 C C . ASP A 1 352 ? 14.259 4.753 -24.708 1.00 97.31 352 ASP A C 1
ATOM 2699 O O . ASP A 1 352 ? 14.485 4.675 -23.497 1.00 97.31 352 ASP A O 1
ATOM 2703 N N . ILE A 1 353 ? 15.047 4.164 -25.620 1.00 95.81 353 ILE A N 1
ATOM 2704 C CA . ILE A 1 353 ? 16.236 3.365 -25.275 1.00 95.81 353 ILE A CA 1
ATOM 2705 C C . ILE A 1 353 ? 17.271 4.138 -24.455 1.00 95.81 353 ILE A C 1
ATOM 2707 O O . ILE A 1 353 ? 18.082 3.509 -23.782 1.00 95.81 353 ILE A O 1
ATOM 2711 N N . LYS A 1 354 ? 17.253 5.479 -24.457 1.00 95.62 354 LYS A N 1
ATOM 2712 C CA . LYS A 1 354 ? 18.163 6.273 -23.617 1.00 95.62 354 LYS A CA 1
ATOM 2713 C C . LYS A 1 354 ? 18.039 5.930 -22.130 1.00 95.62 354 LYS A C 1
ATOM 2715 O O . LYS A 1 354 ? 19.033 5.998 -21.419 1.00 95.62 354 LYS A O 1
ATOM 2720 N N . TYR A 1 355 ? 16.834 5.567 -21.678 1.00 95.25 355 TYR A N 1
ATOM 2721 C CA . TYR A 1 355 ? 16.556 5.180 -20.292 1.00 95.25 355 TYR A CA 1
ATOM 2722 C C . TYR A 1 355 ? 16.968 3.737 -19.994 1.00 95.25 355 TYR A C 1
ATOM 2724 O O . TYR A 1 355 ? 16.860 3.288 -18.862 1.00 95.25 355 TYR A O 1
ATOM 2732 N N . LEU A 1 356 ? 17.414 3.006 -21.016 1.00 95.19 356 LEU A N 1
ATOM 2733 C CA . LEU A 1 356 ? 17.825 1.612 -20.930 1.00 95.19 356 LEU A CA 1
ATOM 2734 C C . LEU A 1 356 ? 19.344 1.462 -21.004 1.00 95.19 356 LEU A C 1
ATOM 2736 O O . LEU A 1 356 ? 19.848 0.372 -20.760 1.00 95.19 356 LEU A O 1
ATOM 2740 N N . LEU A 1 357 ? 20.078 2.528 -21.335 1.00 94.50 357 LEU A N 1
ATOM 2741 C CA . LEU A 1 357 ? 21.531 2.487 -21.474 1.00 94.50 357 LEU A CA 1
ATOM 2742 C C . LEU A 1 357 ? 22.217 2.245 -20.127 1.00 94.50 357 LEU A C 1
ATOM 2744 O O . LEU A 1 357 ? 21.963 2.941 -19.147 1.00 94.50 357 LEU A O 1
ATOM 2748 N N . VAL A 1 358 ? 23.149 1.297 -20.119 1.00 91.81 358 VAL A N 1
ATOM 2749 C CA . VAL A 1 358 ? 24.054 1.019 -19.003 1.00 91.81 358 VAL A CA 1
ATOM 2750 C C . VAL A 1 358 ? 25.449 1.509 -19.377 1.00 91.81 358 VAL A C 1
ATOM 2752 O O . VAL A 1 358 ? 25.933 1.241 -20.477 1.00 91.81 358 VAL A O 1
ATOM 2755 N N . GLU A 1 359 ? 26.106 2.225 -18.466 1.00 87.50 359 GLU A N 1
ATOM 2756 C CA . GLU A 1 359 ? 27.517 2.582 -18.630 1.00 87.50 359 GLU A CA 1
ATOM 2757 C C . GLU A 1 359 ? 28.384 1.320 -18.499 1.00 87.50 359 GLU A C 1
ATOM 2759 O O . GLU A 1 359 ? 28.338 0.624 -17.486 1.00 87.50 359 GLU A O 1
ATOM 2764 N N . THR A 1 360 ? 29.187 1.021 -19.521 1.00 82.31 360 THR A N 1
ATOM 2765 C CA . THR A 1 360 ? 30.091 -0.139 -19.540 1.00 82.31 360 THR A CA 1
ATOM 2766 C C . THR A 1 360 ? 31.534 0.315 -19.659 1.00 82.31 360 THR A C 1
ATOM 2768 O O . THR A 1 360 ? 31.870 1.062 -20.573 1.00 82.31 360 THR A O 1
ATOM 2771 N N . GLU A 1 361 ? 32.402 -0.135 -18.748 1.00 82.62 361 GLU A N 1
ATOM 2772 C CA . GLU A 1 361 ? 33.856 0.115 -18.799 1.00 82.62 361 GLU A CA 1
ATOM 2773 C C . GLU A 1 361 ? 34.234 1.609 -18.898 1.00 82.62 361 GLU A C 1
ATOM 2775 O O . GLU A 1 361 ? 35.147 2.002 -19.626 1.00 82.62 361 GLU A O 1
ATOM 2780 N N . GLY A 1 362 ? 33.484 2.475 -18.206 1.00 81.44 362 GLY A N 1
ATOM 2781 C CA . GLY A 1 362 ? 33.678 3.930 -18.251 1.00 81.44 362 GLY A CA 1
ATOM 2782 C C . GLY A 1 362 ? 33.305 4.576 -19.592 1.00 81.44 362 GLY A C 1
ATOM 2783 O O . GLY A 1 362 ? 33.514 5.776 -19.778 1.00 81.44 362 GLY A O 1
ATOM 2784 N N . TYR A 1 363 ? 32.749 3.811 -20.536 1.00 84.12 363 TYR A N 1
ATOM 2785 C CA . TYR A 1 363 ? 32.184 4.350 -21.762 1.00 84.12 363 TYR A CA 1
ATOM 2786 C C . TYR A 1 363 ? 30.771 4.866 -21.503 1.00 84.12 363 TYR A C 1
ATOM 2788 O O . TYR A 1 363 ? 29.853 4.111 -21.178 1.00 84.12 363 TYR A O 1
ATOM 2796 N N . LYS A 1 364 ? 30.608 6.176 -21.692 1.00 85.19 364 LYS A N 1
ATOM 2797 C CA . LYS A 1 364 ? 29.320 6.858 -21.653 1.00 85.19 364 LYS A CA 1
ATOM 2798 C C . LYS A 1 364 ? 28.873 7.137 -23.092 1.00 85.19 364 LYS A C 1
ATOM 2800 O O . LYS A 1 364 ? 29.535 7.932 -23.770 1.00 85.19 364 LYS A O 1
ATOM 2805 N N . PRO A 1 365 ? 27.798 6.492 -23.581 1.00 85.94 365 PRO A N 1
ATOM 2806 C CA . PRO A 1 365 ? 27.306 6.715 -24.933 1.00 85.94 365 PRO A CA 1
ATOM 2807 C C . PRO A 1 365 ? 27.017 8.199 -25.179 1.00 85.94 365 PRO A C 1
ATOM 2809 O O . PRO A 1 365 ? 26.480 8.896 -24.316 1.00 85.94 365 PRO A O 1
ATOM 2812 N N . ARG A 1 366 ? 27.393 8.702 -26.359 1.00 89.88 366 ARG A N 1
ATOM 2813 C CA . ARG A 1 366 ? 27.174 10.107 -26.727 1.00 89.88 366 ARG A CA 1
ATOM 2814 C C . ARG A 1 366 ? 25.822 10.261 -27.415 1.00 89.88 366 ARG A C 1
ATOM 2816 O O . ARG A 1 366 ? 25.491 9.485 -28.308 1.00 89.88 366 ARG A O 1
ATOM 2823 N N . PHE A 1 367 ? 25.071 11.291 -27.037 1.00 92.88 367 PHE A N 1
ATOM 2824 C CA . PHE A 1 367 ? 23.771 11.601 -27.631 1.00 92.88 367 PHE A CA 1
ATOM 2825 C C . PHE A 1 367 ? 23.895 12.714 -28.676 1.00 92.88 367 PHE A C 1
ATOM 2827 O O . PHE A 1 367 ? 24.533 13.734 -28.422 1.00 92.88 367 PHE A O 1
ATOM 2834 N N . PHE A 1 368 ? 23.247 12.544 -29.828 1.00 88.38 368 PHE A N 1
ATOM 2835 C CA . PHE A 1 368 ? 23.282 13.483 -30.952 1.00 88.38 368 PHE A CA 1
ATOM 2836 C C . PHE A 1 368 ? 21.868 13.830 -31.416 1.00 88.38 368 PHE A C 1
ATOM 2838 O O . PHE A 1 368 ? 21.348 13.305 -32.400 1.00 88.38 368 PHE A O 1
ATOM 2845 N N . GLY A 1 369 ? 21.234 14.748 -30.688 1.00 93.44 369 GLY A N 1
ATOM 2846 C CA . GLY A 1 369 ? 19.886 15.206 -31.003 1.00 93.44 369 GLY A CA 1
ATOM 2847 C C . GLY A 1 369 ? 18.836 14.101 -30.871 1.00 93.44 369 GLY A C 1
ATOM 2848 O O . GLY A 1 369 ? 18.959 13.176 -30.068 1.00 93.44 369 GLY A O 1
ATOM 2849 N N . THR A 1 370 ? 17.767 14.228 -31.653 1.00 96.19 370 THR A N 1
ATOM 2850 C CA . THR A 1 370 ? 16.619 13.312 -31.609 1.00 96.19 370 THR A CA 1
ATOM 2851 C C . THR A 1 370 ? 16.217 12.886 -33.012 1.00 96.19 370 THR A C 1
ATOM 2853 O O . THR A 1 370 ? 16.430 13.626 -33.975 1.00 96.19 370 THR A O 1
ATOM 2856 N N . LYS A 1 371 ? 15.625 11.701 -33.126 1.00 95.06 371 LYS A N 1
ATOM 2857 C CA . LYS A 1 371 ? 15.086 11.140 -34.361 1.00 95.06 371 LYS A CA 1
ATOM 2858 C C . LYS A 1 371 ? 13.656 10.662 -34.125 1.00 95.06 371 LYS A C 1
ATOM 2860 O O . LYS A 1 371 ? 13.360 10.090 -33.080 1.00 95.06 371 LYS A O 1
ATOM 2865 N N . SER A 1 372 ? 12.779 10.885 -35.097 1.00 95.75 372 SER A N 1
ATOM 2866 C CA . SER A 1 372 ? 11.425 10.327 -35.074 1.00 95.75 372 SER A CA 1
ATOM 2867 C C . SER A 1 372 ? 11.472 8.887 -35.572 1.00 95.75 372 SER A C 1
ATOM 2869 O O . SER A 1 372 ? 11.747 8.652 -36.745 1.00 95.75 372 SER A O 1
ATOM 2871 N N . VAL A 1 373 ? 11.225 7.934 -34.681 1.00 94.69 373 VAL A N 1
ATOM 2872 C CA . VAL A 1 373 ? 11.169 6.502 -34.985 1.00 94.69 373 VAL A CA 1
ATOM 2873 C C . VAL A 1 373 ? 9.698 6.130 -35.133 1.00 94.69 373 VAL A C 1
ATOM 2875 O O . VAL A 1 373 ? 8.931 6.289 -34.186 1.00 94.69 373 VAL A O 1
ATOM 2878 N N . SER A 1 374 ? 9.290 5.677 -36.320 1.00 93.44 374 SER A N 1
ATOM 2879 C CA . SER A 1 374 ? 7.899 5.289 -36.596 1.00 93.44 374 SER A CA 1
ATOM 2880 C C . SER A 1 374 ? 7.791 3.787 -36.821 1.00 93.44 374 SER A C 1
ATOM 2882 O O . SER A 1 374 ? 8.513 3.248 -37.654 1.00 93.44 374 SER A O 1
ATOM 2884 N N . TYR A 1 375 ? 6.887 3.121 -36.106 1.00 91.88 375 TYR A N 1
ATOM 2885 C CA . TYR A 1 375 ? 6.634 1.686 -36.225 1.00 91.88 375 TYR A CA 1
ATOM 2886 C C . TYR A 1 375 ? 5.151 1.390 -35.964 1.00 91.88 375 TYR A C 1
ATOM 2888 O O . TYR A 1 375 ? 4.593 1.894 -34.993 1.00 91.88 375 TYR A O 1
ATOM 2896 N N . GLU A 1 376 ? 4.505 0.614 -36.846 1.00 90.44 376 GLU A N 1
ATOM 2897 C CA . GLU A 1 376 ? 3.082 0.218 -36.744 1.00 90.44 376 GLU A CA 1
ATOM 2898 C C . GLU A 1 376 ? 2.129 1.386 -36.393 1.00 90.44 376 GLU A C 1
ATOM 2900 O O . GLU A 1 376 ? 1.256 1.283 -35.538 1.00 90.44 376 GLU A O 1
ATOM 2905 N N . GLY A 1 377 ? 2.320 2.544 -37.036 1.00 90.50 377 GLY A N 1
ATOM 2906 C CA . GLY A 1 377 ? 1.485 3.736 -36.821 1.00 90.50 377 GLY A CA 1
ATOM 2907 C C . GLY A 1 377 ? 1.789 4.531 -35.544 1.00 90.50 377 GLY A C 1
ATOM 2908 O O . GLY A 1 377 ? 1.187 5.580 -35.332 1.00 90.50 377 GLY A O 1
ATOM 2909 N N . THR A 1 378 ? 2.744 4.089 -34.722 1.00 92.56 378 THR A N 1
ATOM 2910 C CA . THR A 1 378 ? 3.241 4.834 -33.557 1.00 92.56 378 THR A CA 1
ATOM 2911 C C . THR A 1 378 ? 4.535 5.558 -33.918 1.00 92.56 378 THR A C 1
ATOM 2913 O O . THR A 1 378 ? 5.496 4.923 -34.351 1.00 92.56 378 THR A O 1
ATOM 2916 N N . THR A 1 379 ? 4.589 6.876 -33.717 1.00 95.7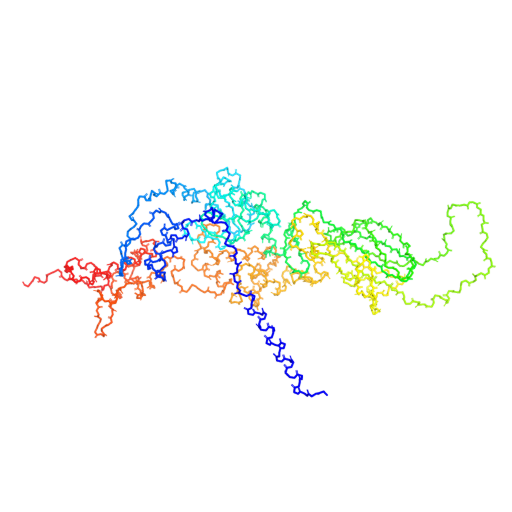5 379 THR A N 1
ATOM 2917 C CA . THR A 1 379 ? 5.807 7.680 -33.907 1.00 95.75 379 THR A CA 1
ATOM 2918 C C . THR A 1 379 ? 6.306 8.201 -32.567 1.00 95.75 379 THR A C 1
ATOM 2920 O O . THR A 1 379 ? 5.634 9.000 -31.918 1.00 95.75 379 THR A O 1
ATOM 2923 N N . VAL A 1 380 ? 7.511 7.790 -32.176 1.00 96.12 380 VAL A N 1
ATOM 2924 C CA . VAL A 1 380 ? 8.167 8.217 -30.934 1.00 96.12 380 VAL A CA 1
ATOM 2925 C C . VAL A 1 380 ? 9.391 9.061 -31.277 1.00 96.12 380 VAL A C 1
ATOM 2927 O O . VAL A 1 380 ? 10.175 8.724 -32.164 1.00 96.12 380 VAL A O 1
ATOM 2930 N N . LYS A 1 381 ? 9.569 10.184 -30.578 1.00 97.19 381 LYS A N 1
ATOM 2931 C CA . LYS A 1 381 ? 10.773 11.012 -30.696 1.00 97.19 381 LYS A CA 1
ATOM 2932 C C . LYS A 1 381 ? 11.843 10.468 -29.750 1.00 97.19 381 LYS A C 1
ATOM 2934 O O . LYS A 1 381 ? 11.760 10.691 -28.547 1.00 97.19 381 LYS A O 1
ATOM 2939 N N . CYS A 1 382 ? 12.833 9.780 -30.305 1.00 97.38 382 CYS A N 1
ATOM 2940 C CA . CYS A 1 382 ? 13.881 9.095 -29.552 1.00 97.38 382 CYS A CA 1
ATOM 2941 C C . CYS A 1 382 ? 15.202 9.857 -29.614 1.00 97.38 382 CYS A C 1
ATOM 2943 O O . CYS A 1 382 ? 15.500 10.524 -30.608 1.00 97.38 382 CYS A O 1
ATOM 2945 N N . TYR A 1 383 ? 16.033 9.732 -28.587 1.00 97.06 383 TYR A N 1
ATOM 2946 C CA . TYR A 1 383 ? 17.400 10.239 -28.638 1.00 97.06 383 TYR A CA 1
ATOM 2947 C C . TYR A 1 383 ? 18.261 9.344 -29.533 1.00 97.06 383 TYR A C 1
ATOM 2949 O O . TYR A 1 383 ? 18.186 8.118 -29.478 1.00 97.06 383 TYR A O 1
ATOM 2957 N N . ALA A 1 384 ? 19.079 9.969 -30.377 1.00 95.25 384 ALA A N 1
ATOM 2958 C CA . ALA A 1 384 ? 20.057 9.252 -31.184 1.00 95.25 384 ALA A CA 1
ATOM 2959 C C . ALA A 1 384 ? 21.344 9.066 -30.380 1.00 95.25 384 ALA A C 1
ATOM 2961 O O . ALA A 1 384 ? 21.945 10.039 -29.926 1.00 95.25 384 ALA A O 1
ATOM 2962 N N . VAL A 1 385 ? 21.757 7.816 -30.218 1.00 94.25 385 VAL A N 1
ATOM 2963 C CA . VAL A 1 385 ? 22.979 7.402 -29.530 1.00 94.25 385 VAL A CA 1
ATOM 2964 C C . VAL A 1 385 ? 24.027 7.085 -30.585 1.00 94.25 385 VAL A C 1
ATOM 2966 O O . VAL A 1 385 ? 23.738 6.322 -31.497 1.00 94.25 385 VAL A O 1
ATOM 2969 N N . ASN A 1 386 ? 25.228 7.643 -30.481 1.00 90.62 386 ASN A N 1
ATOM 2970 C CA . ASN A 1 386 ? 26.343 7.304 -31.365 1.00 90.62 386 ASN A CA 1
ATOM 2971 C C . ASN A 1 386 ? 27.236 6.266 -30.669 1.00 90.62 386 ASN A C 1
ATOM 2973 O O . ASN A 1 386 ? 27.994 6.644 -29.764 1.00 90.62 386 ASN A O 1
ATOM 2977 N N . PRO A 1 387 ? 27.101 4.973 -31.014 1.00 87.12 387 PRO A N 1
ATOM 2978 C CA . PRO A 1 387 ? 27.958 3.928 -30.472 1.00 87.12 387 PRO A CA 1
ATOM 2979 C C . PRO A 1 387 ? 29.390 4.066 -31.007 1.00 87.12 387 PRO A C 1
ATOM 2981 O O . PRO A 1 387 ? 29.608 4.345 -32.183 1.00 87.12 387 PRO A O 1
ATOM 2984 N N . ASP A 1 388 ? 30.383 3.803 -30.160 1.00 84.94 388 ASP A N 1
ATOM 2985 C CA . ASP A 1 388 ? 31.743 3.550 -30.633 1.00 84.94 388 ASP A CA 1
ATOM 2986 C C . ASP A 1 388 ? 31.747 2.188 -31.336 1.00 84.94 388 ASP A C 1
ATOM 2988 O O . ASP A 1 388 ? 31.214 1.203 -30.829 1.00 84.94 388 ASP A O 1
ATOM 2992 N N . ILE A 1 389 ? 32.347 2.120 -32.520 1.00 82.00 389 ILE A N 1
ATOM 2993 C CA . ILE A 1 389 ? 32.393 0.894 -33.319 1.00 82.00 389 ILE A CA 1
ATOM 2994 C C . ILE A 1 389 ? 33.063 -0.276 -32.597 1.00 82.00 389 ILE A C 1
ATOM 2996 O O . ILE A 1 389 ? 32.746 -1.426 -32.882 1.00 82.00 389 ILE A O 1
ATOM 3000 N N . ASN A 1 390 ? 33.952 0.013 -31.646 1.00 84.81 390 ASN A N 1
ATOM 3001 C CA . ASN A 1 390 ? 34.644 -0.995 -30.852 1.00 84.81 390 ASN A CA 1
ATOM 3002 C C . ASN A 1 390 ? 33.986 -1.236 -29.488 1.00 84.81 390 ASN A C 1
ATOM 3004 O O . ASN A 1 390 ? 34.439 -2.109 -28.751 1.00 84.81 390 ASN A O 1
ATOM 3008 N N . LYS A 1 391 ? 32.952 -0.464 -29.122 1.00 87.44 391 LYS A N 1
ATOM 3009 C CA . LYS A 1 391 ? 32.272 -0.580 -27.827 1.00 87.44 391 LYS A CA 1
ATOM 3010 C C . LYS A 1 391 ? 30.759 -0.648 -28.038 1.00 87.44 391 LYS A C 1
ATOM 3012 O O . LYS A 1 391 ? 30.129 0.396 -28.229 1.00 87.44 391 LYS A O 1
ATOM 3017 N N . PRO A 1 392 ? 30.161 -1.855 -28.015 1.00 88.31 392 PRO A N 1
ATOM 3018 C CA . PRO A 1 392 ? 28.721 -1.991 -28.172 1.00 88.31 392 PRO A CA 1
ATOM 3019 C C . PRO A 1 392 ? 27.994 -1.201 -27.081 1.00 88.31 392 PRO A C 1
ATOM 3021 O O . PRO A 1 392 ? 28.466 -1.106 -25.946 1.00 88.31 392 PRO A O 1
ATOM 3024 N N . ILE A 1 393 ? 26.825 -0.650 -27.409 1.00 92.31 393 ILE A N 1
ATOM 3025 C CA . ILE A 1 393 ? 25.965 -0.073 -26.372 1.00 92.31 393 ILE A CA 1
ATOM 3026 C C . ILE A 1 393 ? 25.319 -1.206 -25.588 1.00 92.31 393 ILE A C 1
ATOM 3028 O O . ILE A 1 393 ? 24.935 -2.226 -26.159 1.00 92.31 393 ILE A O 1
ATOM 3032 N N . THR A 1 394 ? 25.174 -1.011 -24.287 1.00 92.94 394 THR A N 1
ATOM 3033 C CA . THR A 1 394 ? 24.540 -1.990 -23.411 1.00 92.94 394 THR A CA 1
ATOM 3034 C C . THR A 1 394 ? 23.196 -1.451 -22.962 1.00 92.94 394 THR A C 1
ATOM 3036 O O . THR A 1 394 ? 23.113 -0.337 -22.453 1.00 92.94 394 THR A O 1
ATOM 3039 N N . LEU A 1 395 ? 22.143 -2.229 -23.182 1.00 93.81 395 LEU A N 1
ATOM 3040 C CA . LEU A 1 395 ? 20.774 -1.934 -22.794 1.00 93.81 395 LEU A CA 1
ATOM 3041 C C . LEU A 1 395 ? 20.343 -2.913 -21.706 1.00 93.81 395 LEU A C 1
ATOM 3043 O O . LEU A 1 395 ? 20.553 -4.114 -21.849 1.00 93.81 395 LEU A O 1
ATOM 3047 N N . ARG A 1 396 ? 19.695 -2.431 -20.652 1.00 93.69 396 ARG A N 1
ATOM 3048 C CA . ARG A 1 396 ? 19.074 -3.268 -19.624 1.00 93.69 396 ARG A CA 1
ATOM 3049 C C . ARG A 1 396 ? 17.563 -3.147 -19.711 1.00 93.69 396 ARG A C 1
ATOM 3051 O O . ARG A 1 396 ? 17.044 -2.037 -19.744 1.00 93.69 396 ARG A O 1
ATOM 3058 N N . MET A 1 397 ? 16.865 -4.278 -19.744 1.00 94.50 397 MET A N 1
ATOM 3059 C CA . MET A 1 397 ? 15.403 -4.304 -19.701 1.00 94.50 397 MET A CA 1
ATOM 3060 C C . MET A 1 397 ? 14.925 -4.266 -18.249 1.00 94.50 397 MET A C 1
ATOM 3062 O O . MET A 1 397 ? 15.244 -5.193 -17.509 1.00 94.50 397 MET A O 1
ATOM 3066 N N . PRO A 1 398 ? 14.183 -3.238 -17.810 1.00 94.19 398 PRO A N 1
ATOM 3067 C CA . PRO A 1 398 ? 13.890 -3.050 -16.394 1.00 94.19 398 PRO A CA 1
ATOM 3068 C C . PRO A 1 398 ? 12.436 -3.356 -16.016 1.00 94.19 398 PRO A C 1
ATOM 3070 O O . PRO A 1 398 ? 12.019 -3.033 -14.914 1.00 94.19 398 PRO A O 1
ATOM 3073 N N . PHE A 1 399 ? 11.636 -3.922 -16.917 1.00 95.69 399 PHE A N 1
ATOM 3074 C CA . PHE A 1 399 ? 10.235 -4.226 -16.636 1.00 95.69 399 PHE A CA 1
ATOM 3075 C C . PHE A 1 399 ? 9.681 -5.282 -17.588 1.00 95.69 399 PHE A C 1
ATOM 3077 O O . PHE A 1 399 ? 10.255 -5.554 -18.648 1.00 95.69 399 PHE A O 1
ATOM 3084 N N . SER A 1 400 ? 8.513 -5.808 -17.230 1.00 94.56 400 SER A N 1
ATOM 3085 C CA . SER A 1 400 ? 7.719 -6.740 -18.031 1.00 94.56 400 SER A CA 1
ATOM 3086 C C . SER A 1 400 ? 6.264 -6.272 -18.148 1.00 94.56 400 SER A C 1
ATOM 3088 O O . SER A 1 400 ? 5.794 -5.450 -17.364 1.00 94.56 400 SER A O 1
ATOM 3090 N N . PHE A 1 401 ? 5.521 -6.787 -19.129 1.00 94.62 401 PHE A N 1
ATOM 3091 C CA . PHE A 1 401 ? 4.102 -6.462 -19.306 1.00 94.62 401 PHE A CA 1
ATOM 3092 C C . PHE A 1 401 ? 3.224 -7.605 -18.812 1.00 94.62 401 PHE A C 1
ATOM 3094 O O . PHE A 1 401 ? 3.408 -8.744 -19.229 1.00 94.62 401 PHE A O 1
ATOM 3101 N N . ALA A 1 402 ? 2.219 -7.322 -17.986 1.00 94.12 402 ALA A N 1
ATOM 3102 C CA . ALA A 1 402 ? 1.168 -8.303 -17.744 1.00 94.12 402 ALA A CA 1
ATOM 3103 C C . ALA A 1 402 ? 0.322 -8.488 -19.013 1.00 94.12 402 ALA A C 1
ATOM 3105 O O . ALA A 1 402 ? 0.079 -7.536 -19.758 1.00 94.12 402 ALA A O 1
ATOM 3106 N N . SER A 1 403 ? -0.156 -9.709 -19.255 1.00 93.25 403 SER A N 1
ATOM 3107 C CA . SER A 1 403 ? -1.112 -9.965 -20.336 1.00 93.25 403 SER A CA 1
ATOM 3108 C C . SER A 1 403 ? -2.342 -9.056 -20.213 1.00 93.25 403 SER A C 1
ATOM 3110 O O . SER A 1 403 ? -2.980 -9.015 -19.165 1.00 93.25 403 SER A O 1
ATOM 3112 N N . ILE A 1 404 ? -2.742 -8.381 -21.297 1.00 92.81 404 ILE A N 1
ATOM 3113 C CA . ILE A 1 404 ? -3.933 -7.505 -21.311 1.00 92.81 404 ILE A CA 1
ATOM 3114 C C . ILE A 1 404 ? -5.237 -8.243 -20.961 1.00 92.81 404 ILE A C 1
ATOM 3116 O O . ILE A 1 404 ? -6.216 -7.624 -20.547 1.00 92.81 404 ILE A O 1
ATOM 3120 N N . ALA A 1 405 ? -5.246 -9.571 -21.118 1.00 90.50 405 ALA A N 1
ATOM 3121 C CA . ALA A 1 405 ? -6.372 -10.423 -20.759 1.00 90.50 405 ALA A CA 1
ATOM 3122 C C . ALA A 1 405 ? -6.441 -10.720 -19.250 1.00 90.50 405 ALA A C 1
ATOM 3124 O O . ALA A 1 405 ? -7.505 -11.089 -18.762 1.00 90.50 405 ALA A O 1
ATOM 3125 N N . SER A 1 406 ? -5.343 -10.556 -18.499 1.00 90.56 406 SER A N 1
ATOM 3126 C CA . SER A 1 406 ? -5.335 -10.816 -17.055 1.00 90.56 406 SER A CA 1
ATOM 3127 C C . SER A 1 406 ? -6.040 -9.709 -16.274 1.00 90.56 406 SER A C 1
ATOM 3129 O O . SER A 1 406 ? -6.111 -8.561 -16.724 1.00 90.56 406 SER A O 1
ATOM 3131 N N . SER A 1 407 ? -6.551 -10.030 -15.085 1.00 86.75 407 SER A N 1
ATOM 3132 C CA . SER A 1 407 ? -7.060 -9.036 -14.134 1.00 86.75 407 SER A CA 1
ATOM 3133 C C . SER A 1 407 ? -5.945 -8.119 -13.619 1.00 86.75 407 SER A C 1
ATOM 3135 O O . SER A 1 407 ? -6.184 -6.922 -13.485 1.00 86.75 407 SER A O 1
ATOM 3137 N N . ASP A 1 408 ? -4.719 -8.625 -13.447 1.00 89.69 408 ASP A N 1
ATOM 3138 C CA . ASP A 1 408 ? -3.571 -7.836 -12.971 1.00 89.69 408 ASP A CA 1
ATOM 3139 C C . ASP A 1 408 ? -3.211 -6.670 -13.891 1.00 89.69 408 ASP A C 1
ATOM 3141 O O . ASP A 1 408 ? -2.835 -5.600 -13.418 1.00 89.69 408 ASP A O 1
ATOM 3145 N N . SER A 1 409 ? -3.402 -6.807 -15.208 1.00 91.81 409 SER A N 1
ATOM 3146 C CA . SER A 1 409 ? -3.188 -5.680 -16.124 1.00 91.81 409 SER A CA 1
ATOM 3147 C C . SER A 1 409 ? -4.150 -4.507 -15.880 1.00 91.81 409 SER A C 1
ATOM 3149 O O . SER A 1 409 ? -3.882 -3.414 -16.362 1.00 91.81 409 SER A O 1
ATOM 3151 N N . LYS A 1 410 ? -5.251 -4.682 -15.123 1.00 91.19 410 LYS A N 1
ATOM 3152 C CA . LYS A 1 410 ? -6.100 -3.563 -14.656 1.00 91.19 410 LYS A CA 1
ATOM 3153 C C . LYS A 1 410 ? -5.403 -2.724 -13.586 1.00 91.19 410 LYS A C 1
ATOM 3155 O O . LYS A 1 410 ? -5.677 -1.534 -13.502 1.00 91.19 410 LYS A O 1
ATOM 3160 N N . ARG A 1 411 ? -4.527 -3.336 -12.781 1.00 91.56 411 ARG A N 1
ATOM 3161 C CA . ARG A 1 411 ? -3.811 -2.670 -11.682 1.00 91.56 411 ARG A CA 1
ATOM 3162 C C . ARG A 1 411 ? -2.715 -1.739 -12.204 1.00 91.56 411 ARG A C 1
ATOM 3164 O O . ARG A 1 411 ? -2.464 -0.704 -11.613 1.00 91.56 411 ARG A O 1
ATOM 3171 N N . CYS A 1 412 ? -2.136 -2.056 -13.364 1.00 95.00 412 CYS A N 1
ATOM 3172 C CA . CYS A 1 412 ? -1.227 -1.170 -14.092 1.00 95.00 412 CYS A CA 1
ATOM 3173 C C . CYS A 1 412 ? -1.711 -0.962 -15.532 1.00 95.00 412 CYS A C 1
ATOM 3175 O O . CYS A 1 412 ? -1.117 -1.434 -16.501 1.00 95.00 412 CYS A O 1
ATOM 3177 N N . ASP A 1 413 ? -2.854 -0.294 -15.676 1.00 95.19 413 ASP A N 1
ATOM 3178 C CA . ASP A 1 413 ? -3.573 -0.236 -16.952 1.00 95.19 413 ASP A CA 1
ATOM 3179 C C . ASP A 1 413 ? -2.880 0.575 -18.056 1.00 95.19 413 ASP A C 1
ATOM 3181 O O . ASP A 1 413 ? -3.204 0.396 -19.233 1.00 95.19 413 ASP A O 1
ATOM 3185 N N . ASN A 1 414 ? -1.919 1.424 -17.696 1.00 95.69 414 ASN A N 1
ATOM 3186 C CA . ASN A 1 414 ? -1.205 2.338 -18.582 1.00 95.69 414 ASN A CA 1
ATOM 3187 C C . ASN A 1 414 ? 0.303 2.064 -18.683 1.00 95.69 414 ASN A C 1
ATOM 3189 O O . ASN A 1 414 ? 1.006 2.848 -19.326 1.00 95.69 414 ASN A O 1
ATOM 3193 N N . GLY A 1 415 ? 0.821 1.001 -18.063 1.00 95.81 415 GLY A N 1
ATOM 3194 C CA . GLY A 1 415 ? 2.260 0.764 -18.039 1.00 95.81 415 GLY A CA 1
ATOM 3195 C C . GLY A 1 415 ? 2.688 -0.667 -17.743 1.00 95.81 415 GLY A C 1
ATOM 3196 O O . GLY A 1 415 ? 1.860 -1.561 -17.580 1.00 95.81 415 GLY A O 1
ATOM 3197 N N . PRO A 1 416 ? 4.008 -0.895 -17.733 1.00 96.88 416 PRO A N 1
ATOM 3198 C CA . PRO A 1 416 ? 4.584 -2.172 -17.365 1.00 96.88 416 PRO A CA 1
ATOM 3199 C C . PRO A 1 416 ? 4.778 -2.288 -15.846 1.00 96.88 416 PRO A C 1
ATOM 3201 O O . PRO A 1 416 ? 4.733 -1.299 -15.109 1.00 96.88 416 PRO A O 1
ATOM 3204 N N . PHE A 1 417 ? 5.065 -3.508 -15.407 1.00 97.06 417 PHE A N 1
ATOM 3205 C CA . PHE A 1 417 ? 5.446 -3.821 -14.039 1.00 97.06 417 PHE A CA 1
ATOM 3206 C C . PHE A 1 417 ? 6.960 -3.965 -13.916 1.00 97.06 417 PHE A C 1
ATOM 3208 O O . PHE A 1 417 ? 7.592 -4.627 -14.739 1.00 97.06 417 PHE A O 1
ATOM 3215 N N . VAL A 1 418 ? 7.516 -3.374 -12.867 1.00 96.88 418 VAL A N 1
ATOM 3216 C CA . VAL A 1 418 ? 8.870 -3.631 -12.376 1.00 96.88 418 VAL A CA 1
ATOM 3217 C C . VAL A 1 418 ? 8.750 -4.672 -11.271 1.00 96.88 418 VAL A C 1
ATOM 3219 O O . VAL A 1 418 ? 7.976 -4.468 -10.341 1.00 96.88 418 VAL A O 1
ATOM 3222 N N . THR A 1 419 ? 9.475 -5.782 -11.354 1.00 95.12 419 THR A N 1
ATOM 3223 C CA . THR A 1 419 ? 9.383 -6.880 -10.375 1.00 95.12 419 THR A CA 1
ATOM 3224 C C . THR A 1 419 ? 10.624 -7.012 -9.503 1.00 95.12 419 THR A C 1
ATOM 3226 O O . THR A 1 419 ? 10.659 -7.869 -8.626 1.00 95.12 419 THR A O 1
ATOM 3229 N N . THR A 1 420 ? 11.658 -6.194 -9.727 1.00 94.50 420 THR A N 1
ATOM 3230 C CA . THR A 1 420 ? 12.913 -6.286 -8.972 1.00 94.50 420 THR A CA 1
ATOM 3231 C C . THR A 1 420 ? 13.422 -4.938 -8.470 1.00 94.50 420 THR A C 1
ATOM 3233 O O . THR A 1 420 ? 13.389 -3.919 -9.167 1.00 94.50 420 THR A O 1
ATOM 3236 N N . ALA A 1 421 ? 14.035 -4.960 -7.282 1.00 94.00 421 ALA A N 1
ATOM 3237 C CA . ALA A 1 421 ? 14.696 -3.798 -6.688 1.00 94.00 421 ALA A CA 1
ATOM 3238 C C . ALA A 1 421 ? 15.778 -3.207 -7.602 1.00 94.00 421 ALA A C 1
ATOM 3240 O O . ALA A 1 421 ? 15.920 -1.992 -7.712 1.00 94.00 421 ALA A O 1
ATOM 3241 N N . ALA A 1 422 ? 16.536 -4.060 -8.297 1.00 93.12 422 ALA A N 1
ATOM 3242 C CA . ALA A 1 422 ? 17.627 -3.616 -9.155 1.00 93.12 422 ALA A CA 1
ATOM 3243 C C . ALA A 1 422 ? 17.135 -2.895 -10.423 1.00 93.12 422 ALA A C 1
ATOM 3245 O O . ALA A 1 422 ? 17.842 -2.024 -10.934 1.00 93.12 422 ALA A O 1
ATOM 3246 N N . SER A 1 423 ? 15.954 -3.249 -10.933 1.00 95.38 423 SER A N 1
ATOM 3247 C CA . SER A 1 423 ? 15.308 -2.530 -12.031 1.00 95.38 423 SER A CA 1
ATOM 3248 C C . SER A 1 423 ? 14.700 -1.207 -11.568 1.00 95.38 423 SER A C 1
ATOM 3250 O O . SER A 1 423 ? 14.880 -0.198 -12.248 1.00 95.38 423 SER A O 1
ATOM 3252 N N . ALA A 1 424 ? 14.066 -1.179 -10.391 1.00 95.75 424 ALA A N 1
ATOM 3253 C CA . ALA A 1 424 ? 13.551 0.057 -9.803 1.00 95.75 424 ALA A CA 1
ATOM 3254 C C . ALA A 1 424 ? 14.679 1.066 -9.524 1.00 95.75 424 ALA A C 1
ATOM 3256 O O . ALA A 1 424 ? 14.571 2.239 -9.880 1.00 95.75 424 ALA A O 1
ATOM 3257 N N . ALA A 1 425 ? 15.811 0.587 -8.991 1.00 94.56 425 ALA A N 1
ATOM 3258 C CA . ALA A 1 425 ? 17.026 1.376 -8.794 1.00 94.56 425 ALA A CA 1
ATOM 3259 C C . ALA A 1 425 ? 17.566 1.954 -10.104 1.00 94.56 425 ALA A C 1
ATOM 3261 O O . ALA A 1 425 ? 17.991 3.106 -10.154 1.00 94.56 425 ALA A O 1
ATOM 3262 N N . PHE A 1 426 ? 17.564 1.137 -11.159 1.00 94.50 426 PHE A N 1
ATOM 3263 C CA . PHE A 1 426 ? 18.051 1.527 -12.477 1.00 94.50 426 PHE A CA 1
ATOM 3264 C C . PHE A 1 426 ? 17.170 2.604 -13.123 1.00 94.50 426 PHE A C 1
ATOM 3266 O O . PHE A 1 426 ? 17.691 3.526 -13.746 1.00 94.50 426 PHE A O 1
ATOM 3273 N N . LEU A 1 427 ? 15.851 2.507 -12.947 1.00 94.69 427 LEU A N 1
ATOM 3274 C CA . LEU A 1 427 ? 14.888 3.486 -13.454 1.00 94.69 427 LEU A CA 1
ATOM 3275 C C . LEU A 1 427 ? 14.724 4.721 -12.560 1.00 94.69 427 LEU A C 1
ATOM 3277 O O . LEU A 1 427 ? 14.072 5.673 -12.984 1.00 94.69 427 LEU A O 1
ATOM 3281 N N . ASP A 1 428 ? 15.269 4.700 -11.339 1.00 94.44 428 ASP A N 1
ATOM 3282 C CA . ASP A 1 428 ? 14.944 5.657 -10.273 1.00 94.44 428 ASP A CA 1
ATOM 3283 C C . ASP A 1 428 ? 13.417 5.784 -10.056 1.00 94.44 428 ASP A C 1
ATOM 3285 O O . ASP A 1 428 ? 12.900 6.867 -9.780 1.00 94.44 428 ASP A O 1
ATOM 3289 N N . SER A 1 429 ? 12.677 4.676 -10.224 1.00 94.12 429 SER A N 1
ATOM 3290 C CA . SER A 1 429 ? 11.201 4.658 -10.215 1.00 94.12 429 SER A CA 1
ATOM 3291 C C . SER A 1 429 ? 10.592 4.656 -8.815 1.00 94.12 429 SER A C 1
ATOM 3293 O O . SER A 1 429 ? 9.386 4.860 -8.658 1.00 94.12 429 SER A O 1
ATOM 3295 N N . ASP A 1 430 ? 11.412 4.405 -7.795 1.00 93.38 430 ASP A N 1
ATOM 3296 C CA . ASP A 1 430 ? 10.971 4.235 -6.421 1.00 93.38 430 ASP A CA 1
ATOM 3297 C C . ASP A 1 430 ? 11.967 4.845 -5.415 1.00 93.38 430 ASP A C 1
ATOM 3299 O O . ASP A 1 430 ? 13.164 4.547 -5.473 1.00 93.38 430 ASP A O 1
ATOM 3303 N N . PRO A 1 431 ? 11.514 5.682 -4.461 1.00 93.44 431 PRO A N 1
ATOM 3304 C CA . PRO A 1 431 ? 12.390 6.285 -3.460 1.00 93.44 431 PRO A CA 1
ATOM 3305 C C . PRO A 1 431 ? 12.986 5.288 -2.455 1.00 93.44 431 PRO A C 1
ATOM 3307 O O . PRO A 1 431 ? 13.978 5.640 -1.806 1.00 93.44 431 PRO A O 1
ATOM 3310 N N . CYS A 1 432 ? 12.400 4.095 -2.287 1.00 94.06 432 CYS A N 1
ATOM 3311 C CA . CYS A 1 432 ? 12.898 3.054 -1.381 1.00 94.06 432 CYS A CA 1
ATOM 3312 C C . CYS A 1 432 ? 13.991 2.194 -2.014 1.00 94.06 432 CYS A C 1
ATOM 3314 O O . CYS A 1 432 ? 14.850 1.683 -1.298 1.00 94.06 432 CYS A O 1
ATOM 3316 N N . HIS A 1 433 ? 14.006 2.089 -3.342 1.00 95.12 433 HIS A N 1
ATOM 3317 C CA . HIS A 1 433 ? 14.946 1.250 -4.084 1.00 95.12 433 HIS A CA 1
ATOM 3318 C C . HIS A 1 433 ? 15.969 2.049 -4.894 1.00 95.12 433 HIS A C 1
ATOM 3320 O O . HIS A 1 433 ? 16.593 1.500 -5.794 1.00 95.12 433 HIS A O 1
ATOM 3326 N N . LYS A 1 434 ? 16.195 3.334 -4.591 1.00 93.56 434 LYS A N 1
ATOM 3327 C CA . LYS A 1 434 ? 17.246 4.121 -5.263 1.00 93.56 434 LYS A CA 1
ATOM 3328 C C . LYS A 1 434 ? 18.625 3.505 -5.050 1.00 93.56 434 LYS A C 1
ATOM 3330 O O . LYS A 1 434 ? 18.880 2.896 -4.010 1.00 93.56 434 LYS A O 1
ATOM 3335 N N . ALA A 1 435 ? 19.553 3.743 -5.976 1.00 91.50 435 ALA A N 1
ATOM 3336 C CA . ALA A 1 435 ? 20.946 3.328 -5.814 1.00 91.50 435 AL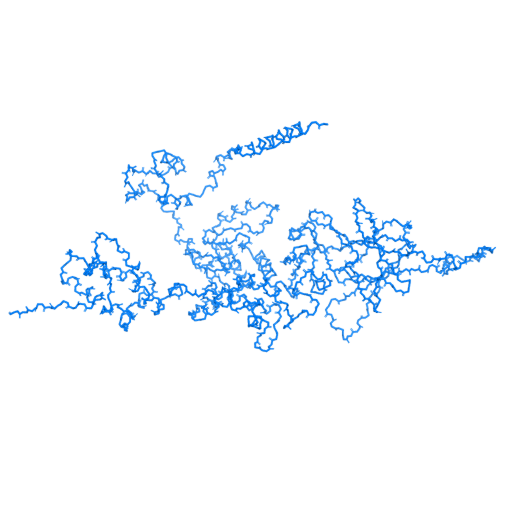A A CA 1
ATOM 3337 C C . ALA A 1 435 ? 21.525 3.795 -4.459 1.00 91.50 435 ALA A C 1
ATOM 3339 O O . ALA A 1 435 ? 21.478 4.980 -4.132 1.00 91.50 435 ALA A O 1
ATOM 3340 N N . GLY A 1 436 ? 22.062 2.856 -3.670 1.00 91.81 436 GLY A N 1
ATOM 3341 C CA . GLY A 1 436 ? 22.578 3.106 -2.315 1.00 91.81 436 GLY A CA 1
ATOM 3342 C C . GLY A 1 436 ? 21.550 2.960 -1.181 1.00 91.81 436 GLY A C 1
ATOM 3343 O O . GLY A 1 436 ? 21.934 2.998 -0.010 1.00 91.81 436 GLY A O 1
ATOM 3344 N N . SER A 1 437 ? 20.273 2.751 -1.506 1.00 94.19 437 SER A N 1
ATOM 3345 C CA . SER A 1 437 ? 19.237 2.417 -0.522 1.00 94.19 437 SER A CA 1
ATOM 3346 C C . SER A 1 437 ? 19.357 0.955 -0.101 1.00 94.19 437 SER A C 1
ATOM 3348 O O . SER A 1 437 ? 19.622 0.076 -0.921 1.00 94.19 437 SER A O 1
ATOM 3350 N N . GLY A 1 438 ? 19.162 0.699 1.184 1.00 94.75 438 GLY A N 1
ATOM 3351 C CA . GLY A 1 438 ? 19.219 -0.625 1.784 1.00 94.75 438 GLY A CA 1
ATOM 3352 C C . GLY A 1 438 ? 19.009 -0.540 3.295 1.00 94.75 438 GLY A C 1
ATOM 3353 O O . GLY A 1 438 ? 18.739 0.548 3.818 1.00 94.75 438 GLY A O 1
ATOM 3354 N N . PRO A 1 439 ? 19.130 -1.667 4.017 1.00 96.62 439 PRO A N 1
ATOM 3355 C CA . PRO A 1 439 ? 18.954 -1.690 5.462 1.00 96.62 439 PRO A CA 1
ATOM 3356 C C . PRO A 1 439 ? 19.811 -0.629 6.166 1.00 96.62 439 PRO A C 1
ATOM 3358 O O . PRO A 1 439 ? 21.036 -0.624 6.054 1.00 96.62 439 PRO A O 1
ATOM 3361 N N . GLY A 1 440 ? 19.154 0.277 6.894 1.00 96.56 440 GLY A N 1
ATOM 3362 C CA . GLY A 1 440 ? 19.797 1.391 7.602 1.00 96.56 440 GLY A CA 1
ATOM 3363 C C . GLY A 1 440 ? 20.094 2.644 6.761 1.00 96.56 440 GLY A C 1
ATOM 3364 O O . GLY A 1 440 ? 20.520 3.645 7.332 1.00 96.56 440 GLY A O 1
ATOM 3365 N N . THR A 1 441 ? 19.862 2.626 5.443 1.00 97.00 441 THR A N 1
ATOM 3366 C CA . THR A 1 441 ? 20.149 3.753 4.529 1.00 97.00 441 THR A CA 1
ATOM 3367 C C . THR A 1 441 ? 18.960 4.186 3.664 1.00 97.00 441 THR A C 1
ATOM 3369 O O . THR A 1 441 ? 19.134 5.013 2.767 1.00 97.00 441 THR A O 1
ATOM 3372 N N . TYR A 1 442 ? 17.749 3.671 3.910 1.00 97.06 442 TYR A N 1
ATOM 3373 C CA . TYR A 1 442 ? 16.548 4.117 3.194 1.00 97.06 442 TYR A CA 1
ATOM 3374 C C . TYR A 1 442 ? 16.299 5.618 3.374 1.00 97.06 442 TYR A C 1
ATOM 3376 O O . TYR A 1 442 ? 16.515 6.188 4.447 1.00 97.06 442 TYR A O 1
ATOM 3384 N N . SER A 1 443 ? 15.819 6.263 2.310 1.00 96.12 443 SER A N 1
ATOM 3385 C CA . SER A 1 443 ? 15.554 7.700 2.331 1.00 96.12 443 SER A CA 1
ATOM 3386 C C . SER A 1 443 ? 14.371 8.052 3.254 1.00 96.12 443 SER A C 1
ATOM 3388 O O . SER A 1 443 ? 13.406 7.288 3.331 1.00 96.12 443 SER A O 1
ATOM 3390 N N . PRO A 1 444 ? 14.362 9.234 3.901 1.00 97.12 444 PRO A N 1
ATOM 3391 C CA . PRO A 1 444 ? 13.205 9.690 4.677 1.00 97.12 444 PRO A CA 1
ATOM 3392 C C . PRO A 1 444 ? 11.912 9.745 3.854 1.00 97.12 444 PRO A C 1
ATOM 3394 O O . PRO A 1 444 ? 10.845 9.451 4.375 1.00 97.12 444 PRO A O 1
ATOM 3397 N N . VAL A 1 445 ? 12.011 10.068 2.557 1.00 96.25 445 VAL A N 1
ATOM 3398 C CA . VAL A 1 445 ? 10.865 10.118 1.632 1.00 96.25 445 VAL A CA 1
ATOM 3399 C C . VAL A 1 445 ? 10.251 8.734 1.430 1.00 96.25 445 VAL A C 1
ATOM 3401 O O . VAL A 1 445 ? 9.032 8.603 1.461 1.00 96.25 445 VAL A O 1
ATOM 3404 N N . CYS A 1 446 ? 11.081 7.702 1.252 1.00 96.06 446 CYS A N 1
ATOM 3405 C CA . CYS A 1 446 ? 10.617 6.316 1.204 1.00 96.06 446 CYS A CA 1
ATOM 3406 C C . CYS A 1 446 ? 9.840 5.954 2.473 1.00 96.06 446 CYS A C 1
ATOM 3408 O O . CYS A 1 446 ? 8.692 5.514 2.418 1.00 96.06 446 CYS A O 1
ATOM 3410 N N . LEU A 1 447 ? 10.472 6.176 3.625 1.00 97.38 447 LEU A N 1
ATOM 3411 C CA . LEU A 1 447 ? 9.917 5.750 4.900 1.00 97.38 447 LEU A CA 1
ATOM 3412 C C . LEU A 1 447 ? 8.658 6.533 5.262 1.00 97.38 447 LEU A C 1
ATOM 3414 O O . LEU A 1 447 ? 7.772 5.966 5.885 1.00 97.38 447 LEU A O 1
ATOM 3418 N N . ASP A 1 448 ? 8.546 7.801 4.857 1.00 97.00 448 ASP A N 1
ATOM 3419 C CA . ASP A 1 448 ? 7.348 8.615 5.088 1.00 97.00 448 ASP A CA 1
ATOM 3420 C C . ASP A 1 448 ? 6.129 8.037 4.364 1.00 97.00 448 ASP A C 1
ATOM 3422 O O . ASP A 1 448 ? 5.043 7.958 4.937 1.00 97.00 448 ASP A O 1
ATOM 3426 N N . GLN A 1 449 ? 6.315 7.552 3.132 1.00 94.75 449 GLN A N 1
ATOM 3427 C CA . GLN A 1 449 ? 5.240 6.899 2.388 1.00 94.75 449 GLN A CA 1
ATOM 3428 C C . GLN A 1 449 ? 4.775 5.604 3.062 1.00 94.75 449 GLN A C 1
ATOM 3430 O O . GLN A 1 449 ? 3.571 5.369 3.141 1.00 94.75 449 GLN A O 1
ATOM 3435 N N . ILE A 1 450 ? 5.708 4.781 3.553 1.00 95.56 450 ILE A N 1
ATOM 3436 C CA . ILE A 1 450 ? 5.381 3.538 4.269 1.00 95.56 450 ILE A CA 1
ATOM 3437 C C . ILE A 1 450 ? 4.697 3.871 5.605 1.00 95.56 450 ILE A C 1
ATOM 3439 O O . ILE A 1 450 ? 3.622 3.359 5.902 1.00 95.56 450 ILE A O 1
ATOM 3443 N N . PHE A 1 451 ? 5.264 4.798 6.379 1.00 97.25 451 PHE A N 1
ATOM 3444 C CA . PHE A 1 451 ? 4.726 5.256 7.662 1.00 97.25 451 PHE A CA 1
ATOM 3445 C C . PHE A 1 451 ? 3.284 5.764 7.548 1.00 97.25 451 PHE A C 1
ATOM 3447 O O . PHE A 1 451 ? 2.420 5.366 8.331 1.00 97.25 451 PHE A O 1
ATOM 3454 N N . LYS A 1 452 ? 2.995 6.583 6.530 1.00 95.06 452 LYS A N 1
ATOM 3455 C CA . LYS A 1 452 ? 1.637 7.061 6.229 1.00 95.06 452 LYS A CA 1
ATOM 3456 C C . LYS A 1 452 ? 0.710 5.947 5.746 1.00 95.06 452 LYS A C 1
ATOM 3458 O O . LYS A 1 452 ? -0.470 5.967 6.094 1.00 95.06 452 LYS A O 1
ATOM 3463 N N . GLY A 1 453 ? 1.226 4.963 5.004 1.00 91.12 453 GLY A N 1
ATOM 3464 C CA . GLY A 1 453 ? 0.480 3.764 4.599 1.00 91.12 453 GLY A CA 1
ATOM 3465 C C . GLY A 1 453 ? -0.110 3.004 5.791 1.00 91.12 453 GLY A C 1
ATOM 3466 O O . GLY A 1 453 ? -1.279 2.614 5.763 1.00 91.12 453 GLY A O 1
ATOM 3467 N N . PHE A 1 454 ? 0.646 2.931 6.891 1.00 93.00 454 PHE A N 1
ATOM 3468 C CA . PHE A 1 454 ? 0.214 2.339 8.163 1.00 93.00 454 PHE A CA 1
ATOM 3469 C C . PHE A 1 454 ? -0.571 3.298 9.080 1.00 93.00 454 PHE A C 1
ATOM 3471 O O . PHE A 1 454 ? -0.793 3.000 10.254 1.00 93.00 454 PHE A O 1
ATOM 3478 N N . GLY A 1 455 ? -1.028 4.444 8.564 1.00 92.75 455 GLY A N 1
ATOM 3479 C CA . GLY A 1 455 ? -1.848 5.410 9.302 1.00 92.75 455 GLY A CA 1
ATOM 3480 C C . GLY A 1 455 ? -1.060 6.424 10.134 1.00 92.75 455 GLY A C 1
ATOM 3481 O O . GLY A 1 455 ? -1.656 7.145 10.935 1.00 92.75 455 GLY A O 1
ATOM 3482 N N . GLY A 1 456 ? 0.260 6.495 9.955 1.00 96.31 456 GLY A N 1
ATOM 3483 C CA . GLY A 1 456 ? 1.096 7.504 10.589 1.00 96.31 456 GLY A CA 1
ATOM 3484 C C . GLY A 1 456 ? 0.841 8.920 10.054 1.00 96.31 456 GLY A C 1
ATOM 3485 O O . GLY A 1 456 ? 0.373 9.108 8.930 1.00 96.31 456 GLY A O 1
ATOM 3486 N N . THR A 1 457 ? 1.159 9.939 10.852 1.00 97.06 457 THR A N 1
ATOM 3487 C CA . THR A 1 457 ? 1.050 11.359 10.478 1.00 97.06 457 THR A CA 1
ATOM 3488 C C . THR A 1 457 ? 2.346 12.114 10.774 1.00 97.06 457 THR A C 1
ATOM 3490 O O . THR A 1 457 ? 3.135 11.717 11.629 1.00 97.06 457 THR A O 1
ATOM 3493 N N . ASP A 1 458 ? 2.544 13.274 10.147 1.00 97.31 458 ASP A N 1
ATOM 3494 C CA . ASP A 1 458 ? 3.730 14.116 10.385 1.00 97.31 458 ASP A CA 1
ATOM 3495 C C . ASP A 1 458 ? 3.857 14.584 11.854 1.00 97.31 458 ASP A C 1
ATOM 3497 O O . ASP A 1 458 ? 4.941 14.942 12.328 1.00 97.31 458 ASP A O 1
ATOM 3501 N N . LYS A 1 459 ? 2.750 14.565 12.611 1.00 97.25 459 LYS A N 1
ATOM 3502 C CA . LYS A 1 459 ? 2.740 14.892 14.042 1.00 97.25 459 LYS A CA 1
ATOM 3503 C C . LYS A 1 459 ? 3.295 13.756 14.900 1.00 97.25 459 LYS A C 1
ATOM 3505 O O . LYS A 1 459 ? 3.866 14.051 15.951 1.00 97.25 459 LYS A O 1
ATOM 3510 N N . GLY A 1 460 ? 3.214 12.507 14.438 1.00 97.75 460 GLY A N 1
ATOM 3511 C CA . GLY A 1 460 ? 3.733 11.330 15.131 1.00 97.75 460 GLY A CA 1
ATOM 3512 C C . GLY A 1 460 ? 5.207 11.465 15.499 1.00 97.75 460 GLY A C 1
ATOM 3513 O O . GLY A 1 460 ? 6.012 11.985 14.721 1.00 97.75 460 GLY A O 1
ATOM 3514 N N . THR A 1 461 ? 5.591 11.046 16.703 1.00 98.12 461 THR A N 1
ATOM 3515 C CA . THR A 1 461 ? 7.004 11.046 17.127 1.00 98.12 461 THR A CA 1
ATOM 3516 C C . THR A 1 461 ? 7.832 10.047 16.317 1.00 98.12 461 THR A C 1
ATOM 3518 O O . THR A 1 461 ? 9.034 10.246 16.162 1.00 98.12 461 THR A O 1
ATOM 3521 N N . GLY A 1 462 ? 7.179 9.039 15.729 1.00 97.69 462 GLY A N 1
ATOM 3522 C CA . GLY A 1 462 ? 7.756 8.074 14.801 1.00 97.69 462 GLY A CA 1
ATOM 3523 C C . GLY A 1 462 ? 7.930 8.572 13.368 1.00 97.69 462 GLY A C 1
ATOM 3524 O O . GLY A 1 462 ? 8.547 7.867 12.579 1.00 97.69 462 GLY A O 1
ATOM 3525 N N . SER A 1 463 ? 7.437 9.766 13.013 1.00 98.25 463 SER A N 1
ATOM 3526 C CA . SER A 1 463 ? 7.557 10.278 11.642 1.00 98.25 463 SER A CA 1
ATOM 3527 C C . SER A 1 463 ? 9.028 10.300 11.185 1.00 98.25 463 SER A C 1
ATOM 3529 O O . SER A 1 463 ? 9.871 10.885 11.873 1.00 98.25 463 SER A O 1
ATOM 3531 N N . PRO A 1 464 ? 9.361 9.733 10.010 1.00 97.69 464 PRO A N 1
ATOM 3532 C CA . PRO A 1 464 ? 10.734 9.689 9.497 1.00 97.69 464 PRO A CA 1
ATOM 3533 C C . PRO A 1 464 ? 11.245 11.053 9.016 1.00 97.69 464 PRO A C 1
ATOM 3535 O O . PRO A 1 464 ? 12.418 11.192 8.677 1.00 97.69 464 PRO A O 1
ATOM 3538 N N . LEU A 1 465 ? 10.388 12.077 9.017 1.00 96.94 465 LEU A N 1
ATOM 3539 C CA . LEU A 1 465 ? 10.795 13.471 8.842 1.00 96.94 465 LEU A CA 1
ATOM 3540 C C . LEU A 1 465 ? 11.507 14.024 10.090 1.00 96.94 465 LEU A C 1
ATOM 3542 O O . LEU A 1 465 ? 12.173 15.055 10.014 1.00 96.94 465 LEU A O 1
ATOM 3546 N N . LYS A 1 466 ? 11.383 13.339 11.234 1.00 97.56 466 LYS A N 1
ATOM 3547 C CA . LYS A 1 466 ? 12.082 13.648 12.485 1.00 97.56 466 LYS A CA 1
ATOM 3548 C C . LYS A 1 466 ? 13.293 12.717 12.635 1.00 97.56 466 LYS A C 1
ATOM 3550 O O . LYS A 1 466 ? 13.148 11.518 12.392 1.00 97.56 466 LYS A O 1
ATOM 3555 N N . PRO A 1 467 ? 14.471 13.208 13.063 1.00 97.50 467 PRO A N 1
ATOM 3556 C CA . PRO A 1 467 ? 15.667 12.372 13.209 1.00 97.50 467 PRO A CA 1
ATOM 3557 C C . PRO A 1 467 ? 15.474 11.155 14.127 1.00 97.50 467 PRO A C 1
ATOM 3559 O O . PRO A 1 467 ? 15.965 10.065 13.829 1.00 97.50 467 PRO A O 1
ATOM 3562 N N . GLU A 1 468 ? 14.740 11.318 15.227 1.00 97.12 468 GLU A N 1
ATOM 3563 C CA . GLU A 1 468 ? 14.466 10.255 16.195 1.00 97.12 468 GLU A CA 1
ATOM 3564 C C . GLU A 1 468 ? 13.519 9.203 15.614 1.00 97.12 468 GLU A C 1
ATOM 3566 O O . GLU A 1 468 ? 13.793 8.010 15.735 1.00 97.12 468 GLU A O 1
ATOM 3571 N N . GLY A 1 469 ? 12.453 9.640 14.934 1.00 97.56 469 GLY A N 1
ATOM 3572 C CA . GLY A 1 469 ? 11.506 8.758 14.250 1.00 97.56 469 GLY A CA 1
ATOM 3573 C C . GLY A 1 469 ? 12.177 7.976 13.122 1.00 97.56 469 GLY A C 1
ATOM 3574 O O . GLY A 1 469 ? 12.053 6.755 13.052 1.00 97.56 469 GLY A O 1
ATOM 3575 N N . LEU A 1 470 ? 13.004 8.651 12.316 1.00 97.88 470 LEU A N 1
ATOM 3576 C CA . LEU A 1 470 ? 13.804 8.025 11.262 1.00 97.88 470 LEU A CA 1
ATOM 3577 C C . LEU A 1 470 ? 14.696 6.911 11.820 1.00 97.88 470 LEU A C 1
ATOM 3579 O O . LEU A 1 470 ? 14.705 5.796 11.299 1.00 97.88 470 LEU A O 1
ATOM 3583 N N . LYS A 1 471 ? 15.421 7.194 12.908 1.00 97.88 471 LYS A N 1
ATOM 3584 C CA . LYS A 1 471 ? 16.272 6.204 13.575 1.00 97.88 471 LYS A CA 1
ATOM 3585 C C . LYS A 1 471 ? 15.452 5.057 14.170 1.00 97.88 471 LYS A C 1
ATOM 3587 O O . LYS A 1 471 ? 15.853 3.905 14.033 1.00 97.88 471 LYS A O 1
ATOM 3592 N N . ALA A 1 472 ? 14.320 5.362 14.805 1.00 97.81 472 ALA A N 1
ATOM 3593 C CA . ALA A 1 472 ? 13.441 4.368 15.414 1.00 97.81 472 ALA A CA 1
ATOM 3594 C C . ALA A 1 472 ? 12.839 3.408 14.381 1.00 97.81 472 ALA A C 1
ATOM 3596 O O . ALA A 1 472 ? 12.670 2.234 14.692 1.00 97.81 472 ALA A O 1
ATOM 3597 N N . ILE A 1 473 ? 12.557 3.878 13.161 1.00 98.06 473 ILE A N 1
ATOM 3598 C CA . ILE A 1 473 ? 12.075 3.047 12.050 1.00 98.06 473 ILE A CA 1
ATOM 3599 C C . ILE A 1 473 ? 13.219 2.230 11.438 1.00 98.06 473 ILE A C 1
ATOM 3601 O O . ILE A 1 473 ? 13.086 1.018 11.273 1.00 98.06 473 ILE A O 1
ATOM 3605 N N . LEU A 1 474 ? 14.356 2.863 11.134 1.00 98.06 474 LEU A N 1
ATOM 3606 C CA . LEU A 1 474 ? 15.475 2.213 10.441 1.00 98.06 474 LEU A CA 1
ATOM 3607 C C . LEU A 1 474 ? 16.168 1.118 11.257 1.00 98.06 474 LEU A C 1
ATOM 3609 O O . LEU A 1 474 ? 16.754 0.214 10.660 1.00 98.06 474 LEU A O 1
ATOM 3613 N N . PHE A 1 475 ? 16.149 1.202 12.590 1.00 97.94 475 PHE A N 1
ATOM 3614 C CA . PHE A 1 475 ? 16.962 0.339 13.446 1.00 97.94 475 PHE A CA 1
ATOM 3615 C C . PHE A 1 475 ? 16.162 -0.316 14.571 1.00 97.94 475 PHE A C 1
ATOM 3617 O O . PHE A 1 475 ? 15.414 0.341 15.295 1.00 97.94 475 PHE A O 1
ATOM 3624 N N . ASP A 1 476 ? 16.407 -1.609 14.772 1.00 96.69 476 ASP A N 1
ATOM 3625 C CA . ASP A 1 476 ? 16.080 -2.318 16.005 1.00 96.69 476 ASP A CA 1
ATOM 3626 C C . ASP A 1 476 ? 17.299 -2.291 16.934 1.00 96.69 476 ASP A C 1
ATOM 3628 O O . ASP A 1 476 ? 18.249 -3.069 16.794 1.00 96.69 476 ASP A O 1
ATOM 3632 N N . GLY A 1 477 ? 17.344 -1.282 17.806 1.00 95.12 477 GLY A N 1
ATOM 3633 C CA . GLY A 1 477 ? 18.545 -0.945 18.567 1.00 95.12 477 GLY A CA 1
ATOM 3634 C C . GLY A 1 477 ? 19.685 -0.503 17.643 1.00 95.12 477 GLY A C 1
ATOM 3635 O O . GLY A 1 477 ? 19.713 0.639 17.187 1.00 95.12 477 GLY A O 1
ATOM 3636 N N . SER A 1 478 ? 20.642 -1.399 17.387 1.00 96.38 478 SER A N 1
ATOM 3637 C CA . SER A 1 478 ? 21.753 -1.191 16.445 1.00 96.38 478 SER A CA 1
ATOM 3638 C C . SER A 1 478 ? 21.626 -2.000 15.151 1.00 96.38 478 SER A C 1
ATOM 3640 O O . SER A 1 478 ? 22.397 -1.767 14.218 1.00 96.38 478 SER A O 1
ATOM 3642 N N . LYS A 1 479 ? 20.678 -2.943 15.071 1.00 97.81 479 LYS A N 1
ATOM 3643 C CA . LYS A 1 479 ? 20.473 -3.775 13.884 1.00 97.81 479 LYS A CA 1
ATOM 3644 C C . LYS A 1 479 ? 19.676 -2.978 12.840 1.00 97.81 479 LYS A C 1
ATOM 3646 O O . LYS A 1 479 ? 18.561 -2.560 13.150 1.00 97.81 479 LYS A O 1
ATOM 3651 N N . PRO A 1 480 ? 20.197 -2.763 11.619 1.00 97.75 480 PRO A N 1
ATOM 3652 C CA . PRO A 1 480 ? 19.420 -2.137 10.554 1.00 97.75 480 PRO A CA 1
ATOM 3653 C C . PRO A 1 480 ? 18.282 -3.065 10.109 1.00 97.75 480 PRO A C 1
ATOM 3655 O O . PRO A 1 480 ? 18.503 -4.265 9.942 1.00 97.75 480 PRO A O 1
ATOM 3658 N N . ARG A 1 481 ? 17.086 -2.508 9.907 1.00 97.44 481 ARG A N 1
ATOM 3659 C CA . ARG A 1 481 ? 15.912 -3.235 9.409 1.00 97.44 481 ARG A CA 1
ATOM 3660 C C . ARG A 1 481 ? 15.854 -3.241 7.882 1.00 97.44 481 ARG A C 1
ATOM 3662 O O . ARG A 1 481 ? 16.228 -2.260 7.238 1.00 97.44 481 ARG A O 1
ATOM 3669 N N . THR A 1 482 ? 15.362 -4.329 7.302 1.00 95.81 482 THR A N 1
ATOM 3670 C CA . THR A 1 482 ? 14.907 -4.414 5.901 1.00 95.81 482 THR A CA 1
ATOM 3671 C C . THR A 1 482 ? 13.566 -3.688 5.701 1.00 95.81 482 THR A C 1
ATOM 3673 O O . THR A 1 482 ? 12.916 -3.334 6.683 1.00 95.81 482 THR A O 1
ATOM 3676 N N . LEU A 1 483 ? 13.125 -3.450 4.455 1.00 94.25 483 LEU A N 1
ATOM 3677 C CA . LEU A 1 483 ? 11.791 -2.865 4.210 1.00 94.25 483 LEU A CA 1
ATOM 3678 C C . LEU A 1 483 ? 10.666 -3.752 4.756 1.00 94.25 483 LEU A C 1
ATOM 3680 O O . LEU A 1 483 ? 9.677 -3.237 5.267 1.00 94.25 483 LEU A O 1
ATOM 3684 N N . GLU A 1 484 ? 10.839 -5.073 4.696 1.00 92.00 484 GLU A N 1
ATOM 3685 C CA . GLU A 1 484 ? 9.890 -6.030 5.264 1.00 92.00 484 GLU A CA 1
ATOM 3686 C C . GLU A 1 484 ? 9.785 -5.879 6.789 1.00 92.00 484 GLU A C 1
ATOM 3688 O O . GLU A 1 484 ? 8.691 -5.655 7.302 1.00 92.00 484 GLU A O 1
ATOM 3693 N N . GLU A 1 485 ? 10.921 -5.889 7.498 1.00 94.88 485 GLU A N 1
ATOM 3694 C CA . GLU A 1 485 ? 10.970 -5.700 8.958 1.00 94.88 485 GLU A CA 1
ATOM 3695 C C . GLU A 1 485 ? 10.446 -4.314 9.379 1.00 94.88 485 GLU A C 1
ATOM 3697 O O . GLU A 1 485 ? 9.831 -4.173 10.437 1.00 94.88 485 GLU A O 1
ATOM 3702 N N . ILE A 1 486 ? 10.682 -3.277 8.565 1.00 96.94 486 ILE A N 1
ATOM 3703 C CA . ILE A 1 486 ? 10.109 -1.938 8.769 1.00 96.94 486 ILE A CA 1
ATOM 3704 C C . ILE A 1 486 ? 8.589 -1.983 8.635 1.00 96.94 486 ILE A C 1
ATOM 3706 O O . ILE A 1 486 ? 7.886 -1.433 9.482 1.00 96.94 486 ILE A O 1
ATOM 3710 N N . GLY A 1 487 ? 8.083 -2.631 7.586 1.00 94.88 487 GLY A N 1
ATOM 3711 C CA . GLY A 1 487 ? 6.655 -2.800 7.365 1.00 94.88 487 GLY A CA 1
ATOM 3712 C C . GLY A 1 487 ? 5.982 -3.547 8.513 1.00 94.88 487 GLY A C 1
ATOM 3713 O O . GLY A 1 487 ? 4.954 -3.094 9.004 1.00 94.88 487 GLY A O 1
ATOM 3714 N N . ASP A 1 488 ? 6.589 -4.628 9.006 1.00 93.19 488 ASP A N 1
ATOM 3715 C CA . ASP A 1 488 ? 6.080 -5.378 10.161 1.00 93.19 488 ASP A CA 1
ATOM 3716 C C . ASP A 1 488 ? 6.064 -4.537 11.441 1.00 93.19 488 ASP A C 1
ATOM 3718 O O . ASP A 1 488 ? 5.050 -4.493 12.141 1.00 93.19 488 ASP A O 1
ATOM 3722 N N . PHE A 1 489 ? 7.146 -3.802 11.712 1.00 96.25 489 PHE A N 1
ATOM 3723 C CA . PHE A 1 489 ? 7.221 -2.891 12.853 1.00 96.25 489 PHE A CA 1
ATOM 3724 C C . PHE A 1 489 ? 6.140 -1.801 12.792 1.00 96.25 489 PHE A C 1
ATOM 3726 O O . PHE A 1 489 ? 5.460 -1.538 13.783 1.00 96.25 489 PHE A O 1
ATOM 3733 N N . LEU A 1 490 ? 5.953 -1.167 11.633 1.00 96.19 490 LEU A N 1
ATOM 3734 C CA . LEU A 1 490 ? 4.967 -0.098 11.461 1.00 96.19 490 LEU A CA 1
ATOM 3735 C C . LEU A 1 490 ? 3.531 -0.614 11.469 1.00 96.19 490 LEU A C 1
ATOM 3737 O O . LEU A 1 490 ? 2.650 0.058 11.998 1.00 96.19 490 LEU A O 1
ATOM 3741 N N . MET A 1 491 ? 3.296 -1.814 10.946 1.00 91.88 491 MET A N 1
ATOM 3742 C CA . MET A 1 491 ? 2.014 -2.498 11.048 1.00 91.88 491 MET A CA 1
ATOM 3743 C C . MET A 1 491 ? 1.650 -2.782 12.505 1.00 91.88 491 MET A C 1
ATOM 3745 O O . MET A 1 491 ? 0.531 -2.489 12.925 1.00 91.88 491 MET A O 1
ATOM 3749 N N . GLU A 1 492 ? 2.601 -3.292 13.293 1.00 93.38 492 GLU A N 1
ATOM 3750 C CA . GLU A 1 492 ? 2.427 -3.488 14.730 1.00 93.38 492 GLU A CA 1
ATOM 3751 C C . GLU A 1 492 ? 2.096 -2.160 15.423 1.00 93.38 492 GLU A C 1
ATOM 3753 O O . GLU A 1 492 ? 1.083 -2.069 16.116 1.00 93.38 492 GLU A O 1
ATOM 3758 N N . GLN A 1 493 ? 2.892 -1.107 15.202 1.00 95.56 493 GLN A N 1
ATOM 3759 C CA . GLN A 1 493 ? 2.646 0.210 15.803 1.00 95.56 493 GLN A CA 1
ATOM 3760 C C . GLN A 1 493 ? 1.299 0.806 15.377 1.00 95.56 493 GLN A C 1
ATOM 3762 O O . GLN A 1 493 ? 0.572 1.334 16.217 1.00 95.56 493 GLN A O 1
ATOM 3767 N N . GLY A 1 494 ? 0.928 0.683 14.101 1.00 92.31 494 GLY A N 1
ATOM 3768 C CA . GLY A 1 494 ? -0.361 1.124 13.572 1.00 92.31 494 GLY A CA 1
ATOM 3769 C C . GLY A 1 494 ? -1.537 0.382 14.205 1.00 92.31 494 GLY A C 1
ATOM 3770 O O . GLY A 1 494 ? -2.514 1.010 14.613 1.00 92.31 494 GLY A O 1
ATOM 3771 N N . SER A 1 495 ? -1.428 -0.941 14.363 1.00 88.56 495 SER A N 1
ATOM 3772 C CA . SER A 1 495 ? -2.446 -1.762 15.030 1.00 88.56 495 SER A CA 1
ATOM 3773 C C . SER A 1 495 ? -2.596 -1.382 16.506 1.00 88.56 495 SER A C 1
ATOM 3775 O O . SER A 1 495 ? -3.711 -1.112 16.964 1.00 88.56 495 SER A O 1
ATOM 3777 N N . LYS A 1 496 ? -1.472 -1.243 17.228 1.00 91.75 496 LYS A N 1
ATOM 3778 C CA . LYS A 1 496 ? -1.455 -0.779 18.622 1.00 91.75 496 LYS A CA 1
ATOM 3779 C C . LYS A 1 496 ? -2.099 0.598 18.754 1.00 91.75 496 LYS A C 1
ATOM 3781 O O . LYS A 1 496 ? -2.988 0.772 19.580 1.00 91.75 496 LYS A O 1
ATOM 3786 N N . ALA A 1 497 ? -1.708 1.553 17.910 1.00 92.25 497 ALA A N 1
ATOM 3787 C CA . ALA A 1 497 ? -2.227 2.918 17.916 1.00 92.25 497 ALA A CA 1
ATOM 3788 C C . ALA A 1 497 ? -3.728 2.986 17.593 1.00 92.25 497 ALA A C 1
ATOM 3790 O O . ALA A 1 497 ? -4.455 3.758 18.216 1.00 92.25 497 ALA A O 1
ATOM 3791 N N . GLY A 1 498 ? -4.201 2.184 16.637 1.00 87.88 498 GLY A N 1
ATOM 3792 C CA . GLY A 1 498 ? -5.592 2.207 16.191 1.00 87.88 498 GLY A CA 1
ATOM 3793 C C . GLY A 1 498 ? -6.559 1.470 17.118 1.00 87.88 498 GLY A C 1
ATOM 3794 O O . GLY A 1 498 ? -7.675 1.943 17.325 1.00 87.88 498 GLY A O 1
ATOM 3795 N N . LYS A 1 499 ? -6.152 0.319 17.667 1.00 83.62 499 LYS A N 1
ATOM 3796 C CA . LYS A 1 499 ? -7.055 -0.587 18.399 1.00 83.62 499 LYS A CA 1
ATOM 3797 C C . LYS A 1 499 ? -6.827 -0.636 19.905 1.00 83.62 499 LYS A C 1
ATOM 3799 O O . LYS A 1 499 ? -7.693 -1.139 20.615 1.00 83.62 499 LYS A O 1
ATOM 3804 N N . GLY A 1 500 ? -5.654 -0.224 20.387 1.00 84.38 500 GLY A N 1
ATOM 3805 C CA . GLY A 1 500 ? -5.264 -0.472 21.774 1.00 84.38 500 GLY A CA 1
ATOM 3806 C C . GLY A 1 500 ? -5.133 -1.958 22.105 1.00 84.38 500 GLY A C 1
ATOM 3807 O O . GLY A 1 500 ? -5.353 -2.359 23.245 1.00 84.38 500 GLY A O 1
ATOM 3808 N N . MET A 1 501 ? -4.829 -2.794 21.108 1.00 81.25 501 MET A N 1
ATOM 3809 C CA . MET A 1 501 ? -4.682 -4.241 21.259 1.00 81.25 501 MET A CA 1
ATOM 3810 C C . MET A 1 501 ? -3.422 -4.736 20.551 1.00 81.25 501 MET A C 1
ATOM 3812 O O . MET A 1 501 ? -3.001 -4.164 19.546 1.00 81.25 501 MET A O 1
ATOM 3816 N N . TYR A 1 502 ? -2.847 -5.819 21.069 1.00 83.62 502 TYR A N 1
ATOM 3817 C CA . TYR A 1 502 ? -1.740 -6.541 20.453 1.00 83.62 502 TYR A CA 1
ATOM 3818 C C . TYR A 1 502 ? -1.810 -8.028 20.809 1.00 83.62 502 TYR A C 1
ATOM 3820 O O . TYR A 1 502 ? -1.956 -8.378 21.980 1.00 83.62 502 TYR A O 1
ATOM 3828 N N . ASN A 1 503 ? -1.723 -8.913 19.815 1.00 79.94 503 ASN A N 1
ATOM 3829 C CA . ASN A 1 503 ? -1.877 -10.365 19.965 1.00 79.94 503 ASN A CA 1
ATOM 3830 C C . ASN A 1 503 ? -3.170 -10.751 20.701 1.00 79.94 503 ASN A C 1
ATOM 3832 O O . ASN A 1 503 ? -3.177 -11.619 21.573 1.00 79.94 503 ASN A O 1
ATOM 3836 N N . GLY A 1 504 ? -4.266 -10.054 20.384 1.00 72.12 504 GLY A N 1
ATOM 3837 C CA . GLY A 1 504 ? -5.575 -10.249 21.017 1.00 72.12 504 GLY A CA 1
ATOM 3838 C C . GLY A 1 504 ? -5.683 -9.791 22.479 1.00 72.12 504 GLY A C 1
ATOM 3839 O O . GLY A 1 504 ? -6.748 -9.948 23.073 1.00 72.12 504 GLY A O 1
ATOM 3840 N N . MET A 1 505 ? -4.628 -9.215 23.059 1.00 76.62 505 MET A N 1
ATOM 3841 C CA . MET A 1 505 ? -4.634 -8.658 24.413 1.00 76.62 505 MET A CA 1
ATOM 3842 C C . MET A 1 505 ? -4.786 -7.138 24.360 1.00 76.62 505 MET A C 1
ATOM 3844 O O . MET A 1 505 ? -4.151 -6.476 23.539 1.00 76.62 505 MET A O 1
ATOM 3848 N N . SER A 1 506 ? -5.624 -6.577 25.235 1.00 79.56 506 SER A N 1
ATOM 3849 C CA . SER A 1 506 ? -5.692 -5.127 25.430 1.00 79.56 506 SER A CA 1
ATOM 3850 C C . SER A 1 506 ? -4.365 -4.617 25.984 1.00 79.56 506 SER A C 1
ATOM 3852 O O . SER A 1 506 ? -3.822 -5.191 26.927 1.00 79.56 506 SER A O 1
ATOM 3854 N N . LEU A 1 507 ? -3.853 -3.548 25.385 1.00 85.19 507 LEU A N 1
ATOM 3855 C CA . LEU A 1 507 ? -2.648 -2.868 25.843 1.00 85.19 507 LEU A CA 1
ATOM 3856 C C . LEU A 1 507 ? -2.919 -2.106 27.136 1.00 85.19 507 LEU A C 1
ATOM 3858 O O . LEU A 1 507 ? -4.056 -1.699 27.403 1.00 85.19 507 LEU A O 1
ATOM 3862 N N . SER A 1 508 ? -1.859 -1.846 27.904 1.00 88.25 508 SER A N 1
ATOM 3863 C CA . SER A 1 508 ? -1.947 -0.814 28.935 1.00 88.25 508 SER A CA 1
ATOM 3864 C C . SER A 1 508 ? -2.233 0.543 28.279 1.00 88.25 508 SER A C 1
ATOM 3866 O O . SER A 1 508 ? -1.931 0.771 27.101 1.00 88.25 508 SER A O 1
ATOM 3868 N N . ARG A 1 509 ? -2.815 1.472 29.040 1.00 83.44 509 ARG A N 1
ATOM 3869 C CA . ARG A 1 509 ? -3.064 2.829 28.542 1.00 83.44 509 ARG A CA 1
ATOM 3870 C C . ARG A 1 509 ? -1.764 3.494 28.096 1.00 83.44 509 ARG A C 1
ATOM 3872 O O . ARG A 1 509 ? -1.747 4.135 27.054 1.00 83.44 509 ARG A O 1
ATOM 3879 N N . GLU A 1 510 ? -0.691 3.317 28.859 1.00 90.06 510 GLU A N 1
ATOM 3880 C CA . GLU A 1 510 ? 0.627 3.883 28.572 1.00 90.06 510 GLU A CA 1
ATOM 3881 C C . GLU A 1 510 ? 1.202 3.325 27.266 1.00 90.06 510 GLU A C 1
ATOM 3883 O O . GLU A 1 510 ? 1.726 4.079 26.450 1.00 90.06 510 GLU A O 1
ATOM 3888 N N . GLU A 1 511 ? 1.071 2.016 27.035 1.00 94.12 511 GLU A N 1
ATOM 3889 C CA . GLU A 1 511 ? 1.513 1.375 25.793 1.00 94.12 511 GLU A CA 1
ATOM 3890 C C . GLU A 1 511 ? 0.693 1.839 24.585 1.00 94.12 511 GLU A C 1
ATOM 3892 O O . GLU A 1 511 ? 1.253 2.119 23.520 1.00 94.12 511 GLU A O 1
ATOM 3897 N N . TRP A 1 512 ? -0.630 1.953 24.739 1.00 91.31 512 TRP A N 1
ATOM 3898 C CA . TRP A 1 512 ? -1.495 2.448 23.672 1.00 91.31 512 TRP A CA 1
ATOM 3899 C C . TRP A 1 512 ? -1.221 3.928 23.373 1.00 91.31 512 TRP A C 1
ATOM 3901 O O . TRP A 1 512 ? -1.073 4.306 22.210 1.00 91.31 512 TRP A O 1
ATOM 3911 N N . GLU A 1 513 ? -1.076 4.763 24.403 1.00 92.31 513 GLU A N 1
ATOM 3912 C CA . GLU A 1 513 ? -0.725 6.174 24.250 1.00 92.31 513 GLU A CA 1
ATOM 3913 C C . GLU A 1 513 ? 0.634 6.336 23.567 1.00 92.31 513 GLU A C 1
ATOM 3915 O O . GLU A 1 513 ? 0.755 7.126 22.633 1.00 92.31 513 GLU A O 1
ATOM 3920 N N . ALA A 1 514 ? 1.636 5.539 23.949 1.00 95.75 514 ALA A N 1
ATOM 3921 C CA . ALA A 1 514 ? 2.942 5.548 23.299 1.00 95.75 514 ALA A CA 1
ATOM 3922 C C . ALA A 1 514 ? 2.836 5.217 21.801 1.00 95.75 514 ALA A C 1
ATOM 3924 O O . ALA A 1 514 ? 3.425 5.923 20.981 1.00 95.75 514 ALA A O 1
ATOM 3925 N N . ALA A 1 515 ? 2.044 4.207 21.427 1.00 95.88 515 ALA A N 1
ATOM 3926 C CA . ALA A 1 515 ? 1.813 3.862 20.025 1.00 95.88 515 ALA A CA 1
ATOM 3927 C C . ALA A 1 515 ? 1.048 4.966 19.269 1.00 95.88 515 ALA A C 1
ATOM 3929 O O . ALA A 1 515 ? 1.417 5.318 18.146 1.00 95.88 515 ALA A O 1
ATOM 3930 N N . ARG A 1 516 ? 0.016 5.573 19.879 1.00 94.56 516 ARG A N 1
ATOM 3931 C CA . ARG A 1 516 ? -0.723 6.706 19.290 1.00 94.56 516 ARG A CA 1
ATOM 3932 C C . ARG A 1 516 ? 0.175 7.915 19.079 1.00 94.56 516 ARG A C 1
ATOM 3934 O O . ARG A 1 516 ? 0.160 8.496 17.992 1.00 94.56 516 ARG A O 1
ATOM 3941 N N . MET A 1 517 ? 0.997 8.255 20.065 1.00 96.25 517 MET A N 1
ATOM 3942 C CA . MET A 1 517 ? 1.977 9.331 19.959 1.00 96.25 517 MET A CA 1
ATOM 3943 C C . MET A 1 517 ? 3.033 9.022 18.899 1.00 96.25 517 MET A C 1
ATOM 3945 O O . MET A 1 517 ? 3.395 9.917 18.137 1.00 96.25 517 MET A O 1
ATOM 3949 N N . PHE A 1 518 ? 3.479 7.767 18.797 1.00 97.81 518 PHE A N 1
ATOM 3950 C CA . PHE A 1 518 ? 4.410 7.324 17.764 1.00 97.81 518 PHE A CA 1
ATOM 3951 C C . PHE A 1 518 ? 3.827 7.499 16.362 1.00 97.81 518 PHE A C 1
ATOM 3953 O O . PHE A 1 518 ? 4.435 8.184 15.540 1.00 97.8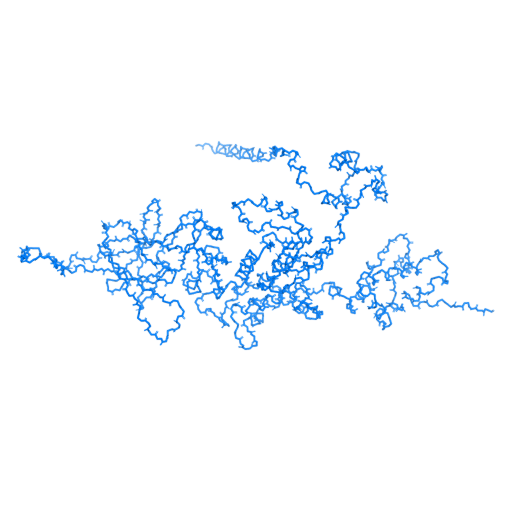1 518 PHE A O 1
ATOM 3960 N N . MET A 1 519 ? 2.639 6.948 16.105 1.00 97.25 519 MET A N 1
ATOM 3961 C CA . MET A 1 519 ? 2.020 6.950 14.777 1.00 97.25 519 MET A CA 1
ATOM 3962 C C . MET A 1 519 ? 1.392 8.300 14.425 1.00 97.25 519 MET A C 1
ATOM 3964 O O . MET A 1 519 ? 1.703 8.887 13.395 1.00 97.25 519 MET A O 1
ATOM 3968 N N . THR A 1 520 ? 0.513 8.818 15.277 1.00 96.12 520 THR A N 1
ATOM 3969 C CA . THR A 1 520 ? -0.366 9.958 14.956 1.00 96.12 520 THR A CA 1
ATOM 3970 C C . THR A 1 520 ? 0.013 11.251 15.662 1.00 96.12 520 THR A C 1
ATOM 3972 O O . THR A 1 520 ? -0.344 12.324 15.186 1.00 96.12 520 THR A O 1
ATOM 3975 N N . GLY A 1 521 ? 0.753 11.168 16.770 1.00 95.31 521 GLY A N 1
ATOM 3976 C CA . GLY A 1 521 ? 1.081 12.324 17.606 1.00 95.31 521 GLY A CA 1
ATOM 3977 C C . GLY A 1 521 ? -0.099 12.832 18.436 1.00 95.31 521 GLY A C 1
ATOM 3978 O O . GLY A 1 521 ? 0.022 13.883 19.061 1.00 95.31 521 GLY A O 1
ATOM 3979 N N . ASP A 1 522 ? -1.219 12.107 18.435 1.00 90.31 522 ASP A N 1
ATOM 3980 C CA . ASP A 1 522 ? -2.397 12.429 19.226 1.00 90.31 522 ASP A CA 1
ATOM 3981 C C . ASP A 1 522 ? -2.317 11.720 20.583 1.00 90.31 522 ASP A C 1
ATOM 3983 O O . ASP A 1 522 ? -2.156 10.498 20.646 1.00 90.31 522 ASP A O 1
ATOM 3987 N N . SER A 1 523 ? -2.476 12.479 21.667 1.00 87.31 523 SER A N 1
ATOM 3988 C CA . SER A 1 523 ? -2.727 11.919 22.995 1.00 87.31 523 SER A CA 1
ATOM 3989 C C . SER A 1 523 ? -4.211 11.579 23.149 1.00 87.31 523 SER A C 1
ATOM 3991 O O . SER A 1 523 ? -5.057 12.014 22.360 1.00 87.31 523 SER A O 1
ATOM 3993 N N . PHE A 1 524 ? -4.562 10.827 24.191 1.00 78.25 524 PHE A N 1
ATOM 3994 C CA . PHE A 1 524 ? -5.966 10.656 24.559 1.00 78.25 524 PHE A CA 1
ATOM 3995 C C . PHE A 1 524 ? -6.576 12.017 24.918 1.00 78.25 524 PHE A C 1
ATOM 3997 O O . PHE A 1 524 ? -6.146 12.660 25.876 1.00 78.25 524 PHE A O 1
ATOM 4004 N N . ILE A 1 525 ? -7.555 12.474 24.130 1.00 69.69 525 ILE A N 1
ATOM 4005 C CA . ILE A 1 525 ? -8.308 13.704 24.425 1.00 69.69 525 ILE A CA 1
ATOM 4006 C C . ILE A 1 525 ? -9.308 13.420 25.549 1.00 69.69 525 ILE A C 1
ATOM 4008 O O . ILE A 1 525 ? -9.436 14.209 26.484 1.00 69.69 525 ILE A O 1
ATOM 4012 N N . ASP A 1 526 ? -9.996 12.278 25.470 1.00 73.88 526 ASP A N 1
ATOM 4013 C CA . ASP A 1 526 ? -10.868 11.790 26.532 1.00 73.88 526 ASP A CA 1
ATOM 4014 C C . ASP A 1 526 ? -10.064 10.839 27.433 1.00 73.88 526 ASP A C 1
ATOM 4016 O O . ASP A 1 526 ? -9.622 9.786 26.969 1.00 73.88 526 ASP A O 1
ATOM 4020 N N . PRO A 1 527 ? -9.878 11.151 28.727 1.00 77.38 527 PRO A N 1
ATOM 4021 C CA . PRO A 1 527 ? -9.209 10.246 29.650 1.00 77.38 527 PRO A CA 1
ATOM 4022 C C . PRO A 1 527 ? -9.933 8.905 29.816 1.00 77.38 527 PRO A C 1
ATOM 4024 O O . PRO A 1 527 ? -9.351 8.004 30.404 1.00 77.38 527 PRO A O 1
ATOM 4027 N N . CYS A 1 528 ? -11.155 8.751 29.306 1.00 78.19 528 CYS A N 1
ATOM 4028 C CA . CYS A 1 528 ? -11.890 7.492 29.255 1.00 78.19 528 CYS A CA 1
ATOM 4029 C C . CYS A 1 528 ? -11.723 6.684 27.960 1.00 78.19 528 CYS A C 1
ATOM 4031 O O . CYS A 1 528 ? -12.289 5.591 27.858 1.00 78.19 528 CYS A O 1
ATOM 4033 N N . GLU A 1 529 ? -10.990 7.183 26.963 1.00 71.94 529 GLU A N 1
ATOM 4034 C CA . GLU A 1 529 ? -10.595 6.368 25.812 1.00 71.94 529 GLU A CA 1
ATOM 4035 C C . GLU A 1 529 ? -9.582 5.306 26.282 1.00 71.94 529 GLU A C 1
ATOM 4037 O O . GLU A 1 529 ? -8.489 5.627 26.737 1.00 71.94 529 GLU A O 1
ATOM 4042 N N . GLY A 1 530 ? -9.980 4.029 26.227 1.00 67.38 530 GLY A N 1
ATOM 4043 C CA . GLY A 1 530 ? -9.180 2.889 26.703 1.00 67.38 530 GLY A CA 1
ATOM 4044 C C . GLY A 1 530 ? -9.548 2.306 28.060 1.00 67.38 530 GLY A C 1
ATOM 4045 O O . GLY A 1 530 ? -8.830 1.454 28.573 1.00 67.38 530 GLY A O 1
ATOM 4046 N N . GLY A 1 531 ? -10.711 2.680 28.594 1.00 79.06 531 GLY A N 1
ATOM 4047 C CA . GLY A 1 531 ? -11.323 2.020 29.745 1.00 79.06 531 GLY A CA 1
ATOM 4048 C C . GLY A 1 531 ? -11.495 2.940 30.949 1.00 79.06 531 GLY A C 1
ATOM 4049 O O . GLY A 1 531 ? -11.362 4.159 30.862 1.00 79.06 531 GLY A O 1
ATOM 4050 N N . LEU A 1 532 ? -11.833 2.343 32.092 1.00 86.75 532 LEU A N 1
ATOM 4051 C CA . LEU A 1 532 ? -12.041 3.046 33.360 1.00 86.75 532 LEU A CA 1
ATOM 4052 C C . LEU A 1 532 ? -10.714 3.240 34.114 1.00 86.75 532 LEU A C 1
ATOM 4054 O O . LEU A 1 532 ? -10.514 2.652 35.178 1.00 86.75 532 LEU A O 1
ATOM 4058 N N . SER A 1 533 ? -9.795 4.042 33.568 1.00 88.25 533 SER A N 1
ATOM 4059 C CA . SER A 1 533 ? -8.617 4.466 34.342 1.00 88.25 533 SER A CA 1
ATOM 4060 C C . SER A 1 533 ? -9.019 5.387 35.503 1.00 88.25 533 SER A C 1
ATOM 4062 O O . SER A 1 533 ? -10.130 5.927 35.534 1.00 88.25 533 SER A O 1
ATOM 4064 N N . ASP A 1 534 ? -8.116 5.600 36.457 1.00 91.62 534 ASP A N 1
ATOM 4065 C CA . ASP A 1 534 ? -8.369 6.476 37.608 1.00 91.62 534 ASP A CA 1
ATOM 4066 C C . ASP A 1 534 ? -8.642 7.912 37.138 1.00 91.62 534 ASP A C 1
ATOM 4068 O O . ASP A 1 534 ? -9.568 8.569 37.616 1.00 91.62 534 ASP A O 1
ATOM 4072 N N . GLU A 1 535 ? -7.918 8.363 36.111 1.00 87.69 535 GLU A N 1
ATOM 4073 C CA . GLU A 1 535 ? -8.116 9.654 35.452 1.00 87.69 535 GLU A CA 1
ATOM 4074 C C . GLU A 1 535 ? -9.456 9.728 34.721 1.00 87.69 535 GLU A C 1
ATOM 4076 O O . GLU A 1 535 ? -10.105 10.774 34.764 1.00 87.69 535 GLU A O 1
ATOM 4081 N N . CYS A 1 536 ? -9.896 8.642 34.072 1.00 91.75 536 CYS A N 1
ATOM 4082 C CA . CYS A 1 536 ? -11.227 8.577 33.468 1.00 91.75 536 CYS A CA 1
ATOM 4083 C C . CYS A 1 536 ? -12.298 8.793 34.531 1.00 91.75 536 CYS A C 1
ATOM 4085 O O . CYS A 1 536 ? -13.127 9.689 34.407 1.00 91.75 536 CYS A O 1
ATOM 4087 N N . ILE A 1 537 ? -12.264 7.993 35.598 1.00 94.69 537 ILE A N 1
ATOM 4088 C CA . ILE A 1 537 ? -13.260 8.047 36.668 1.00 94.69 537 ILE A CA 1
ATOM 4089 C C . ILE A 1 537 ? -13.260 9.440 37.310 1.00 94.69 537 ILE A C 1
ATOM 4091 O O . ILE A 1 537 ? -14.321 10.036 37.511 1.00 94.69 537 ILE A O 1
ATOM 4095 N N . GLN A 1 538 ? -12.074 9.996 37.570 1.00 94.19 538 GLN A N 1
ATOM 4096 C CA . GLN A 1 538 ? -11.924 11.352 38.086 1.00 94.19 538 GLN A CA 1
ATOM 4097 C C . GLN A 1 538 ? -12.518 12.398 37.141 1.00 94.19 538 GLN A C 1
ATOM 4099 O O . GLN A 1 538 ? -13.246 13.284 37.594 1.00 94.19 538 GLN A O 1
ATOM 4104 N N . SER A 1 539 ? -12.232 12.293 35.843 1.00 92.06 539 SER A N 1
ATOM 4105 C CA . SER A 1 539 ? -12.772 13.189 34.824 1.00 92.06 539 SER A CA 1
ATOM 4106 C C . SER A 1 539 ? -14.293 13.099 34.770 1.00 92.06 539 SER A C 1
ATOM 4108 O O . SER A 1 539 ? -14.949 14.131 34.883 1.00 92.06 539 SER A O 1
ATOM 4110 N N . LEU A 1 540 ? -14.860 11.886 34.731 1.00 93.50 540 LEU A N 1
ATOM 4111 C CA . LEU A 1 540 ? -16.305 11.657 34.767 1.00 93.50 540 LEU A CA 1
ATOM 4112 C C . LEU A 1 540 ? -16.943 12.312 35.994 1.00 93.50 540 LEU A C 1
ATOM 4114 O O . LEU A 1 540 ? -17.932 13.020 35.844 1.00 93.50 540 LEU A O 1
ATOM 4118 N N . TYR A 1 541 ? -16.368 12.140 37.186 1.00 94.62 541 TYR A N 1
ATOM 4119 C CA . TYR A 1 541 ? -16.919 12.729 38.409 1.00 94.62 541 TYR A CA 1
ATOM 4120 C C . TYR A 1 541 ? -16.903 14.264 38.387 1.00 94.62 541 TYR A C 1
ATOM 4122 O O . TYR A 1 541 ? -17.839 14.904 38.862 1.00 94.62 541 TYR A O 1
ATOM 4130 N N . THR A 1 542 ? -15.844 14.864 37.833 1.00 91.31 542 THR A N 1
ATOM 4131 C CA . THR A 1 542 ? -15.680 16.330 37.794 1.00 91.31 542 THR A CA 1
ATOM 4132 C C . THR A 1 542 ? -16.336 17.010 36.596 1.00 91.31 542 THR A C 1
ATOM 4134 O O . THR A 1 542 ? -16.517 18.224 36.628 1.00 91.31 542 THR A O 1
ATOM 4137 N N . ASN A 1 543 ? -16.686 16.265 35.545 1.00 88.81 543 ASN A N 1
ATOM 4138 C CA . ASN A 1 543 ? -17.261 16.813 34.323 1.00 88.81 543 ASN A CA 1
ATOM 4139 C C . ASN A 1 543 ? -18.773 17.061 34.498 1.00 88.81 543 ASN A C 1
ATOM 4141 O O . ASN A 1 543 ? -19.527 16.099 34.655 1.00 88.81 543 ASN A O 1
ATOM 4145 N N . PRO A 1 544 ? -19.252 18.317 34.409 1.00 87.12 544 PRO A N 1
ATOM 4146 C CA . PRO A 1 544 ? -20.679 18.640 34.498 1.00 87.12 544 PRO A CA 1
ATOM 4147 C C . PRO A 1 544 ? -21.559 17.866 33.507 1.00 87.12 544 PRO A C 1
ATOM 4149 O O . PRO A 1 544 ? -22.669 17.462 33.853 1.00 87.12 544 PRO A O 1
ATOM 4152 N N . ASN A 1 545 ? -21.049 17.592 32.299 1.00 86.38 545 ASN A N 1
ATOM 4153 C CA . ASN A 1 545 ? -21.783 16.871 31.252 1.00 86.38 545 ASN A CA 1
ATOM 4154 C C . ASN A 1 545 ? -22.032 15.400 31.621 1.00 86.38 545 ASN A C 1
ATOM 4156 O O . ASN A 1 545 ? -22.945 14.767 31.094 1.00 86.38 545 ASN A O 1
ATOM 4160 N N . THR A 1 546 ? -21.267 14.841 32.564 1.00 89.31 546 THR A N 1
ATOM 4161 C CA . THR A 1 546 ? -21.536 13.500 33.091 1.00 89.31 546 THR A CA 1
ATOM 4162 C C . THR A 1 546 ? -22.899 13.425 33.752 1.00 89.31 546 THR A C 1
ATOM 4164 O O . THR A 1 546 ? -23.483 12.352 33.768 1.00 89.31 546 THR A O 1
ATOM 4167 N N . TYR A 1 547 ? -23.440 14.524 34.270 1.00 87.00 547 TYR A N 1
ATOM 4168 C CA . TYR A 1 547 ? -24.647 14.485 35.083 1.00 87.00 547 TYR A CA 1
ATOM 4169 C C . TYR A 1 547 ? -25.955 14.676 34.297 1.00 87.00 547 TYR A C 1
ATOM 4171 O O . TYR A 1 547 ? -27.002 14.382 34.867 1.00 87.00 547 TYR A O 1
ATOM 4179 N N . ASP A 1 548 ? -25.910 15.112 33.024 1.00 75.69 548 ASP A N 1
ATOM 4180 C CA . ASP A 1 548 ? -27.076 15.328 32.128 1.00 75.69 548 ASP A CA 1
ATOM 4181 C C . ASP A 1 548 ? -28.328 15.862 32.854 1.00 75.69 548 ASP A C 1
ATOM 4183 O O . ASP A 1 548 ? -29.447 15.384 32.657 1.00 75.69 548 ASP A O 1
ATOM 4187 N N . LEU A 1 549 ? -28.163 16.845 33.743 1.00 65.25 549 LEU A N 1
ATOM 4188 C CA . LEU A 1 549 ? -29.321 17.448 34.390 1.00 65.25 549 LEU A CA 1
ATOM 4189 C C . LEU A 1 549 ? -30.001 18.394 33.393 1.00 65.25 549 LEU A C 1
ATOM 4191 O O . LEU A 1 549 ? -29.342 19.320 32.910 1.00 65.25 549 LEU A O 1
ATOM 4195 N N . PRO A 1 550 ? -31.310 18.229 33.115 1.00 58.84 550 PRO A N 1
ATOM 4196 C CA . PRO A 1 550 ? -32.077 19.297 32.501 1.00 58.84 550 PRO A CA 1
ATOM 4197 C C . PRO A 1 550 ? -31.959 20.521 33.414 1.00 58.84 550 PRO A C 1
ATOM 4199 O O . PRO A 1 550 ? -32.175 20.427 34.628 1.00 58.84 550 PRO A O 1
ATOM 4202 N N . THR A 1 551 ? -31.570 21.656 32.836 1.00 54.56 551 THR A N 1
ATOM 4203 C CA . THR A 1 551 ? -31.312 22.940 33.518 1.00 54.56 551 THR A CA 1
ATOM 4204 C C . THR A 1 551 ? -32.471 23.446 34.384 1.00 54.56 551 THR A C 1
ATOM 4206 O O . THR A 1 551 ? -32.317 24.381 35.161 1.00 54.56 551 THR A O 1
ATOM 4209 N N . ASP A 1 552 ? -33.633 22.830 34.244 1.00 55.12 552 ASP A N 1
ATOM 4210 C CA . ASP A 1 552 ? -34.938 23.313 34.636 1.00 55.12 552 ASP A CA 1
ATOM 4211 C C . ASP A 1 552 ? -35.633 22.441 35.693 1.00 55.12 552 ASP A C 1
ATOM 4213 O O . ASP A 1 552 ? -36.712 22.823 36.138 1.00 55.12 552 ASP A O 1
ATOM 4217 N N . THR A 1 553 ? -35.058 21.309 36.136 1.00 56.03 553 THR A N 1
ATOM 4218 C CA . THR A 1 553 ? -35.848 20.366 36.958 1.00 56.03 553 THR A CA 1
ATOM 4219 C C . THR A 1 553 ? -35.305 19.958 38.333 1.00 56.03 553 THR A C 1
ATOM 4221 O O . THR A 1 553 ? -36.121 19.885 39.245 1.00 56.03 553 THR A O 1
ATOM 4224 N N . TYR A 1 554 ? -34.004 19.734 38.574 1.00 56.50 554 TYR A N 1
ATOM 4225 C CA . TYR A 1 554 ? -33.565 19.167 39.877 1.00 56.50 554 TYR A CA 1
ATOM 4226 C C . TYR A 1 554 ? -32.125 19.506 40.313 1.00 56.50 554 TYR A C 1
ATOM 4228 O O . TYR A 1 554 ? -31.485 18.697 40.976 1.00 56.50 554 TYR A O 1
ATOM 4236 N N . ALA A 1 555 ? -31.567 20.666 39.962 1.00 60.38 555 ALA A N 1
ATOM 4237 C CA . ALA A 1 555 ? -30.239 21.044 40.460 1.00 60.38 555 ALA A CA 1
ATOM 4238 C C . ALA A 1 555 ? -30.349 21.846 41.766 1.00 60.38 555 ALA A C 1
ATOM 4240 O O . ALA A 1 555 ? -30.983 22.901 41.787 1.00 60.38 555 ALA A O 1
ATOM 4241 N N . SER A 1 556 ? -29.694 21.393 42.843 1.00 66.19 556 SER A N 1
ATOM 4242 C CA . SER A 1 556 ? -29.371 22.304 43.950 1.00 66.19 556 SER A CA 1
ATOM 4243 C C . SER A 1 556 ? -28.530 23.444 43.382 1.00 66.19 556 SER A C 1
ATOM 4245 O O . SER A 1 556 ? -27.566 23.182 42.666 1.00 66.19 556 SER A O 1
ATOM 4247 N N . LEU A 1 557 ? -28.905 24.692 43.651 1.00 76.50 557 LEU A N 1
ATOM 4248 C CA . LEU A 1 557 ? -28.146 25.860 43.210 1.00 76.50 557 LEU A CA 1
ATOM 4249 C C . LEU A 1 557 ? -27.226 26.326 44.339 1.00 76.50 557 LEU A C 1
ATOM 4251 O O . LEU A 1 557 ? -27.609 26.284 45.509 1.00 76.50 557 LEU A O 1
ATOM 4255 N N . ASN A 1 558 ? -26.019 26.775 44.003 1.00 76.81 558 ASN A N 1
ATOM 4256 C CA . ASN A 1 558 ? -25.170 27.466 44.968 1.00 76.81 558 ASN A CA 1
ATOM 4257 C C . ASN A 1 558 ? -25.688 28.893 45.210 1.00 76.81 558 ASN A C 1
ATOM 4259 O O . ASN A 1 558 ? -26.647 29.348 44.586 1.00 76.81 558 ASN A O 1
ATOM 4263 N N . GLU A 1 559 ? -25.016 29.626 46.095 1.00 79.81 559 GLU A N 1
ATOM 4264 C CA . GLU A 1 559 ? -25.305 31.035 46.403 1.00 79.81 559 GLU A CA 1
ATOM 4265 C C . GLU A 1 559 ? -25.322 31.966 45.173 1.00 79.81 559 GLU A C 1
ATOM 4267 O O . GLU A 1 559 ? -25.953 33.018 45.210 1.00 79.81 559 GLU A O 1
ATOM 4272 N N . ASN A 1 560 ? -24.696 31.554 44.065 1.00 78.62 560 ASN A N 1
ATOM 4273 C CA . ASN A 1 560 ? -24.647 32.292 42.803 1.00 78.62 560 ASN A CA 1
ATOM 4274 C C . ASN A 1 560 ? -25.702 31.825 41.783 1.00 78.62 560 ASN A C 1
ATOM 4276 O O . ASN A 1 560 ? -25.663 32.243 40.627 1.00 78.62 560 ASN A O 1
ATOM 4280 N N . GLY A 1 561 ? -26.623 30.938 42.171 1.00 77.69 561 GLY A N 1
ATOM 4281 C CA . GLY A 1 561 ? -27.655 30.413 41.277 1.00 77.69 561 GLY A CA 1
ATOM 4282 C C . GLY A 1 561 ? -27.142 29.398 40.248 1.00 77.69 561 GLY A C 1
ATOM 4283 O O . GLY A 1 561 ? -27.836 29.134 39.270 1.00 77.69 561 GLY A O 1
ATOM 4284 N N . LEU A 1 562 ? -25.940 28.838 40.434 1.00 75.31 562 LEU A N 1
ATOM 4285 C CA . LEU A 1 562 ? -25.363 27.838 39.530 1.00 75.31 562 LEU A CA 1
ATOM 4286 C C . LEU A 1 562 ? -25.636 26.410 40.030 1.00 75.31 562 LEU A C 1
ATOM 4288 O O . LEU A 1 562 ? -25.549 26.183 41.239 1.00 75.31 562 LEU A O 1
ATOM 4292 N N . PRO A 1 563 ? -25.899 25.440 39.133 1.00 76.44 563 PRO A N 1
ATOM 4293 C CA . PRO A 1 563 ? -26.060 24.031 39.489 1.00 76.44 563 PRO A CA 1
ATOM 4294 C C . PRO A 1 563 ? -24.880 23.484 40.302 1.00 76.44 563 PRO A C 1
ATOM 4296 O O . PRO A 1 563 ? -23.718 23.687 39.947 1.00 76.44 563 PRO A O 1
ATOM 4299 N N . VAL A 1 564 ? -25.183 22.753 41.373 1.00 81.75 564 VAL A N 1
ATOM 4300 C CA . VAL A 1 564 ? -24.213 22.083 42.245 1.00 81.75 564 VAL A CA 1
ATOM 4301 C C . VAL A 1 564 ? -24.221 20.588 41.954 1.00 81.75 564 VAL A C 1
ATOM 4303 O O . VAL A 1 564 ? -25.166 19.867 42.286 1.00 81.75 564 VAL A O 1
ATOM 4306 N N . PHE A 1 565 ? -23.134 20.121 41.349 1.00 89.81 565 PHE A N 1
ATOM 4307 C CA . PHE A 1 565 ? -22.843 18.702 41.131 1.00 89.81 565 PHE A CA 1
ATOM 4308 C C . PHE A 1 565 ? -22.234 18.068 42.387 1.00 89.81 565 PHE A C 1
ATOM 4310 O O . PHE A 1 565 ? -21.920 18.778 43.344 1.00 89.81 565 PHE A O 1
ATOM 4317 N N . CYS A 1 566 ? -22.050 16.744 42.389 1.00 92.94 566 CYS A N 1
ATOM 4318 C CA . CYS A 1 566 ? -21.422 16.058 43.518 1.00 92.94 566 CYS A CA 1
ATOM 4319 C C . CYS A 1 566 ? -20.053 16.678 43.860 1.00 92.94 566 CYS A C 1
ATOM 4321 O O . CYS A 1 566 ? -19.269 17.036 42.979 1.00 92.94 566 CYS A O 1
ATOM 4323 N N . THR A 1 567 ? -19.792 16.867 45.153 1.00 93.38 567 THR A N 1
ATOM 4324 C CA . THR A 1 567 ? -18.664 17.660 45.658 1.00 93.38 567 THR A CA 1
ATOM 4325 C C . THR A 1 567 ? -17.466 16.779 45.986 1.00 93.38 567 THR A C 1
ATOM 4327 O O . THR A 1 567 ? -17.524 15.548 45.939 1.00 93.38 567 THR A O 1
ATOM 4330 N N . ALA A 1 568 ? -16.346 17.412 46.342 1.00 94.31 568 ALA A N 1
ATOM 4331 C CA . ALA A 1 568 ? -15.148 16.694 46.752 1.00 94.31 568 ALA A CA 1
ATOM 4332 C C . ALA A 1 568 ? -15.328 15.899 48.065 1.00 94.31 568 ALA A C 1
ATOM 4334 O O . ALA A 1 568 ? -14.579 14.953 48.310 1.00 94.31 568 ALA A O 1
ATOM 4335 N N . ASP A 1 569 ? -16.322 16.244 48.882 1.00 94.94 569 ASP A N 1
ATOM 4336 C CA . ASP A 1 569 ? -16.561 15.601 50.177 1.00 94.94 569 ASP A CA 1
ATOM 4337 C C . ASP A 1 569 ? -17.430 14.336 50.069 1.00 94.94 569 ASP A C 1
ATOM 4339 O O . ASP A 1 569 ? -17.441 13.516 50.992 1.00 94.94 569 ASP A O 1
ATOM 4343 N N . GLY A 1 570 ? -18.111 14.132 48.934 1.00 96.19 570 GLY A N 1
ATOM 4344 C CA . GLY A 1 570 ? -18.925 12.945 48.662 1.00 96.19 570 GLY A CA 1
ATOM 4345 C C . GLY A 1 570 ? -18.144 11.633 48.755 1.00 96.19 570 GLY A C 1
ATOM 4346 O O . GLY A 1 570 ? -16.979 11.559 48.357 1.00 96.19 570 GLY A O 1
ATOM 4347 N N . LEU A 1 571 ? -18.779 10.569 49.262 1.00 96.69 571 LEU A N 1
ATOM 4348 C CA . LEU A 1 571 ? -18.160 9.234 49.312 1.00 96.69 571 LEU A CA 1
ATOM 4349 C C . LEU A 1 571 ? -17.899 8.641 47.921 1.00 96.69 571 LEU A C 1
ATOM 4351 O O . LEU A 1 571 ? -17.002 7.815 47.782 1.00 96.69 571 LEU A O 1
ATOM 4355 N N . LEU A 1 572 ? -18.637 9.071 46.893 1.00 96.81 572 LEU A N 1
ATOM 4356 C CA . LEU A 1 572 ? -18.399 8.653 45.510 1.00 96.81 572 LEU A CA 1
ATOM 4357 C C . LEU A 1 572 ? -17.268 9.417 44.818 1.00 96.81 572 LEU A C 1
ATOM 4359 O O . LEU A 1 572 ? -16.927 9.060 43.689 1.00 96.81 572 LEU A O 1
ATOM 4363 N N . ASN A 1 573 ? -16.674 10.430 45.461 1.00 97.12 573 ASN A N 1
ATOM 4364 C CA . ASN A 1 573 ? -15.540 11.141 44.887 1.00 97.12 573 ASN A CA 1
ATOM 4365 C C . ASN A 1 573 ? -14.361 10.170 44.689 1.00 97.12 573 ASN A C 1
ATOM 4367 O O . ASN A 1 573 ? -13.838 9.644 45.674 1.00 97.12 573 ASN A O 1
ATOM 4371 N N . PRO A 1 574 ? -13.874 9.975 43.453 1.00 96.56 574 PRO A N 1
ATOM 4372 C CA . PRO A 1 574 ? -12.775 9.057 43.166 1.00 96.56 574 PRO A CA 1
ATOM 4373 C C . PRO A 1 574 ? -11.408 9.506 43.699 1.00 96.56 574 PRO A C 1
ATOM 4375 O O . PRO A 1 574 ? -10.472 8.714 43.698 1.00 96.56 574 PRO A O 1
ATOM 4378 N N . ARG A 1 575 ? -11.277 10.725 44.243 1.00 95.31 575 ARG A N 1
ATOM 4379 C CA . ARG A 1 575 ? -10.103 11.088 45.062 1.00 95.31 575 ARG A CA 1
ATOM 4380 C C . ARG A 1 575 ? -10.057 10.339 46.394 1.00 95.31 575 ARG A C 1
ATOM 4382 O O . ARG A 1 575 ? -9.015 10.328 47.046 1.00 95.31 575 ARG A O 1
ATOM 4389 N N . ARG A 1 576 ? -11.178 9.748 46.819 1.00 96.25 576 ARG A N 1
ATOM 4390 C CA . ARG A 1 576 ? -11.265 8.875 47.991 1.00 96.25 576 ARG A CA 1
ATOM 4391 C C . ARG A 1 576 ? -11.089 7.419 47.538 1.00 96.25 576 ARG A C 1
ATOM 4393 O O . ARG A 1 576 ? -11.718 7.032 46.549 1.00 96.25 576 ARG A O 1
ATOM 4400 N N . PRO A 1 577 ? -10.288 6.598 48.244 1.00 96.12 577 PRO A N 1
ATOM 4401 C CA . PRO A 1 577 ? -10.091 5.192 47.887 1.00 96.12 577 PRO A CA 1
ATOM 4402 C C . PRO A 1 577 ? -11.403 4.411 47.757 1.00 96.12 577 PRO A C 1
ATOM 4404 O O . PRO A 1 577 ? -11.553 3.610 46.837 1.00 96.12 577 PRO A O 1
ATOM 4407 N N . GLU A 1 578 ? -12.376 4.684 48.632 1.00 96.25 578 GLU A N 1
ATOM 4408 C CA . GLU A 1 578 ? -13.684 4.028 48.618 1.00 96.25 578 GLU A CA 1
ATOM 4409 C C . GLU A 1 578 ? -14.490 4.407 47.369 1.00 96.25 578 GLU A C 1
ATOM 4411 O O . GLU A 1 578 ? -15.033 3.534 46.693 1.00 96.25 578 GLU A O 1
ATOM 4416 N N . GLY A 1 579 ? -14.521 5.697 47.019 1.00 96.44 579 GLY A N 1
ATOM 4417 C CA . GLY A 1 579 ? -15.216 6.195 45.830 1.00 96.44 579 GLY A CA 1
ATOM 4418 C C . GLY A 1 579 ? -14.625 5.640 44.535 1.00 96.44 579 GLY A C 1
ATOM 4419 O O . GLY A 1 579 ? -15.363 5.202 43.649 1.00 96.44 579 GLY A O 1
ATOM 4420 N N . LEU A 1 580 ? -13.292 5.572 44.451 1.00 95.88 580 LEU A N 1
ATOM 4421 C CA . LEU A 1 580 ? -12.592 4.967 43.318 1.00 95.88 580 LEU A CA 1
ATOM 4422 C C . LEU A 1 580 ? -12.889 3.467 43.205 1.00 95.88 580 LEU A C 1
ATOM 4424 O O . LEU A 1 580 ? -13.154 2.971 42.110 1.00 95.88 580 LEU A O 1
ATOM 4428 N N . GLN A 1 581 ? -12.879 2.742 44.328 1.00 96.19 581 GLN A N 1
ATOM 4429 C CA . GLN A 1 581 ? -13.193 1.314 44.357 1.00 96.19 581 GLN A CA 1
ATOM 4430 C C . GLN A 1 581 ? -14.640 1.044 43.920 1.00 96.19 581 GLN A C 1
ATOM 4432 O O . GLN A 1 581 ? -14.878 0.127 43.131 1.00 96.19 581 GLN A O 1
ATOM 4437 N N . ILE A 1 582 ? -15.595 1.865 44.374 1.00 96.50 582 ILE A N 1
ATOM 4438 C CA . ILE A 1 582 ? -16.994 1.786 43.935 1.00 96.50 582 ILE A CA 1
ATOM 4439 C C . ILE A 1 582 ? -17.081 2.004 42.424 1.00 96.50 582 ILE A C 1
ATOM 4441 O O . ILE A 1 582 ? -17.694 1.194 41.733 1.00 96.50 582 ILE A O 1
ATOM 4445 N N . ALA A 1 583 ? -16.439 3.039 41.884 1.00 95.31 583 ALA A N 1
ATOM 4446 C CA . ALA A 1 583 ? -16.477 3.302 40.449 1.00 95.31 583 ALA A CA 1
ATOM 4447 C C . ALA A 1 583 ? -15.844 2.171 39.619 1.00 95.31 583 ALA A C 1
ATOM 4449 O O . ALA A 1 583 ? -16.443 1.719 38.644 1.00 95.31 583 ALA A O 1
ATOM 4450 N N . LYS A 1 584 ? -14.690 1.635 40.041 1.00 93.25 584 LYS A N 1
ATOM 4451 C CA . LYS A 1 584 ? -14.052 0.481 39.382 1.00 93.25 584 LYS A CA 1
ATOM 4452 C C . LYS A 1 584 ? -14.924 -0.776 39.403 1.00 93.25 584 LYS A C 1
ATOM 4454 O O . LYS A 1 584 ? -14.860 -1.575 38.472 1.00 93.25 584 LYS A O 1
ATOM 4459 N N . SER A 1 585 ? -15.770 -0.943 40.422 1.00 95.56 585 SER A N 1
ATOM 4460 C CA . SER A 1 585 ? -16.682 -2.091 40.513 1.00 95.56 585 SER A CA 1
ATOM 4461 C C . SER A 1 585 ? -17.814 -2.080 39.475 1.00 95.56 585 SER A C 1
ATOM 4463 O O . SER A 1 585 ? -18.421 -3.118 39.231 1.00 95.56 585 SER A O 1
ATOM 4465 N N . LEU A 1 586 ? -18.085 -0.936 38.834 1.00 93.38 586 LEU A N 1
ATOM 4466 C CA . LEU A 1 586 ? -19.175 -0.778 37.863 1.00 93.38 586 LEU A CA 1
ATOM 4467 C C . LEU A 1 586 ? -18.809 -1.250 36.444 1.00 93.38 586 LEU A C 1
ATOM 4469 O O . LEU A 1 586 ? -19.673 -1.269 35.569 1.00 93.38 586 LEU A O 1
ATOM 4473 N N . LEU A 1 587 ? -17.556 -1.673 36.227 1.00 87.38 587 LEU A N 1
ATOM 4474 C CA . LEU A 1 587 ? -16.990 -2.313 35.024 1.00 87.38 587 LEU A CA 1
ATOM 4475 C C . LEU A 1 587 ? -17.044 -1.514 33.707 1.00 87.38 587 LEU A C 1
ATOM 4477 O O . LEU A 1 587 ? -16.205 -1.739 32.839 1.00 87.38 587 LEU A O 1
ATOM 4481 N N . THR A 1 588 ? -17.985 -0.583 33.527 1.00 90.12 588 THR A N 1
ATOM 4482 C CA . THR A 1 588 ? -18.182 0.173 32.281 1.00 90.12 588 THR A CA 1
ATOM 4483 C C . THR A 1 588 ? -18.297 1.676 32.527 1.00 90.12 588 THR A C 1
ATOM 4485 O O . THR A 1 588 ? -18.838 2.114 33.545 1.00 90.12 588 THR A O 1
ATOM 4488 N N . LYS A 1 589 ? -17.836 2.479 31.554 1.00 91.62 589 LYS A N 1
ATOM 4489 C CA . LYS A 1 589 ? -17.985 3.947 31.546 1.00 91.62 589 LYS A CA 1
ATOM 4490 C C . LYS A 1 589 ? -19.436 4.363 31.793 1.00 91.62 589 LYS A C 1
ATOM 4492 O O . LYS A 1 589 ? -19.688 5.207 32.646 1.00 91.62 589 LYS A O 1
ATOM 4497 N N . GLN A 1 590 ? -20.381 3.733 31.093 1.00 92.81 590 GLN A N 1
ATOM 4498 C CA . GLN A 1 590 ? -21.797 4.073 31.207 1.00 92.81 590 GLN A CA 1
ATOM 4499 C C . GLN A 1 590 ? -22.354 3.775 32.603 1.00 92.81 590 GLN A C 1
ATOM 4501 O O . GLN A 1 590 ? -23.042 4.616 33.159 1.00 92.81 590 GLN A O 1
ATOM 4506 N N . ALA A 1 591 ? -21.994 2.647 33.220 1.00 94.81 591 ALA A N 1
ATOM 4507 C CA . ALA A 1 591 ? -22.462 2.332 34.568 1.00 94.81 591 ALA A CA 1
ATOM 4508 C C . ALA A 1 591 ? -21.933 3.319 35.627 1.00 94.81 591 ALA A C 1
ATOM 4510 O O . ALA A 1 591 ? -22.659 3.666 36.558 1.00 94.81 591 ALA A O 1
ATOM 4511 N N . VAL A 1 592 ? -20.696 3.815 35.476 1.00 96.00 592 VAL A N 1
ATOM 4512 C CA . VAL A 1 592 ? -20.155 4.892 36.330 1.00 96.00 592 VAL A CA 1
ATOM 4513 C C . VAL A 1 592 ? -20.940 6.188 36.130 1.00 96.00 592 VAL A C 1
ATOM 4515 O O . VAL A 1 592 ? -21.361 6.804 37.110 1.00 96.00 592 VAL A O 1
ATOM 4518 N N . ILE A 1 593 ? -21.192 6.568 34.874 1.00 94.38 593 ILE A N 1
ATOM 4519 C CA . ILE A 1 593 ? -22.012 7.735 34.524 1.00 94.38 593 ILE A CA 1
ATOM 4520 C C . ILE A 1 593 ? -23.411 7.612 35.146 1.00 94.38 593 ILE A C 1
ATOM 4522 O O . ILE A 1 593 ? -23.856 8.524 35.840 1.00 94.38 593 ILE A O 1
ATOM 4526 N N . ASP A 1 594 ? -24.078 6.471 34.978 1.00 94.25 594 ASP A N 1
ATOM 4527 C CA . ASP A 1 594 ? -25.420 6.212 35.504 1.00 94.25 594 ASP A CA 1
ATOM 4528 C C . ASP A 1 594 ? -25.444 6.234 37.036 1.00 94.25 594 ASP A C 1
ATOM 4530 O O . ASP A 1 594 ? -26.385 6.758 37.640 1.00 94.25 594 ASP A O 1
ATOM 4534 N N . LYS A 1 595 ? -24.393 5.725 37.695 1.00 96.44 595 LYS A N 1
ATOM 4535 C CA . LYS A 1 595 ? -24.248 5.808 39.154 1.00 96.44 595 LYS A CA 1
ATOM 4536 C C . LYS A 1 595 ? -24.124 7.257 39.619 1.00 96.44 595 LYS A C 1
ATOM 4538 O O . LYS A 1 595 ? -24.816 7.643 40.556 1.00 96.44 595 LYS A O 1
ATOM 4543 N N . TYR A 1 596 ? -23.288 8.068 38.973 1.00 95.75 596 TYR A N 1
ATOM 4544 C CA . TYR A 1 596 ? -23.133 9.482 39.328 1.00 95.75 596 TYR A CA 1
ATOM 4545 C C . TYR A 1 596 ? -24.411 10.287 39.051 1.00 95.75 596 TYR A C 1
ATOM 4547 O O . TYR A 1 596 ? -24.854 11.040 39.920 1.00 95.75 596 TYR A O 1
ATOM 4555 N N . ARG A 1 597 ? -25.063 10.063 37.902 1.00 93.12 597 ARG A N 1
ATOM 4556 C CA . ARG A 1 597 ? -26.356 10.674 37.540 1.00 93.12 597 ARG A CA 1
ATOM 4557 C C . ARG A 1 597 ? -27.453 10.327 38.534 1.00 93.12 597 ARG A C 1
ATOM 4559 O O . ARG A 1 597 ? -28.103 11.223 39.063 1.00 93.12 597 ARG A O 1
ATOM 4566 N N . SER A 1 598 ? -27.657 9.037 38.799 1.00 93.19 598 SER A N 1
ATOM 4567 C CA . SER A 1 598 ? -28.716 8.567 39.700 1.00 93.19 598 SER A CA 1
ATOM 4568 C C . SER A 1 598 ? -28.499 9.050 41.130 1.00 93.19 598 SER A C 1
ATOM 4570 O O . SER A 1 598 ? -29.446 9.521 41.757 1.00 93.19 598 SER A O 1
ATOM 4572 N N . THR A 1 599 ? -27.262 9.021 41.632 1.00 95.00 599 THR A N 1
ATOM 4573 C CA . THR A 1 599 ? -26.947 9.555 42.958 1.00 95.00 599 THR A CA 1
ATOM 4574 C C . THR A 1 599 ? -27.213 11.062 43.041 1.00 95.00 599 THR A C 1
ATOM 4576 O O . THR A 1 599 ? -27.835 11.498 44.009 1.00 95.00 599 THR A O 1
ATOM 4579 N N . LEU A 1 600 ? -26.825 11.854 42.033 1.00 92.69 600 LEU A N 1
ATOM 4580 C CA . LEU A 1 600 ? -27.126 13.292 42.004 1.00 92.69 600 LEU A CA 1
ATOM 4581 C C . LEU A 1 600 ? -28.635 13.571 41.894 1.00 92.69 600 LEU A C 1
ATOM 4583 O O . LEU A 1 600 ? -29.159 14.480 42.536 1.00 92.69 600 LEU A O 1
ATOM 4587 N N . ALA A 1 601 ? -29.352 12.786 41.091 1.00 89.38 601 ALA A N 1
ATOM 4588 C CA . ALA A 1 601 ? -30.793 12.932 40.929 1.00 89.38 601 ALA A CA 1
ATOM 4589 C C . ALA 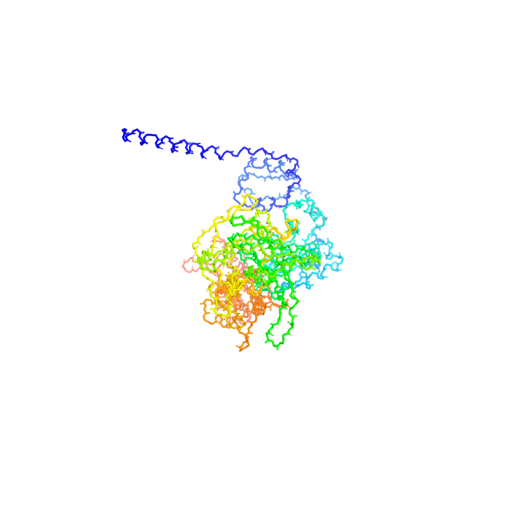A 1 601 ? -31.538 12.632 42.239 1.00 89.38 601 ALA A C 1
ATOM 4591 O O . ALA A 1 601 ? -32.400 13.408 42.645 1.00 89.38 601 ALA A O 1
ATOM 4592 N N . ILE A 1 602 ? -31.185 11.546 42.939 1.00 91.69 602 ILE A N 1
ATOM 4593 C CA . ILE A 1 602 ? -31.789 11.190 44.233 1.00 91.69 602 ILE A CA 1
ATOM 4594 C C . ILE A 1 602 ? -31.427 12.232 45.294 1.00 91.69 602 ILE A C 1
ATOM 4596 O O . ILE A 1 602 ? -32.302 12.659 46.048 1.00 91.69 602 ILE A O 1
ATOM 4600 N N . SER A 1 603 ? -30.166 12.675 45.346 1.00 90.75 603 SER A N 1
ATOM 4601 C CA . SER A 1 603 ? -29.717 13.644 46.350 1.00 90.75 603 SER A CA 1
ATOM 4602 C C . SER A 1 603 ? -30.460 14.977 46.237 1.00 90.75 603 SER A C 1
ATOM 4604 O O . SER A 1 603 ? -30.744 15.582 47.270 1.00 90.75 603 SER A O 1
ATOM 4606 N N . ASN A 1 604 ? -30.866 15.387 45.030 1.00 87.38 604 ASN A N 1
ATOM 4607 C CA . ASN A 1 604 ? -31.588 16.637 44.775 1.00 87.38 604 ASN A CA 1
ATOM 4608 C C . ASN A 1 604 ? -33.112 16.500 44.602 1.00 87.38 604 ASN A C 1
ATOM 4610 O O . ASN A 1 604 ? -33.802 17.496 44.374 1.00 87.38 604 ASN A O 1
ATOM 4614 N N . ASN A 1 605 ? -33.676 15.298 44.729 1.00 86.94 605 ASN A N 1
ATOM 4615 C CA . ASN A 1 605 ? -35.113 15.102 44.566 1.00 86.94 605 ASN A CA 1
ATOM 4616 C C . ASN A 1 605 ? -35.885 15.506 45.835 1.00 86.94 605 ASN A C 1
ATOM 4618 O O . ASN A 1 605 ? -36.020 14.726 46.775 1.00 86.94 605 ASN A O 1
ATOM 4622 N N . ASN A 1 606 ? -36.445 16.718 45.841 1.00 84.62 606 ASN A N 1
ATOM 4623 C CA . ASN A 1 606 ? -37.225 17.246 46.969 1.00 84.62 606 ASN A CA 1
ATOM 4624 C C . ASN A 1 606 ? -38.579 16.549 47.200 1.00 84.62 606 ASN A C 1
ATOM 4626 O O . ASN A 1 606 ? -39.218 16.813 48.215 1.00 84.62 606 ASN A O 1
ATOM 4630 N N . ASN A 1 607 ? -39.012 15.657 46.303 1.00 87.19 607 ASN A N 1
ATOM 4631 C CA . ASN A 1 607 ? -40.206 14.835 46.524 1.00 87.19 607 ASN A CA 1
ATOM 4632 C C . ASN A 1 607 ? -39.919 13.597 47.391 1.00 87.19 607 ASN A C 1
ATOM 4634 O O . ASN A 1 607 ? -40.854 12.906 47.790 1.00 87.19 607 ASN A O 1
ATOM 4638 N N . LEU A 1 608 ? -38.645 13.294 47.661 1.00 87.00 608 LEU A N 1
ATOM 4639 C CA . LEU A 1 608 ? -38.229 12.195 48.529 1.00 87.00 608 LEU A CA 1
ATOM 4640 C C . LEU A 1 608 ? -38.019 12.681 49.964 1.00 87.00 608 LEU A C 1
ATOM 4642 O O . LEU A 1 608 ? -37.606 13.821 50.197 1.00 87.00 608 LEU A O 1
ATOM 4646 N N . SER A 1 609 ? -38.263 11.798 50.935 1.00 92.38 609 SER A N 1
ATOM 4647 C CA . SER A 1 609 ? -37.995 12.113 52.336 1.00 92.38 609 SER A CA 1
ATOM 4648 C C . SER A 1 609 ? -36.489 12.253 52.595 1.00 92.38 609 SER A C 1
ATOM 4650 O O . SER A 1 609 ? -35.650 11.723 51.864 1.00 92.38 609 SER A O 1
ATOM 4652 N N . ASN A 1 610 ? -36.125 12.949 53.672 1.00 90.75 610 ASN A N 1
ATOM 4653 C CA . ASN A 1 610 ? -34.729 13.043 54.106 1.00 90.75 610 ASN A CA 1
ATOM 4654 C C . ASN A 1 610 ? -34.111 11.662 54.375 1.00 90.75 610 ASN A C 1
ATOM 4656 O O . ASN A 1 610 ? -32.939 11.452 54.067 1.00 90.75 610 ASN A O 1
ATOM 4660 N N . ASP A 1 611 ? -34.900 10.716 54.890 1.00 91.44 611 ASP A N 1
ATOM 4661 C CA . ASP A 1 611 ? -34.445 9.345 55.126 1.00 91.44 611 ASP A CA 1
ATOM 4662 C C . ASP A 1 611 ? -34.143 8.609 53.812 1.00 91.44 611 ASP A C 1
ATOM 4664 O O . ASP A 1 611 ? -33.131 7.909 53.735 1.00 91.44 611 ASP A O 1
ATOM 4668 N N . ASP A 1 612 ? -34.943 8.829 52.763 1.00 93.06 612 ASP A N 1
ATOM 4669 C CA . ASP A 1 612 ? -34.719 8.249 51.429 1.00 93.06 612 ASP A CA 1
ATOM 4670 C C . ASP A 1 612 ? -33.502 8.873 50.724 1.00 93.06 612 ASP A C 1
ATOM 4672 O O . ASP A 1 612 ? -32.784 8.203 49.979 1.00 93.06 612 ASP A O 1
ATOM 4676 N N . ARG A 1 613 ? -33.233 10.161 50.975 1.00 92.75 613 ARG A N 1
ATOM 4677 C CA . ARG A 1 613 ? -32.118 10.906 50.364 1.00 92.75 613 ARG A CA 1
ATOM 4678 C C . ARG A 1 613 ? -30.787 10.720 51.086 1.00 92.75 613 ARG A C 1
ATOM 4680 O O . ARG A 1 613 ? -29.747 10.985 50.485 1.00 92.75 613 ARG A O 1
ATOM 4687 N N . LYS A 1 614 ? -30.785 10.293 52.356 1.00 94.31 614 LYS A N 1
ATOM 4688 C CA . LYS A 1 614 ? -29.609 10.377 53.245 1.00 94.31 614 LYS A CA 1
ATOM 4689 C C . LYS A 1 614 ? -28.339 9.749 52.661 1.00 94.31 614 LYS A C 1
ATOM 4691 O O . LYS A 1 614 ? -27.267 10.336 52.769 1.00 94.31 614 LYS A O 1
ATOM 4696 N N . ASN A 1 615 ? -28.458 8.587 52.012 1.00 95.56 615 ASN A N 1
ATOM 4697 C CA . ASN A 1 615 ? -27.308 7.884 51.443 1.00 95.56 615 ASN A CA 1
ATOM 4698 C C . ASN A 1 615 ? -26.787 8.628 50.212 1.00 95.56 615 ASN A C 1
ATOM 4700 O O . ASN A 1 615 ? -25.595 8.874 50.118 1.00 95.56 615 ASN A O 1
ATOM 4704 N N . ALA A 1 616 ? -27.677 9.068 49.319 1.00 95.12 616 ALA A N 1
ATOM 4705 C CA . ALA A 1 616 ? -27.301 9.831 48.132 1.00 95.12 616 ALA A CA 1
ATOM 4706 C C . ALA A 1 616 ? -26.694 11.202 48.482 1.00 95.12 616 ALA A C 1
ATOM 4708 O O . ALA A 1 616 ? -25.766 11.652 47.817 1.00 95.12 616 ALA A O 1
ATOM 4709 N N . LEU A 1 617 ? -27.180 11.858 49.542 1.00 93.88 617 LEU A N 1
ATOM 4710 C CA . LEU A 1 617 ? -26.607 13.104 50.064 1.00 93.88 617 LEU A CA 1
ATOM 4711 C C . LEU A 1 617 ? -25.188 12.894 50.608 1.00 93.88 617 LEU A C 1
ATOM 4713 O O . LEU A 1 617 ? -24.308 13.710 50.339 1.00 93.88 617 LEU A O 1
ATOM 4717 N N . ASN A 1 618 ? -24.941 11.794 51.317 1.00 95.38 618 ASN A N 1
ATOM 4718 C CA . ASN A 1 618 ? -23.601 11.460 51.793 1.00 95.38 618 ASN A CA 1
ATOM 4719 C C . ASN A 1 618 ? -22.670 11.047 50.637 1.00 95.38 618 ASN A C 1
ATOM 4721 O O . ASN A 1 618 ? -21.536 11.510 50.534 1.00 95.38 618 ASN A O 1
ATOM 4725 N N . ASP A 1 619 ? -23.179 10.237 49.712 1.00 96.00 619 ASP A N 1
ATOM 4726 C CA . ASP A 1 619 ? -22.460 9.758 48.534 1.00 96.00 619 ASP A CA 1
ATOM 4727 C C . ASP A 1 619 ? -22.059 10.901 47.591 1.00 96.00 619 ASP A C 1
ATOM 4729 O O . ASP A 1 619 ? -20.936 10.914 47.092 1.00 96.00 619 ASP A O 1
ATOM 4733 N N . CYS A 1 620 ? -22.953 11.868 47.368 1.00 94.50 620 CYS A N 1
ATOM 4734 C CA . CYS A 1 620 ? -22.749 12.980 46.440 1.00 94.50 620 CYS A CA 1
ATOM 4735 C C . CYS A 1 620 ? -22.066 14.189 47.089 1.00 94.50 620 CYS A C 1
ATOM 4737 O O . CYS A 1 620 ? -21.179 14.789 46.491 1.00 94.50 620 CYS A O 1
ATOM 4739 N N . TYR A 1 621 ? -22.482 14.565 48.300 1.00 94.50 621 TYR A N 1
ATOM 4740 C CA . TYR A 1 621 ? -22.099 15.836 48.924 1.00 94.50 621 TYR A CA 1
ATOM 4741 C C . TYR A 1 621 ? -21.308 15.685 50.228 1.00 94.50 621 TYR A C 1
ATOM 4743 O O . TYR A 1 621 ? -20.865 16.686 50.781 1.00 94.50 621 TYR A O 1
ATOM 4751 N N . GLY A 1 622 ? -21.156 14.464 50.752 1.00 93.88 622 GLY A N 1
ATOM 4752 C CA . GLY A 1 622 ? -20.518 14.217 52.051 1.00 93.88 622 GLY A CA 1
ATOM 4753 C C . GLY A 1 622 ? -21.384 14.642 53.241 1.00 93.88 622 GLY A C 1
ATOM 4754 O O . GLY A 1 622 ? -20.893 14.762 54.362 1.00 93.88 622 GLY A O 1
ATOM 4755 N N . ILE A 1 623 ? -22.677 14.899 53.014 1.00 92.25 623 ILE A N 1
ATOM 4756 C CA . ILE A 1 623 ? -23.601 15.372 54.044 1.00 92.25 623 ILE A CA 1
ATOM 4757 C C . ILE A 1 623 ? -24.243 14.169 54.728 1.00 92.25 623 ILE A C 1
ATOM 4759 O O . ILE A 1 623 ? -25.081 13.475 54.153 1.00 92.25 623 ILE A O 1
ATOM 4763 N N . THR A 1 624 ? -23.894 13.956 55.995 1.00 91.19 624 THR A N 1
ATOM 4764 C CA . THR A 1 624 ? -24.583 12.984 56.848 1.00 91.19 624 THR A CA 1
ATOM 4765 C C . THR A 1 624 ? -25.757 13.670 57.539 1.00 91.19 624 THR A C 1
ATOM 4767 O O . THR A 1 624 ? -25.568 14.509 58.419 1.00 91.19 624 THR A O 1
ATOM 4770 N N . LEU A 1 625 ? -26.985 13.319 57.153 1.00 85.81 625 LEU A N 1
ATOM 4771 C CA . LEU A 1 625 ? -28.172 13.772 57.874 1.00 85.81 625 LEU A CA 1
ATOM 4772 C C . LEU A 1 625 ? -28.202 13.099 59.248 1.00 85.81 625 LEU A C 1
ATOM 4774 O O . LEU A 1 625 ? -28.312 11.877 59.349 1.00 85.81 625 LEU A O 1
ATOM 4778 N N . GLY A 1 626 ? -28.069 13.900 60.306 1.00 74.69 626 GLY A N 1
ATOM 4779 C CA . GLY A 1 626 ? -28.124 13.407 61.675 1.00 74.69 626 GLY A CA 1
ATOM 4780 C C . GLY A 1 626 ? -29.457 12.710 61.936 1.00 74.69 626 GLY A C 1
ATOM 4781 O O . GLY A 1 626 ? -30.521 13.314 61.799 1.00 74.69 626 GLY A O 1
ATOM 4782 N N . SER A 1 627 ? -29.400 11.440 62.332 1.00 54.59 627 SER A N 1
ATOM 4783 C CA . SER A 1 627 ? -30.531 10.739 62.932 1.00 54.59 627 SER A CA 1
ATOM 4784 C C . SER A 1 627 ? -30.983 11.554 64.137 1.00 54.59 627 SER A C 1
ATOM 4786 O O . SER A 1 627 ? -30.222 11.616 65.095 1.00 54.59 627 SER A O 1
ATOM 4788 N N . LYS A 1 628 ? -32.143 12.224 64.026 1.00 47.75 628 LYS A N 1
ATOM 4789 C CA . LYS A 1 628 ? -32.835 13.024 65.055 1.00 47.75 628 LYS A CA 1
ATOM 4790 C C . LYS A 1 628 ? -31.938 13.459 66.219 1.00 47.75 628 LYS A C 1
ATOM 4792 O O . LYS A 1 628 ? -31.644 12.657 67.101 1.00 47.75 628 LYS A O 1
ATOM 4797 N N . ILE A 1 629 ? -31.636 14.756 66.305 1.00 42.09 629 ILE A N 1
ATOM 4798 C CA . ILE A 1 629 ? -31.358 15.355 67.614 1.00 42.09 629 ILE A CA 1
ATOM 4799 C C . ILE A 1 629 ? -32.610 15.077 68.457 1.00 42.09 629 ILE A C 1
ATOM 4801 O O . ILE A 1 629 ? -33.657 15.687 68.244 1.00 42.09 629 ILE A O 1
ATOM 4805 N N . ILE A 1 630 ? -32.535 14.062 69.318 1.00 43.00 630 ILE A N 1
ATOM 4806 C CA . ILE A 1 630 ? -33.505 13.845 70.382 1.00 43.00 630 ILE A CA 1
ATOM 4807 C C . ILE A 1 630 ? -33.231 14.999 71.342 1.00 43.00 630 ILE A C 1
ATOM 4809 O O . ILE A 1 630 ? -32.229 14.973 72.054 1.00 43.00 630 ILE A O 1
ATOM 4813 N N . LEU A 1 631 ? -34.036 16.056 71.219 1.00 37.38 631 LEU A N 1
ATOM 4814 C CA . LEU A 1 631 ? -34.053 17.186 72.145 1.00 37.38 631 LEU A CA 1
ATOM 4815 C C . LEU A 1 631 ? -34.484 16.728 73.537 1.00 37.38 631 LEU A C 1
ATOM 4817 O O . LEU A 1 631 ? -35.451 15.931 73.609 1.00 37.38 631 LEU A O 1
#

Secondary structure (DSSP, 8-state):
--HHHHHHHHHHHHHHHHHHHHTS---------HHHHHHH--HHHHHHHTT-TTS---HHHHHHHHHHHSS-----STTGGGT----S-----TTHHHHHHHIIIIITT-B-SS--GGGGGGGGSHHHHHHEEEE--TT-B-TTS-B--SEEEE--HHHHHHHHHH--TTS-GGG----SSSB--TTSEESSHHHHHHHHHHHHHHHH--TTSTTEEEETTT--EEEPPTTS-EEPPEEEEEES-SEEEEEEE-PPTT--SSS-PPP--EEEEEE-SSTT-EEEE--TT--TT-EEEEEEPP--S----SS--S-----TT----GGG-------EEEEEEEEETTEEEEEEGGGGEE-BTTB-PEEEEEEEEEETTEEEEEEEEE-BTTB-EEEE---BEEPTTSSGGGTTTTSPEE--HHHHHHHT--SSSSTT--TTT--HHHHHHHHHHTT--TTSTT-TTSHHHHHHHHEETTEEPPHHHHHHHHHHHHHHHHHSEETTEEPPHHHHHHHHHHHT----SSTTTTS--HHHHHHHHH-GGGG---TTTSPPB-TTS-B----TTSTT-TTSHHHHHHHHHT-SHHHHHHHHHHHHHHHH-TTS-HHHHHHHHHHHH-----S----

pLDDT: mean 80.75, std 19.66, range [29.12, 98.25]

Sequence (631 aa):
MNQGLLILIFLLIIALVLYRLSRTEAFTDIIPDLQASQKRFNPFGSLVNLLNPQIDLSKETNTLVKQATHSIQFTGGPGAYKEAGVIGTSQIPEGQPESIETAQKICEVVRADTFNKSVCNSFDNVEFAKYCGVTFDLKSTNSKGEVQGIGGLYLEPSQRIRQKSNAVEDIAPEYIYSPTYGRTTVGTFVTDKETCVAVADEMECNQKKSFDLPNCAQCLPSSEFHRIDPKVPLGPPSLIIMTNAHILEFKIIETVEGFVLKEAVKPKEGGLKKRMSGPTTADRISVPGLKEGSVITVGMVRETIVDTFADLTAPVKPPSGSKFNDDDITSDNFFIAGFVTGQTRKGTYTLDIKYLLVETEGYKPRFFGTKSVSYEGTTVKCYAVNPDINKPITLRMPFSFASIASSDSKRCDNGPFVTTAASAAFLDSDPCHKAGSGPGTYSPVCLDQIFKGFGGTDKGTGSPLKPEGLKAILFDGSKPRTLEEIGDFLMEQGSKAGKGMYNGMSLSREEWEAARMFMTGDSFIDPCEGGLSDECIQSLYTNPNTYDLPTDTYASLNENGLPVFCTADGLLNPRRPEGLQIAKSLLTKQAVIDKYRSTLAISNNNNLSNDDRKNALNDCYGITLGSKIIL

Radius of gyration: 37.34 Å; chains: 1; bounding box: 91×74×132 Å

Foldseek 3Di:
DDPVVVVVVVVVVVVVVVVVVVVVPDPPPPPPDPVVVLVVDDPVVVVVVVLPPPDPCDPVVQVVVCVNNVFFDFDDDPPCNPPRDGPGPPPPPPCVVPQLVLFVVLWLVQADLALDLVSLCSCVDVSCLQFKKWFQAQQKAALVRAGRHTTIGTADNVNVVVLLVVQDPVPLSQFQDAHPGIGDDTRGIGRHSVSSSQSSLFLLLQQLVDLVRPQWWAQQPVRGIGRDDPPFDWAAWKKKKAKQAQKKKKWKFDDDPDDDPDDDDPTPIDIDIDGDPHHGAIDIDDDPPHAAFIKIWIAGDDPPVPDDDPDDPDDDDPPPDDDPDPCVVVPPQIWMWIWIWDAAQVGIDIGTQVLFWDQDPNDDWDWDAWDFHDDPRDTDTHTITRDDNVGTTMGGHQFTATDNPDPVSVVNRHGTIGSDLVSCCSNVSAQQSHVPHWFLRRDLVRLQSSLVSLVADPLAPLRCVDVNNVDVLQDPPNGGDGSSRSSVVSSSLSSLQSNCDDPNHRHDLVSNQNSVNRGYVDGPPQPCVRHDDLVNLQCLQPPPVLQPDDLPDFFDADPVRHGDFFDCLALLNSVDVSNVVVLVVLRGSVSSSVVRNVLSRLCRPPVDDCVSNQNSCCRRHVDHDDPDPPD

Organism: NCBI:txid1070528